Protein AF-0000000074012703 (afdb_homodimer)

InterPro domains:
  IPR051077 Calcium-dependent Lectin [PTHR24024] (96-246)

Foldseek 3Di:
DDDPPPPPPPPPDPVVVVPVVVVVLVCVLVVLVVVLVVPPPPPPPCNVVSVVVNVVSVVVVVVVVVVVVVVLVVFKDKDKAWLDQDWFDPWAFPGKAFKKWFFLADAPTDQEIDGDGPPPDDDDDDDPDDDGDMGFEFEPEPVDAFRFIFMMTMTMGSHRDKDKFKQDQDDDPPKDFGAKAFFKWDDPPTNYHYDTDAHHNNRDGDPPGGHPPGHGYIDFDFDDDDVPDPPPDDGGDTMMMTMIGD/DDPPPPPPPPPPPPCPVVPVVVVVLVVVVVVLVVVLVVCVVVPPPCSVVSVVVNVVVVVVVVVVVVVVVVVLVVQKDKDKAWLDQDWFDPWDFPGKAFKKWFFLAPAPTDAEIDGDGPPPDDDDDDDDDDDGDMDFEFEPEPVDAQRFTFMMTMTMGSHRDKDKFKQDQDDPPPKDFGAKAFFKGDDPPTNYHYDTDAHGNNRDGDPPGGHPPGHGYIDFDFDDDDVPDPVVDDGGDTMMMTMIGD

Organism: Pomacea canaliculata (NCBI:txid400727)

Solvent-accessible surface area (backbone atoms only — not comparable to full-atom values): 25313 Å² total; per-residue (Å²): 138,79,83,82,75,80,73,73,77,81,85,66,65,81,70,56,60,62,57,53,51,55,48,52,46,49,49,50,48,45,50,49,47,49,56,51,57,66,59,64,60,84,82,45,62,58,51,63,39,51,52,50,44,51,50,46,45,49,49,39,50,52,47,47,52,50,35,51,52,45,37,45,52,21,24,18,22,69,50,69,35,34,18,22,66,54,48,48,87,86,28,40,69,67,49,44,28,32,30,20,22,18,37,42,75,21,20,1,13,23,23,50,78,39,64,34,51,70,62,72,68,39,68,40,86,60,76,100,58,76,44,11,55,36,23,7,10,21,38,61,42,89,88,48,75,48,34,27,22,30,18,9,13,39,23,38,34,70,26,48,36,68,46,76,42,73,72,30,75,69,56,60,90,89,41,43,69,55,51,44,22,34,26,27,24,52,59,88,88,45,66,21,50,53,48,83,46,56,27,32,65,72,63,35,55,43,85,91,46,52,52,85,51,56,27,26,47,36,21,78,36,64,40,64,64,70,92,44,56,71,70,92,49,59,66,75,33,76,37,32,9,21,36,26,32,69,134,80,80,79,76,80,74,74,78,81,77,77,66,82,67,53,73,72,49,53,59,54,47,54,50,49,49,51,49,46,47,41,49,43,38,53,49,66,47,56,73,71,83,48,79,54,52,63,52,51,53,52,48,46,53,49,44,51,51,49,37,53,50,45,52,52,46,40,51,49,29,48,67,60,6,42,26,74,48,70,36,35,18,22,66,56,48,49,86,88,28,41,71,74,51,41,30,33,30,21,22,18,36,38,75,36,58,87,39,56,35,58,78,41,72,40,63,80,64,93,79,84,86,78,90,75,77,100,60,96,73,87,72,83,33,48,19,20,38,53,42,88,89,49,74,48,33,26,25,32,18,9,13,40,23,38,34,74,27,16,26,66,48,77,42,51,33,10,70,67,57,53,89,88,41,42,70,55,52,44,23,34,27,26,20,19,38,27,86,33,55,11,31,14,35,74,45,54,26,33,67,73,64,35,56,44,86,90,46,48,52,83,75,63,27,25,50,38,12,47,22,24,30,42,62,61,37,21,54,68,68,84,49,58,67,62,19,28,35,20,8,22,36,25,32,62

Sequence (492 aa):
MLPLKNTFPYWDTPDKIEGTGLLQEELTRNSVQHAVFVRSDVNDPLIPVVTQLTERVNEVSASLQALKTEVTEASTSVFVHWGSSTCPGSSALVYSGVVGGSNYNETGGAANYLCLPLSNITLFDYTNYHTAHLYGGEYQTEDIHGDKDPLCAVCRSSRATNVMIPASTVCPDGWTSEYSGWLMTGYYDLESASEFICVNFQKEERQGSGVNNNGKLLFHTSTVCGSLPCPPYVGGKRVTCVVCSKMLPLKNTFPYWDTPDKIEGTGLLQEELTRNSVQHAVFVRSDVNDPLIPVVTQLTERVNEVSASLQALKTEVTEASTSVFVHWGSSTCPGSSALVYSGVVGGSNYNETGGAANYLCLPLSNITLFDYTNYHTAHLYGGEYQTEDIHGDKDPLCAVCRSSRATNVMIPASTVCPDGWTSEYSGWLMTGYYDLESASEFICVNFQKEERQGSGVNNNGKLLFHTSTVCGSLPCPPYVGGKRVTCVVCSK

Secondary structure (DSSP, 8-state):
------------STTHHHHHHHHHHHHHHHHHHHHHHH---TT-THHHHHHHHHHHHHHHHHHHHHHHHHHHHHS-EEEEEET-SS--TTPEEEEEEEEEES-TT-TTSBSS-EEEESSS--EE---S---EEEEEEEE--SSS-S-PPBEEEEEEESSS-EEEEET-SSPPTT-EEEEEEEEEE--TTSSS----EEEESS--B-TT--S---SEEEEE-B--BTTB-TTTS-TT-B-EEEEEE-/-------------STHHHHHHHHHHHHHHHHHHHHHHH---TT-THHHHHHHHHHHHHHHHHHHHHHHHHHHHHS-EEEEEET-SS--TTPEEEEEEEEEES-TT-TTS--S-EEEE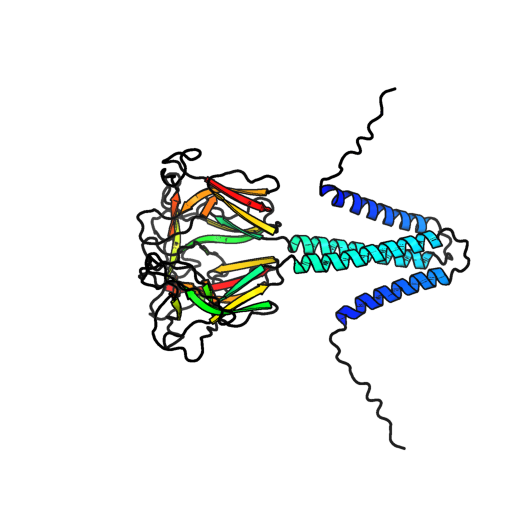SSS-------SS-----EEEEE--SSS-S-PPBEEEEEEESSS-EEEEET-SSPPTT-EEEEEEEEEE--TT-SS-B--EEEESS--B-TT--S---SEEEEEEEE-BTTB-TTTS-TT-EEEEEEEE-

pLDDT: mean 79.37, std 23.26, range [23.3, 98.69]

Radius of gyration: 30.32 Å; Cα contacts (8 Å, |Δi|>4): 1143; chains: 2; bounding box: 85×88×75 Å

Structure (mmCIF, N/CA/C/O backbone):
data_AF-0000000074012703-model_v1
#
loop_
_entity.id
_entity.type
_entity.pdbx_description
1 polymer 'Short-chain collagen C4-like'
#
loop_
_atom_site.group_PDB
_atom_site.id
_atom_site.type_symbol
_atom_site.label_atom_id
_atom_site.label_alt_id
_atom_site.label_comp_id
_atom_site.label_asym_id
_atom_site.label_entity_id
_atom_site.label_seq_id
_atom_site.pdbx_PDB_ins_code
_atom_site.Cartn_x
_atom_site.Cartn_y
_atom_site.Cartn_z
_atom_site.occupancy
_atom_site.B_iso_or_equiv
_atom_site.auth_seq_id
_atom_site.auth_comp_id
_atom_site.auth_asym_id
_atom_site.auth_atom_id
_atom_site.pdbx_PDB_model_num
ATOM 1 N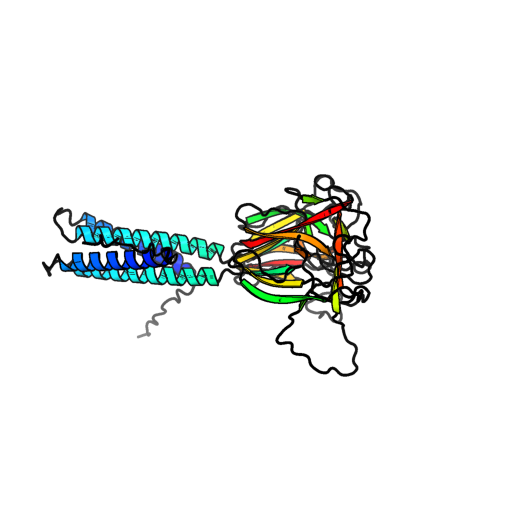 N . MET A 1 1 ? 29.625 60.094 -10.266 1 25.66 1 MET A N 1
ATOM 2 C CA . MET A 1 1 ? 28.641 60 -9.188 1 25.66 1 MET A CA 1
ATOM 3 C C . MET A 1 1 ? 27.812 58.719 -9.336 1 25.66 1 MET A C 1
ATOM 5 O O . MET A 1 1 ? 26.984 58.625 -10.242 1 25.66 1 MET A O 1
ATOM 9 N N . LEU A 1 2 ? 28.297 57.531 -9.078 1 31.31 2 LEU A N 1
ATOM 10 C CA . LEU A 1 2 ? 27.875 56.219 -9.508 1 31.31 2 LEU A CA 1
ATOM 11 C C . LEU A 1 2 ? 26.625 55.75 -8.734 1 31.31 2 LEU A C 1
ATOM 13 O O . LEU A 1 2 ? 26.562 55.938 -7.52 1 31.31 2 LEU A O 1
ATOM 17 N N . PRO A 1 3 ? 25.406 55.438 -9.352 1 31.12 3 PRO A N 1
ATOM 18 C CA . PRO A 1 3 ? 24.125 55.25 -8.672 1 31.12 3 PRO A CA 1
ATOM 19 C C . PRO A 1 3 ? 24.125 54.031 -7.734 1 31.12 3 PRO A C 1
ATOM 21 O O . PRO A 1 3 ? 24.797 53.031 -8 1 31.12 3 PRO A O 1
ATOM 24 N N . LEU A 1 4 ? 24.047 54.188 -6.398 1 28.19 4 LEU A N 1
ATOM 25 C CA . LEU A 1 4 ? 24.016 53.219 -5.309 1 28.19 4 LEU A CA 1
ATOM 26 C C . LEU A 1 4 ? 22.828 52.25 -5.477 1 28.19 4 LEU A C 1
ATOM 28 O O . LEU A 1 4 ? 21.672 52.688 -5.426 1 28.19 4 LEU A O 1
ATOM 32 N N . LYS A 1 5 ? 22.984 51.281 -6.398 1 30.69 5 LYS A N 1
ATOM 33 C CA . LYS A 1 5 ? 21.922 50.312 -6.664 1 30.69 5 LYS A CA 1
ATOM 34 C C . LYS A 1 5 ? 21.484 49.594 -5.387 1 30.69 5 LYS A C 1
ATOM 36 O O . LYS A 1 5 ? 22.328 49.062 -4.668 1 30.69 5 LYS A O 1
ATOM 41 N N . ASN A 1 6 ? 20.297 49.969 -4.734 1 25.72 6 ASN A N 1
ATOM 42 C CA . ASN A 1 6 ? 19.578 49.469 -3.566 1 25.72 6 ASN A CA 1
ATOM 43 C C . ASN A 1 6 ? 19.328 47.969 -3.666 1 25.72 6 ASN A C 1
ATOM 45 O O . ASN A 1 6 ? 18.469 47.531 -4.438 1 25.72 6 ASN A O 1
ATOM 49 N N . THR A 1 7 ? 20.344 47.156 -3.775 1 25.98 7 THR A N 1
ATOM 50 C CA . THR A 1 7 ? 20.188 45.719 -3.904 1 25.98 7 THR A CA 1
ATOM 51 C C . THR A 1 7 ? 19.469 45.156 -2.691 1 25.98 7 THR A C 1
ATOM 53 O O . THR A 1 7 ? 20.047 45.031 -1.612 1 25.98 7 THR A O 1
ATOM 56 N N . PHE A 1 8 ? 18.156 45.469 -2.51 1 25.52 8 PHE A N 1
ATOM 57 C CA . PHE A 1 8 ? 17.422 44.844 -1.422 1 25.52 8 PHE A CA 1
ATOM 58 C C . PHE A 1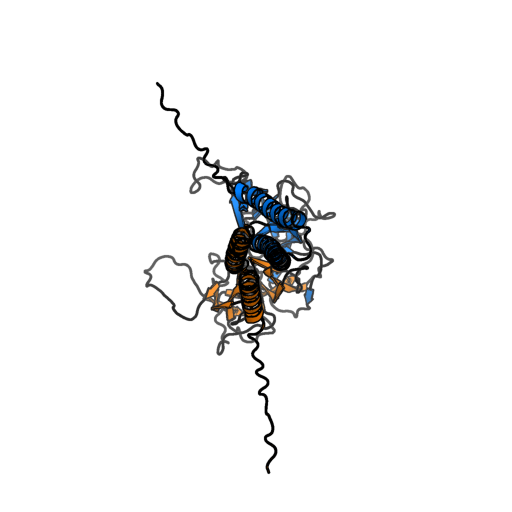 8 ? 17.469 43.312 -1.529 1 25.52 8 PHE A C 1
ATOM 60 O O . PHE A 1 8 ? 17.188 42.75 -2.592 1 25.52 8 PHE A O 1
ATOM 67 N N . PRO A 1 9 ? 18.297 42.656 -0.769 1 26.62 9 PRO A N 1
ATOM 68 C CA . PRO A 1 9 ? 18.438 41.188 -0.765 1 26.62 9 PRO A CA 1
ATOM 69 C C . PRO A 1 9 ? 17.094 40.469 -0.654 1 26.62 9 PRO A C 1
ATOM 71 O O . PRO A 1 9 ? 16.188 40.938 0.047 1 26.62 9 PRO A O 1
ATOM 74 N N . TYR A 1 10 ? 16.672 39.781 -1.713 1 26.14 10 TYR A N 1
ATOM 75 C CA . TYR A 1 10 ? 15.508 38.906 -1.874 1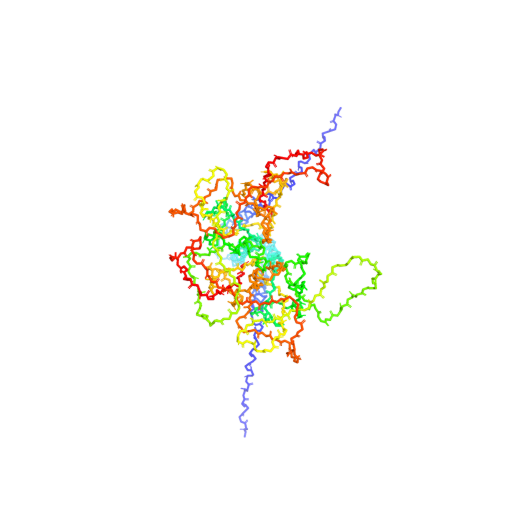 26.14 10 TYR A CA 1
ATOM 76 C C . TYR A 1 10 ? 15.445 37.875 -0.764 1 26.14 10 TYR A C 1
ATOM 78 O O . TYR A 1 10 ? 16.312 37 -0.682 1 26.14 10 TYR A O 1
ATOM 86 N N . TRP A 1 11 ? 15.148 38.281 0.507 1 27.25 11 TRP A N 1
ATOM 87 C CA . TRP A 1 11 ? 14.82 37.406 1.648 1 27.25 11 TRP A CA 1
ATOM 88 C C . TRP A 1 11 ? 13.773 36.375 1.271 1 27.25 11 TRP A C 1
ATOM 90 O O . TRP A 1 11 ? 12.57 36.656 1.374 1 27.25 11 TRP A O 1
ATOM 100 N N . ASP A 1 12 ? 13.953 35.688 0.136 1 25.88 12 ASP A N 1
ATOM 101 C CA . ASP A 1 12 ? 13 34.75 -0.459 1 25.88 12 ASP A CA 1
ATOM 102 C C . ASP A 1 12 ? 12.656 33.625 0.509 1 25.88 12 ASP A C 1
ATOM 104 O O . ASP A 1 12 ? 11.719 32.875 0.274 1 25.88 12 ASP A O 1
ATOM 108 N N . THR A 1 13 ? 13.711 32.969 1.051 1 28.14 13 THR A N 1
ATOM 109 C CA . THR A 1 13 ? 13.477 31.562 1.397 1 28.14 13 THR A CA 1
ATOM 110 C C . THR A 1 13 ? 12.492 31.453 2.561 1 28.14 13 THR A C 1
ATOM 112 O O . THR A 1 13 ? 12.469 32.312 3.443 1 28.14 13 THR A O 1
ATOM 115 N N . PRO A 1 14 ? 11.594 30.375 2.59 1 32.19 14 PRO A N 1
ATOM 116 C CA . PRO A 1 14 ? 10.547 30.062 3.566 1 32.19 14 PRO A CA 1
ATOM 117 C C . PRO A 1 14 ? 11.062 30.047 5 1 32.19 14 PRO A C 1
ATOM 119 O O . PRO A 1 14 ? 10.289 29.812 5.938 1 32.19 14 PRO A O 1
ATOM 122 N N . ASP A 1 15 ? 12.336 30.094 5.27 1 30.77 15 ASP A N 1
ATOM 123 C CA . ASP A 1 15 ? 12.914 30.094 6.609 1 30.77 15 ASP A CA 1
ATOM 124 C C . ASP A 1 15 ? 12.5 31.328 7.387 1 30.77 15 ASP A C 1
ATOM 126 O O . ASP A 1 15 ? 12.891 31.516 8.539 1 30.77 15 ASP A O 1
ATOM 130 N N . LYS A 1 16 ? 12.094 32.406 6.73 1 36.12 16 LYS A N 1
ATOM 131 C CA . LYS A 1 16 ? 11.844 33.688 7.359 1 36.12 16 LYS A CA 1
ATOM 132 C C . LYS A 1 16 ? 10.594 33.656 8.234 1 36.12 16 LYS A C 1
ATOM 134 O O . LYS A 1 16 ? 10.375 34.531 9.062 1 36.12 16 LYS A O 1
ATOM 139 N N . ILE A 1 17 ? 9.766 32.719 7.91 1 33.53 17 ILE A N 1
ATOM 140 C CA . ILE A 1 17 ? 8.555 32.781 8.727 1 33.53 17 ILE A CA 1
ATOM 141 C C . ILE A 1 17 ? 8.828 32.219 10.109 1 33.53 17 ILE A C 1
ATOM 143 O O . ILE A 1 17 ? 8.078 32.469 11.055 1 33.53 17 ILE A O 1
ATOM 147 N N . GLU A 1 18 ? 9.867 31.375 10.227 1 35.28 18 GLU A N 1
ATOM 148 C CA . GLU A 1 18 ? 10.055 30.828 11.562 1 35.28 18 GLU A CA 1
ATOM 149 C C . GLU A 1 18 ? 10.57 31.891 12.539 1 35.28 18 GLU A C 1
ATOM 151 O O . GLU A 1 18 ? 10.148 31.938 13.695 1 35.28 18 GLU A O 1
ATOM 156 N N . GLY A 1 19 ? 11.633 32.625 12.18 1 33.25 19 GLY A N 1
ATOM 157 C CA . GLY A 1 19 ? 12.336 33.531 13.07 1 33.25 19 GLY A CA 1
ATOM 158 C C . GLY A 1 19 ? 11.539 34.781 13.406 1 33.25 19 GLY A C 1
ATOM 159 O O . GLY A 1 19 ? 11.586 35.25 14.531 1 33.25 19 GLY A O 1
ATOM 160 N N . THR A 1 20 ? 10.961 35.312 12.375 1 35.56 20 THR A N 1
ATOM 161 C CA . THR A 1 20 ? 10.305 36.625 12.57 1 35.56 20 THR A CA 1
ATOM 162 C C . THR A 1 20 ? 9.023 36.438 13.383 1 35.56 20 THR A C 1
ATOM 164 O O . THR A 1 20 ? 8.664 37.312 14.164 1 35.56 20 THR A O 1
ATOM 167 N N . GLY A 1 21 ? 8.43 35.281 13.297 1 35.31 21 GLY A N 1
ATOM 168 C CA . GLY A 1 21 ? 7.199 35.094 14.047 1 35.31 21 GLY A CA 1
ATOM 169 C C . GLY A 1 21 ? 7.426 34.938 15.539 1 35.31 21 GLY A C 1
ATOM 170 O O . GLY A 1 21 ? 6.68 35.5 16.344 1 35.31 21 GLY A O 1
ATOM 171 N N . LEU A 1 22 ? 8.492 34.156 15.859 1 38.34 22 LEU A N 1
ATOM 172 C CA . LEU A 1 22 ? 8.82 34.031 17.281 1 38.34 22 LEU A CA 1
ATOM 173 C C . LEU A 1 22 ? 9.305 35.375 17.828 1 38.34 22 LEU A C 1
ATOM 175 O O . LEU A 1 22 ? 8.969 35.719 18.969 1 38.34 22 LEU A O 1
ATOM 179 N N . LEU A 1 23 ? 10.117 36.062 17.078 1 36.16 23 LEU A N 1
ATOM 180 C CA . LEU A 1 23 ? 10.641 37.344 17.547 1 36.16 23 LEU A CA 1
ATOM 181 C C . LEU A 1 23 ? 9.523 38.375 17.672 1 36.16 23 LEU A C 1
ATOM 183 O O . LEU A 1 23 ? 9.477 39.156 18.641 1 36.16 23 LEU A O 1
ATOM 187 N N . GLN A 1 24 ? 8.641 38.406 16.719 1 38.03 24 GLN A N 1
ATOM 188 C CA . GLN A 1 24 ? 7.535 39.344 16.812 1 38.03 24 GLN A CA 1
ATOM 189 C C . GLN A 1 24 ? 6.598 39 17.953 1 38.03 24 GLN A C 1
ATOM 191 O O . GLN A 1 24 ? 6.078 39.875 18.641 1 38.03 24 GLN A O 1
ATOM 196 N N . GLU A 1 25 ? 6.547 37.75 18.25 1 42.19 25 GLU A N 1
ATOM 197 C CA . GLU A 1 25 ? 5.758 37.312 19.406 1 42.19 25 GLU A CA 1
ATOM 198 C C . GLU A 1 25 ? 6.414 37.719 20.719 1 42.19 25 GLU A C 1
ATOM 200 O O . GLU A 1 25 ? 5.738 38.188 21.625 1 42.19 25 GLU A O 1
ATOM 205 N N . GLU A 1 26 ? 7.695 37.5 20.766 1 41.69 26 GLU A N 1
ATOM 206 C CA . GLU A 1 26 ? 8.422 37.906 21.969 1 41.69 26 GLU A CA 1
ATOM 207 C C . GLU A 1 26 ? 8.414 39.438 22.109 1 41.69 26 GLU A C 1
ATOM 209 O O . GLU A 1 26 ? 8.273 39.969 23.219 1 41.69 26 GLU A O 1
ATOM 214 N N . LEU A 1 27 ? 8.516 40.062 21.078 1 38.81 27 LEU A N 1
ATOM 215 C CA . LEU A 1 27 ? 8.5 41.531 21.125 1 38.81 27 LEU A CA 1
ATOM 216 C C . LEU A 1 27 ? 7.129 42.031 21.562 1 38.81 27 LEU A C 1
ATOM 218 O O . LEU A 1 27 ? 7.031 42.969 22.359 1 38.81 27 LEU A O 1
ATOM 222 N N . THR A 1 28 ? 6.113 41.344 21.078 1 42.09 28 THR A N 1
ATOM 223 C CA . THR A 1 28 ? 4.781 41.781 21.484 1 42.09 28 THR A CA 1
ATOM 224 C C . THR A 1 28 ? 4.504 41.406 22.938 1 42.09 28 THR A C 1
ATOM 226 O O . THR A 1 28 ? 3.926 42.188 23.688 1 42.09 28 THR A O 1
ATOM 229 N N . ARG A 1 29 ? 5.027 40.25 23.297 1 44.47 29 ARG A N 1
ATOM 230 C CA . ARG A 1 29 ? 4.875 39.875 24.703 1 44.47 29 ARG A CA 1
ATOM 231 C C . ARG A 1 29 ? 5.641 40.844 25.609 1 44.47 29 ARG A C 1
ATOM 233 O O . ARG A 1 29 ? 5.121 41.281 26.641 1 44.47 29 ARG A O 1
ATOM 240 N N . ASN A 1 30 ? 6.812 41 25.219 1 42.5 30 ASN A N 1
ATOM 241 C CA . ASN A 1 30 ? 7.652 41.875 26.062 1 42.5 30 ASN A CA 1
ATOM 242 C C . ASN A 1 30 ? 7.152 43.312 26.062 1 42.5 30 ASN A C 1
ATOM 244 O O . ASN A 1 30 ? 7.176 43.969 27.094 1 42.5 30 ASN A O 1
ATOM 248 N N . SER A 1 31 ? 6.727 43.719 24.938 1 40.5 31 SER A N 1
ATOM 249 C CA . SER A 1 31 ? 6.238 45.094 24.906 1 40.5 31 SER A CA 1
ATOM 250 C C . SER A 1 31 ? 4.965 45.25 25.734 1 40.5 31 SER A C 1
ATOM 252 O O . SER A 1 31 ? 4.785 46.281 26.422 1 40.5 31 SER A O 1
ATOM 254 N N . VAL A 1 32 ? 4.207 44.219 25.703 1 41.91 32 VAL A N 1
ATOM 255 C CA . VAL A 1 32 ? 2.996 44.281 26.516 1 41.91 32 VAL A CA 1
ATOM 256 C C . VAL A 1 32 ? 3.361 44.125 28 1 41.91 32 VAL A C 1
ATOM 258 O O . VAL A 1 32 ? 2.836 44.875 28.844 1 41.91 32 VAL A O 1
ATOM 261 N N . GLN A 1 33 ? 4.258 43.219 28.25 1 42.84 33 GLN A N 1
ATOM 262 C CA . GLN A 1 33 ? 4.684 43.094 29.641 1 42.84 33 GLN A CA 1
ATOM 263 C C . GLN A 1 33 ? 5.348 44.375 30.141 1 42.84 33 GLN A C 1
ATOM 265 O O . GLN A 1 33 ? 5.121 44.781 31.281 1 42.84 33 GLN A O 1
ATOM 270 N N . HIS A 1 34 ? 6.223 44.875 29.359 1 41.22 34 HIS A N 1
ATOM 271 C CA . HIS A 1 34 ? 6.887 46.094 29.734 1 41.22 34 HIS A CA 1
ATOM 272 C C . HIS A 1 34 ? 5.883 47.25 29.891 1 41.22 34 HIS A C 1
ATOM 274 O O . HIS A 1 34 ? 5.992 48.031 30.828 1 41.22 34 HIS A O 1
ATOM 280 N N . ALA A 1 35 ? 4.941 47.25 28.984 1 38.22 35 ALA A N 1
ATOM 281 C CA . ALA A 1 35 ? 3.938 48.312 29.141 1 38.22 35 ALA A CA 1
ATOM 282 C C . ALA A 1 35 ? 3.107 48.094 30.406 1 38.22 35 ALA A C 1
ATOM 284 O O . ALA A 1 35 ? 2.738 49.062 31.078 1 38.22 35 ALA A O 1
ATOM 285 N N . VAL A 1 36 ? 2.943 46.812 30.688 1 40.12 36 VAL A N 1
ATOM 286 C CA . VAL A 1 36 ? 2.225 46.531 31.938 1 40.12 36 VAL A CA 1
ATOM 287 C C . VAL A 1 36 ? 3.117 46.844 33.125 1 40.12 36 VAL A C 1
ATOM 289 O O . VAL A 1 36 ? 2.641 47.344 34.156 1 40.12 36 VAL A O 1
ATOM 292 N N . PHE A 1 37 ? 4.324 46.438 33 1 37.81 37 PHE A N 1
ATOM 293 C CA . PHE A 1 37 ? 5.188 46.688 34.156 1 37.81 37 PHE A CA 1
ATOM 294 C C . PHE A 1 37 ? 5.301 48.188 34.406 1 37.81 37 PHE A C 1
ATOM 296 O O . PHE A 1 37 ? 5.391 48.625 35.562 1 37.81 37 PHE A O 1
ATOM 303 N N . VAL A 1 38 ? 5.52 48.906 33.375 1 37.38 38 VAL A N 1
ATOM 304 C CA . VAL A 1 38 ? 5.797 50.312 33.719 1 37.38 38 VAL A CA 1
ATOM 305 C C . VAL A 1 38 ? 4.645 50.875 34.531 1 37.38 38 VAL A C 1
ATOM 307 O O . VAL A 1 38 ? 4.855 51.719 35.406 1 37.38 38 VAL A O 1
ATOM 310 N N . ARG A 1 39 ? 3.35 50.844 33.969 1 40.81 39 ARG A N 1
ATOM 311 C CA . ARG A 1 39 ? 2.385 51.656 34.719 1 40.81 39 ARG A CA 1
ATOM 312 C C . ARG A 1 39 ? 1.898 50.906 35.969 1 40.81 39 ARG A C 1
ATOM 314 O O . ARG A 1 39 ? 1.06 50 35.875 1 40.81 39 ARG A O 1
ATOM 321 N N . SER A 1 40 ? 2.773 50.562 36.844 1 38.22 40 SER A N 1
ATOM 322 C CA . SER A 1 40 ? 2.543 50.156 38.219 1 38.22 40 SER A CA 1
ATOM 323 C C . SER A 1 40 ? 1.36 50.906 38.844 1 38.22 40 SER A C 1
ATOM 325 O O . SER A 1 40 ? 1.026 50.719 40 1 38.22 40 SER A O 1
ATOM 327 N N . ASP A 1 41 ? 1.002 52.125 38.281 1 41.62 41 ASP A N 1
ATOM 328 C CA . ASP A 1 41 ? -0.078 52.688 39.062 1 41.62 41 ASP A CA 1
ATOM 329 C C . ASP A 1 41 ? -1.343 51.844 38.969 1 41.62 41 ASP A C 1
ATOM 331 O O . ASP A 1 41 ? -1.846 51.594 37.875 1 41.62 41 ASP A O 1
ATOM 335 N N . VAL A 1 42 ? -1.61 50.906 39.844 1 46.31 42 VAL A N 1
ATOM 336 C CA . VAL A 1 42 ? -2.621 49.938 40.25 1 46.31 42 VAL A CA 1
ATOM 337 C C . VAL A 1 42 ? -3.973 50.344 39.656 1 46.31 42 VAL A C 1
ATOM 339 O O . VAL A 1 42 ? -4.801 49.469 39.344 1 46.31 42 VAL A O 1
ATOM 342 N N . ASN A 1 43 ? -4.23 51.656 39.562 1 48.75 43 ASN A N 1
ATOM 343 C CA . ASN A 1 43 ? -5.582 52.094 39.219 1 48.75 43 ASN A CA 1
ATOM 344 C C . ASN A 1 43 ? -5.73 52.375 37.75 1 48.75 43 ASN A C 1
ATOM 346 O O . ASN A 1 43 ? -6.594 53.156 37.344 1 48.75 43 ASN A O 1
ATOM 350 N N . ASP A 1 44 ? -4.777 51.938 36.906 1 52 44 ASP A N 1
ATOM 351 C CA . ASP A 1 44 ? -4.801 52.281 35.5 1 52 44 ASP A CA 1
ATOM 352 C C . ASP A 1 44 ? -5.809 51.438 34.719 1 52 44 ASP A C 1
ATOM 354 O O . ASP A 1 44 ? -5.754 50.188 34.781 1 52 44 ASP A O 1
ATOM 358 N N . PRO A 1 45 ? -6.961 51.938 34.312 1 58.19 45 PRO A N 1
ATOM 359 C CA . PRO A 1 45 ? -8.031 51.25 33.594 1 58.19 45 PRO A CA 1
ATOM 360 C C . PRO A 1 45 ? -7.52 50.469 32.375 1 58.19 45 PRO A C 1
ATOM 362 O O . PRO A 1 45 ? -8.242 49.625 31.844 1 58.19 45 PRO A O 1
ATOM 365 N N . LEU A 1 46 ? -6.227 50.812 32.094 1 57.88 46 LEU A N 1
ATOM 366 C CA . LEU A 1 46 ? -5.672 50.125 30.938 1 57.88 46 LEU A CA 1
ATOM 367 C C . LEU A 1 46 ? -5.145 48.75 31.328 1 57.88 46 LEU A C 1
ATOM 369 O O . LEU A 1 46 ? -4.969 47.875 30.469 1 57.88 46 LEU A O 1
ATOM 373 N N . ILE A 1 47 ? -5.023 48.594 32.594 1 63.41 47 ILE A N 1
ATOM 374 C CA . ILE A 1 47 ? -4.434 47.344 33.094 1 63.41 47 ILE A CA 1
ATOM 375 C C . ILE A 1 47 ? -5.348 46.156 32.75 1 63.41 47 ILE A C 1
ATOM 377 O O . ILE A 1 47 ? -4.891 45.156 32.219 1 63.41 47 ILE A O 1
ATOM 381 N N . PRO A 1 48 ? -6.707 46.312 32.938 1 62.5 48 PRO A N 1
ATOM 382 C CA . PRO A 1 48 ? -7.562 45.188 32.531 1 62.5 48 PRO A CA 1
ATOM 383 C C . PRO A 1 48 ? -7.527 44.906 31.047 1 62.5 48 PRO A C 1
ATOM 385 O O . PRO A 1 48 ? -7.59 43.75 30.625 1 62.5 48 PRO A O 1
ATOM 388 N N . VAL A 1 49 ? -7.309 45.906 30.328 1 61.19 49 VAL A N 1
ATOM 389 C CA . VAL A 1 49 ? -7.266 45.75 28.891 1 61.19 49 VAL A CA 1
ATOM 390 C C . VAL A 1 49 ? -5.984 45.031 28.484 1 61.19 49 VAL A C 1
ATOM 392 O O . VAL A 1 49 ? -6.016 44.125 27.641 1 61.19 49 VAL A O 1
ATOM 395 N N . VAL A 1 50 ? -4.938 45.438 29.062 1 61.75 50 VAL A N 1
ATOM 396 C CA . VAL A 1 50 ? -3.648 44.812 28.766 1 61.75 50 VAL A CA 1
ATOM 397 C C . VAL A 1 50 ? -3.664 43.344 29.203 1 61.75 50 VAL A C 1
ATOM 399 O O . VAL A 1 50 ? -3.135 42.469 28.5 1 61.75 50 VAL A O 1
ATOM 402 N N . THR A 1 51 ? -4.32 43.125 30.297 1 65 51 THR A N 1
ATOM 403 C CA . THR A 1 51 ? -4.434 41.75 30.781 1 65 51 THR A CA 1
ATOM 404 C C . THR A 1 51 ? -5.234 40.906 29.797 1 65 51 THR A C 1
ATOM 406 O O . THR A 1 51 ? -4.836 39.781 29.469 1 65 51 THR A O 1
ATOM 409 N N . GLN A 1 52 ? -6.285 41.469 29.25 1 66.88 52 GLN A N 1
ATOM 410 C CA . GLN A 1 52 ? -7.113 40.75 28.297 1 66.88 52 GLN A CA 1
ATOM 411 C C . GLN A 1 52 ? -6.363 40.5 26.984 1 66.88 52 GLN A C 1
ATOM 413 O O . GLN A 1 52 ? -6.461 39.438 26.391 1 66.88 52 GLN A O 1
ATOM 418 N N . LEU A 1 53 ? -5.594 41.5 26.625 1 65.38 53 LEU A N 1
ATOM 419 C CA . LEU A 1 53 ? -4.82 41.344 25.391 1 65.38 53 LEU A CA 1
ATOM 420 C C . LEU A 1 53 ? -3.734 40.281 25.547 1 65.38 53 LEU A C 1
ATOM 422 O O . LEU A 1 53 ? -3.477 39.531 24.609 1 65.38 53 LEU A O 1
ATOM 426 N N . THR A 1 54 ? -3.191 40.344 26.703 1 64.75 54 THR A N 1
ATOM 427 C CA . THR A 1 54 ? -2.174 39.344 26.969 1 64.75 54 THR A CA 1
ATOM 428 C C . THR A 1 54 ? -2.775 37.938 26.922 1 64.75 54 THR A C 1
ATOM 430 O O . THR A 1 54 ? -2.172 37.031 26.359 1 64.75 54 THR A O 1
ATOM 433 N N . GLU A 1 55 ? -3.951 37.812 27.406 1 69.56 55 GLU A N 1
ATOM 434 C CA . GLU A 1 55 ? -4.633 36.531 27.375 1 69.56 55 GLU A CA 1
ATOM 435 C C . GLU A 1 55 ? -4.969 36.125 25.938 1 69.56 55 GLU A C 1
ATOM 437 O O . GLU A 1 55 ? -4.793 34.938 25.578 1 69.56 55 GLU A O 1
ATOM 442 N N . ARG A 1 56 ? -5.309 37.062 25.234 1 69.88 56 ARG A N 1
ATOM 443 C CA . ARG A 1 56 ? -5.66 36.781 23.859 1 69.88 56 ARG A CA 1
ATOM 444 C C . ARG A 1 56 ? -4.422 36.406 23.047 1 69.88 56 ARG A C 1
ATOM 446 O O . ARG A 1 56 ? -4.477 35.5 22.203 1 69.88 56 ARG A O 1
ATOM 453 N N . VAL A 1 57 ? -3.396 37.094 23.25 1 64.62 57 VAL A N 1
ATOM 454 C CA . VAL A 1 57 ? -2.139 36.75 22.578 1 64.62 57 VAL A CA 1
ATOM 455 C C . VAL A 1 57 ? -1.695 35.344 22.969 1 64.62 57 VAL A C 1
ATOM 457 O O . VAL A 1 57 ? -1.236 34.594 22.109 1 64.62 57 VAL A O 1
ATOM 460 N N . ASN A 1 58 ? -1.902 35.094 24.234 1 67.88 58 ASN A N 1
ATOM 461 C CA . ASN A 1 58 ? -1.574 33.719 24.672 1 67.88 58 ASN A CA 1
ATOM 462 C C . ASN A 1 58 ? -2.443 32.688 23.969 1 67.88 58 ASN A C 1
ATOM 464 O O . ASN A 1 58 ? -1.955 31.625 23.578 1 67.88 58 ASN A O 1
ATOM 468 N N . GLU A 1 59 ? -3.629 33.062 23.797 1 71.31 59 GLU A N 1
ATOM 469 C CA . GLU A 1 59 ? -4.551 32.156 23.125 1 71.31 59 GLU A CA 1
ATOM 470 C C . GLU A 1 59 ? -4.164 31.953 21.656 1 71.31 59 GLU A C 1
ATOM 472 O O . GLU A 1 59 ? -4.16 30.828 21.156 1 71.31 59 GLU A O 1
ATOM 477 N N . VAL A 1 60 ? -3.828 33.062 21 1 69.56 60 VAL A N 1
ATOM 478 C CA . VAL A 1 60 ? -3.432 33 19.594 1 69.56 60 VAL A CA 1
ATOM 479 C C . VAL A 1 60 ? -2.123 32.219 19.453 1 69.56 60 VAL A C 1
ATOM 481 O O . VAL A 1 60 ? -1.957 31.406 18.531 1 69.56 60 VAL A O 1
ATOM 484 N N . SER A 1 61 ? -1.291 32.531 20.422 1 67.44 61 SER A N 1
ATOM 485 C CA . SER A 1 61 ? -0.022 31.812 20.422 1 67.44 61 SER A CA 1
ATOM 486 C C . SER A 1 61 ? -0.238 30.312 20.594 1 67.44 61 SER A C 1
ATOM 488 O O . SER A 1 61 ? 0.384 29.516 19.891 1 67.44 61 SER A O 1
ATOM 490 N N . ALA A 1 62 ? -1.103 29.984 21.484 1 71.31 62 ALA A N 1
ATOM 491 C CA . ALA A 1 62 ? -1.433 28.578 21.703 1 71.31 62 ALA A CA 1
ATOM 492 C C . ALA A 1 62 ? -2.08 27.969 20.453 1 71.31 62 ALA A C 1
ATOM 494 O O . ALA A 1 62 ? -1.765 26.844 20.078 1 71.31 62 ALA A O 1
ATOM 495 N N . SER A 1 63 ? -2.875 28.766 19.859 1 71.69 63 SER A N 1
ATOM 496 C CA . SER A 1 63 ? -3.555 28.297 18.656 1 71.69 63 SER A CA 1
ATOM 497 C C . SER A 1 63 ? -2.578 28.125 17.484 1 71.69 63 SER A C 1
ATOM 499 O O . SER A 1 63 ? -2.703 27.203 16.688 1 71.69 63 SER A O 1
ATOM 501 N N . LEU A 1 64 ? -1.688 29.047 17.406 1 70.69 64 LEU A N 1
ATOM 502 C CA . LEU A 1 64 ? -0.666 28.953 16.375 1 70.69 64 LEU A CA 1
ATOM 503 C C . LEU A 1 64 ? 0.187 27.703 16.562 1 70.69 64 LEU A C 1
ATOM 505 O O . LEU A 1 64 ? 0.514 27.016 15.586 1 70.69 64 LEU A O 1
ATOM 509 N N . GLN A 1 65 ? 0.49 27.438 17.781 1 67.94 65 GLN A N 1
ATOM 510 C CA . GLN A 1 65 ? 1.26 26.234 18.078 1 67.94 65 GLN A CA 1
ATOM 511 C C . GLN A 1 65 ? 0.47 24.984 17.703 1 67.94 65 GLN A C 1
ATOM 513 O O . GLN A 1 65 ? 1.021 24.031 17.141 1 67.94 65 GLN A O 1
ATOM 518 N N . ALA A 1 66 ? -0.766 25.031 18 1 67.44 66 ALA A N 1
ATOM 519 C CA . ALA A 1 66 ? -1.63 23.906 17.656 1 67.44 66 ALA A CA 1
ATOM 520 C C . ALA A 1 66 ? -1.735 23.75 16.141 1 67.44 66 ALA A C 1
ATOM 522 O O . ALA A 1 66 ? -1.708 22.625 15.633 1 67.44 66 ALA A O 1
ATOM 523 N N . LEU A 1 67 ? -1.819 24.828 15.492 1 69.19 67 LEU A N 1
ATOM 524 C CA . LEU A 1 67 ? -1.909 24.797 14.039 1 69.19 67 LEU A CA 1
ATOM 525 C C . LEU A 1 67 ? -0.621 24.25 13.43 1 69.19 67 LEU A C 1
ATOM 527 O O . LEU A 1 67 ? -0.66 23.5 12.453 1 69.19 67 LEU A O 1
ATOM 531 N N . LYS A 1 68 ? 0.399 24.672 13.977 1 64.44 68 LYS A N 1
ATOM 532 C CA . LYS A 1 68 ? 1.685 24.188 13.492 1 64.44 68 LYS A CA 1
ATOM 533 C C . LYS A 1 68 ? 1.763 22.656 13.609 1 64.44 68 LYS A C 1
ATOM 535 O O . LYS A 1 68 ? 2.229 21.984 12.695 1 64.44 68 LYS A O 1
ATOM 540 N N . THR A 1 69 ? 1.327 22.25 14.695 1 64.31 69 THR A N 1
ATOM 541 C CA . THR A 1 69 ? 1.309 20.797 14.914 1 64.31 69 THR A CA 1
ATOM 542 C C . THR A 1 69 ? 0.377 20.125 13.914 1 64.31 69 THR A C 1
ATOM 544 O O . THR A 1 69 ? 0.711 19.062 13.367 1 64.31 69 THR A O 1
ATOM 547 N N . GLU A 1 70 ? -0.697 20.766 13.734 1 63.97 70 GLU A N 1
ATOM 548 C CA . GLU A 1 70 ? -1.689 20.219 12.82 1 63.97 70 GLU A CA 1
ATOM 549 C C . GLU A 1 70 ? -1.164 20.188 11.383 1 63.97 70 GLU A C 1
ATOM 551 O O . GLU A 1 70 ? -1.4 19.234 10.648 1 63.97 70 GLU A O 1
ATOM 556 N N . VAL A 1 71 ? -0.566 21.281 11.055 1 64.31 71 VAL A N 1
ATOM 557 C CA . VAL A 1 71 ? -0.019 21.344 9.703 1 64.31 71 VAL A CA 1
ATOM 558 C C . VAL A 1 71 ? 1.047 20.266 9.523 1 64.31 71 VAL A C 1
ATOM 560 O O . VAL A 1 71 ? 1.109 19.625 8.477 1 64.31 71 VAL A O 1
ATOM 563 N N . THR A 1 72 ? 1.832 20.109 10.492 1 62.84 72 THR A N 1
ATOM 564 C CA . THR A 1 72 ? 2.863 19.078 10.43 1 62.84 72 THR A CA 1
ATOM 565 C C . THR A 1 72 ? 2.238 17.688 10.297 1 62.84 72 THR A C 1
ATOM 567 O O . THR A 1 72 ? 2.74 16.844 9.562 1 62.84 72 THR A O 1
ATOM 570 N N . GLU A 1 73 ? 1.216 17.594 10.984 1 62.84 73 GLU A N 1
ATOM 571 C CA . GLU A 1 73 ? 0.535 16.312 10.938 1 62.84 73 GLU A CA 1
ATOM 572 C C . GLU A 1 73 ? -0.239 16.141 9.633 1 62.84 73 GLU A C 1
ATOM 574 O O . GLU A 1 73 ? -0.485 15.016 9.188 1 62.84 73 GLU A O 1
ATOM 579 N N . ALA A 1 74 ? -0.522 17.312 9.141 1 64.25 74 ALA A N 1
ATOM 580 C CA . ALA A 1 74 ? -1.318 17.312 7.918 1 64.25 74 ALA A CA 1
ATOM 581 C C . ALA A 1 74 ? -0.446 17.031 6.695 1 64.25 74 ALA A C 1
ATOM 583 O O . ALA A 1 74 ? -0.948 16.625 5.645 1 64.25 74 ALA A O 1
ATOM 584 N N . SER A 1 75 ? 0.778 17.156 6.809 1 75.38 75 SER A N 1
ATOM 585 C CA . SER A 1 75 ? 1.665 16.984 5.664 1 75.38 75 SER A CA 1
ATOM 586 C C . SER A 1 75 ? 2.514 15.719 5.805 1 75.38 75 SER A C 1
ATOM 588 O O . SER A 1 75 ? 3.723 15.805 6.031 1 75.38 75 SER A O 1
ATOM 590 N N . THR A 1 76 ? 1.792 14.578 5.875 1 87.44 76 THR A N 1
ATOM 591 C CA . THR A 1 76 ? 2.568 13.352 6.062 1 87.44 76 THR A CA 1
ATOM 592 C C . THR A 1 76 ? 2.336 12.383 4.91 1 87.44 76 THR A C 1
ATOM 594 O O . THR A 1 76 ? 1.372 12.523 4.156 1 87.44 76 THR A O 1
ATOM 597 N N . SER A 1 77 ? 3.223 11.555 4.672 1 90.44 77 SER A N 1
ATOM 598 C CA . SER A 1 77 ? 3.123 10.461 3.713 1 90.44 77 SER A CA 1
ATOM 599 C C . SER A 1 77 ? 3.709 9.172 4.277 1 90.44 77 SER A C 1
ATOM 601 O O . SER A 1 77 ? 4.402 9.195 5.301 1 90.44 77 SER A O 1
ATOM 603 N N . VAL A 1 78 ? 3.35 8.047 3.623 1 95 78 VAL A N 1
ATOM 604 C CA . VAL A 1 78 ? 3.84 6.75 4.082 1 95 78 VAL A CA 1
ATOM 605 C C . VAL A 1 78 ? 4.645 6.082 2.971 1 95 78 VAL A C 1
ATOM 607 O O . VAL A 1 78 ? 4.281 6.16 1.796 1 95 78 VAL A O 1
ATOM 610 N N . PHE A 1 79 ? 5.707 5.469 3.342 1 96.75 79 PHE A N 1
ATOM 611 C CA . PHE A 1 79 ? 6.477 4.625 2.432 1 96.75 79 PHE A CA 1
ATOM 612 C C . PHE A 1 79 ? 6.996 3.385 3.146 1 96.75 79 PHE A C 1
ATOM 614 O O . PHE A 1 79 ? 7.027 3.34 4.379 1 96.75 79 PHE A O 1
ATOM 621 N N . VAL A 1 80 ? 7.316 2.4 2.406 1 98.44 80 VAL A N 1
ATOM 622 C CA . VAL A 1 80 ? 7.926 1.202 2.977 1 98.44 80 VAL A CA 1
ATOM 623 C C . VAL A 1 80 ? 9.438 1.236 2.764 1 98.44 80 VAL A C 1
ATOM 625 O O . VAL A 1 80 ? 9.906 1.468 1.647 1 98.44 80 VAL A O 1
ATOM 628 N N . HIS A 1 81 ? 10.156 1.116 3.893 1 98.69 81 HIS A N 1
ATOM 629 C CA . HIS A 1 81 ? 11.602 0.923 3.83 1 98.69 81 HIS A CA 1
ATOM 630 C C . HIS A 1 81 ? 11.953 -0.551 3.654 1 98.69 81 HIS A C 1
ATOM 632 O O . HIS A 1 81 ? 12.219 -1.25 4.633 1 98.69 81 HIS A O 1
ATOM 638 N N . TRP A 1 82 ? 11.953 -0.938 2.402 1 98.69 82 TRP A N 1
ATOM 639 C CA . TRP A 1 82 ? 12.266 -2.328 2.09 1 98.69 82 TRP A CA 1
ATOM 640 C C . TRP A 1 82 ? 13.727 -2.637 2.389 1 98.69 82 TRP A C 1
ATOM 642 O O . TRP A 1 82 ? 14.617 -1.869 2.018 1 98.69 82 TRP A O 1
ATOM 652 N N . GLY A 1 83 ? 13.969 -3.822 3.059 1 98.06 83 GLY A N 1
ATOM 653 C CA . GLY A 1 83 ? 15.328 -4.242 3.369 1 98.06 83 GLY A CA 1
ATOM 654 C C . GLY A 1 83 ? 15.852 -3.656 4.668 1 98.06 83 GLY A C 1
ATOM 655 O O . GLY A 1 83 ? 17.062 -3.68 4.926 1 98.06 83 GLY A O 1
ATOM 656 N N . SER A 1 84 ? 14.945 -3.031 5.438 1 98.56 84 SER A N 1
ATOM 657 C CA . SER A 1 84 ? 15.344 -2.471 6.723 1 98.56 84 SER A CA 1
ATOM 658 C C . SER A 1 84 ? 14.227 -2.588 7.75 1 98.56 84 SER A C 1
ATOM 660 O O . SER A 1 84 ? 13.047 -2.428 7.414 1 98.56 84 SER A O 1
ATOM 662 N N . SER A 1 85 ? 14.695 -2.746 8.977 1 97.94 85 SER A N 1
ATOM 663 C CA . SER A 1 85 ? 13.711 -2.832 10.055 1 97.94 85 SER A CA 1
ATOM 664 C C . SER A 1 85 ? 13.492 -1.476 10.719 1 97.94 85 SER A C 1
ATOM 666 O O . SER A 1 85 ? 12.711 -1.358 11.664 1 97.94 85 SER A O 1
ATOM 668 N N . THR A 1 86 ? 14.164 -0.49 10.203 1 98.06 86 THR A N 1
ATOM 669 C CA . THR A 1 86 ? 14.078 0.838 10.805 1 98.06 86 THR A CA 1
ATOM 670 C C . THR A 1 86 ? 13.75 1.889 9.742 1 98.06 86 THR A C 1
ATOM 672 O O . THR A 1 86 ? 13.867 1.63 8.547 1 98.06 86 THR A O 1
ATOM 675 N N . CYS A 1 87 ? 13.273 2.996 10.227 1 97.81 87 CYS A N 1
ATOM 676 C CA . CYS A 1 87 ? 12.984 4.102 9.312 1 97.81 87 CYS A CA 1
ATOM 677 C C . CYS A 1 87 ? 14.141 5.09 9.273 1 97.81 87 CYS A C 1
ATOM 679 O O . CYS A 1 87 ? 14.805 5.316 10.289 1 97.81 87 CYS A O 1
ATOM 681 N N . PRO A 1 88 ? 14.305 5.637 8.117 1 94.75 88 PRO A N 1
ATOM 682 C CA . PRO A 1 88 ? 15.422 6.57 7.961 1 94.75 88 PRO A CA 1
ATOM 683 C C . PRO A 1 88 ? 15.117 7.961 8.508 1 94.75 88 PRO A C 1
ATOM 685 O O . PRO A 1 88 ? 13.961 8.391 8.492 1 94.75 88 PRO A O 1
ATOM 688 N N . GLY A 1 89 ? 16.172 8.625 8.992 1 90.31 89 GLY A N 1
ATOM 689 C CA . GLY A 1 89 ? 16.062 10.023 9.375 1 90.31 89 GLY A CA 1
ATOM 690 C C . GLY A 1 89 ? 15.047 10.266 10.469 1 90.31 89 GLY A C 1
ATOM 691 O O . GLY A 1 89 ? 15.078 9.609 11.508 1 90.31 89 GLY A O 1
ATOM 692 N N . SER A 1 90 ? 14.125 11.289 10.078 1 87.5 90 SER A N 1
ATOM 693 C CA . SER A 1 90 ? 13.141 11.703 11.078 1 87.5 90 SER A CA 1
ATOM 694 C C . SER A 1 90 ? 11.797 11.031 10.844 1 87.5 90 SER A C 1
ATOM 696 O O . SER A 1 90 ? 10.82 11.32 11.539 1 87.5 90 SER A O 1
ATOM 698 N N . SER A 1 91 ? 11.797 10.094 9.938 1 92.31 91 SER A N 1
ATOM 699 C CA . SER A 1 91 ? 10.539 9.383 9.695 1 92.31 91 SER A CA 1
ATOM 700 C C . SER A 1 91 ? 10.188 8.469 10.859 1 92.31 91 SER A C 1
ATOM 702 O O . SER A 1 91 ? 11.062 7.82 11.438 1 92.31 91 SER A O 1
ATOM 704 N N . ALA A 1 92 ? 8.898 8.461 11.117 1 94.12 92 ALA A N 1
ATOM 705 C CA . ALA A 1 92 ? 8.43 7.672 12.258 1 94.12 92 ALA A CA 1
ATOM 706 C C . ALA A 1 92 ? 8.141 6.23 11.844 1 94.12 92 ALA A C 1
ATOM 708 O O . ALA A 1 92 ? 7.566 5.988 10.781 1 94.12 92 ALA A O 1
ATOM 709 N N . LEU A 1 93 ? 8.5 5.328 12.742 1 96.81 93 LEU A N 1
ATOM 710 C CA . LEU A 1 93 ? 8.195 3.918 12.523 1 96.81 93 LEU A CA 1
ATOM 711 C C . LEU A 1 93 ? 6.73 3.621 12.828 1 96.81 93 LEU A C 1
ATOM 713 O O . LEU A 1 93 ? 6.27 3.834 13.953 1 96.81 93 LEU A O 1
ATOM 717 N N . VAL A 1 94 ? 6.055 3.209 11.797 1 96.56 94 VAL A N 1
ATOM 718 C CA . VAL A 1 94 ? 4.695 2.73 12.016 1 96.56 94 VAL A CA 1
ATOM 719 C C . VAL A 1 94 ? 4.727 1.304 12.555 1 96.56 94 VAL A C 1
ATOM 721 O O . VAL A 1 94 ? 4.156 1.023 13.617 1 96.56 94 VAL A O 1
ATOM 724 N N . TYR A 1 95 ? 5.371 0.389 11.797 1 96.62 95 TYR A N 1
ATOM 725 C CA . TYR A 1 95 ? 5.723 -0.949 12.258 1 96.62 95 TYR A CA 1
ATOM 726 C C . TYR A 1 95 ? 6.816 -1.555 11.391 1 96.62 95 TYR A C 1
ATOM 728 O O . TYR A 1 95 ? 7.094 -1.062 10.297 1 96.62 95 TYR A O 1
ATOM 736 N N . SER A 1 96 ? 7.426 -2.541 11.961 1 97.88 96 SER A N 1
ATOM 737 C CA . SER A 1 96 ? 8.398 -3.312 11.195 1 97.88 96 SER A CA 1
ATOM 738 C C . SER A 1 96 ? 7.961 -4.766 11.039 1 97.88 96 SER A C 1
ATOM 740 O O . SER A 1 96 ? 7.051 -5.219 11.734 1 97.88 96 SER A O 1
ATOM 742 N N . GLY A 1 97 ? 8.602 -5.457 10.102 1 98 97 GLY A N 1
ATOM 743 C CA . GLY A 1 97 ? 8.266 -6.852 9.852 1 98 97 GLY A CA 1
ATOM 744 C C . GLY A 1 97 ? 9.18 -7.512 8.836 1 98 97 GLY A C 1
ATOM 745 O O . GLY A 1 97 ? 10.375 -7.215 8.781 1 98 97 GLY A O 1
ATOM 746 N N . VAL A 1 98 ? 8.594 -8.5 8.148 1 98 98 VAL A N 1
ATOM 747 C CA . VAL A 1 98 ? 9.32 -9.219 7.105 1 98 98 VAL A CA 1
ATOM 748 C C . VAL A 1 98 ? 8.602 -9.039 5.766 1 98 98 VAL A C 1
ATOM 750 O O . VAL A 1 98 ? 7.387 -8.852 5.727 1 98 98 VAL A O 1
ATOM 753 N N . VAL A 1 99 ? 9.43 -9.086 4.801 1 98.25 99 VAL A N 1
ATOM 754 C CA . VAL A 1 99 ? 8.852 -9.016 3.461 1 98.25 99 VAL A CA 1
ATOM 755 C C . VAL A 1 99 ? 8.117 -10.32 3.146 1 98.25 99 VAL A C 1
ATOM 757 O O . VAL A 1 99 ? 8.617 -11.406 3.449 1 98.25 99 VAL A O 1
ATOM 760 N N . GLY A 1 100 ? 6.926 -10.188 2.523 1 98.06 100 GLY A N 1
ATOM 761 C CA . GLY A 1 100 ? 6.18 -11.359 2.102 1 98.06 100 GLY A CA 1
ATOM 762 C C . GLY A 1 100 ? 5.348 -11.125 0.855 1 98.06 100 GLY A C 1
ATOM 763 O O . GLY A 1 100 ? 5.344 -10.016 0.307 1 98.06 100 GLY A O 1
ATOM 764 N N . GLY A 1 101 ? 4.672 -12.188 0.454 1 97.62 101 GLY A N 1
ATOM 765 C CA . GLY A 1 101 ? 3.826 -12.164 -0.729 1 97.62 101 GLY A CA 1
ATOM 766 C C . GLY A 1 101 ? 3.539 -13.547 -1.284 1 97.62 101 GLY A C 1
ATOM 767 O O . GLY A 1 101 ? 3.635 -14.539 -0.565 1 97.62 101 GLY A O 1
ATOM 768 N N . SER A 1 102 ? 3.086 -13.539 -2.52 1 96.5 102 SER A N 1
ATOM 769 C CA . SER A 1 102 ? 2.789 -14.805 -3.184 1 96.5 102 SER A CA 1
ATOM 770 C C . SER A 1 102 ? 4.066 -15.492 -3.658 1 96.5 102 SER A C 1
ATOM 772 O O . SER A 1 102 ? 5.051 -14.828 -3.979 1 96.5 102 SER A O 1
ATOM 774 N N . ASN A 1 103 ? 3.957 -16.781 -3.785 1 95.56 103 ASN A N 1
ATOM 775 C CA . ASN A 1 103 ? 5.102 -17.578 -4.219 1 95.56 103 ASN A CA 1
ATOM 776 C C . ASN A 1 103 ? 5.48 -17.281 -5.664 1 95.56 103 ASN A C 1
ATOM 778 O O . ASN A 1 103 ? 4.605 -17.047 -6.5 1 95.56 103 ASN A O 1
ATOM 782 N N . TYR A 1 104 ? 6.746 -17.5 -5.926 1 93.12 104 TYR A N 1
ATOM 783 C CA . TYR A 1 104 ? 7.301 -17.141 -7.227 1 93.12 104 TYR A CA 1
ATOM 784 C C . TYR A 1 104 ? 6.703 -18 -8.328 1 93.12 104 TYR A C 1
ATOM 786 O O . TYR A 1 104 ? 6.789 -17.656 -9.508 1 93.12 104 TYR A O 1
ATOM 794 N N . ASN A 1 105 ? 6.184 -19.125 -7.945 1 92.56 105 ASN A N 1
ATOM 795 C CA . ASN A 1 105 ? 5.664 -20.031 -8.961 1 92.56 105 ASN A CA 1
ATOM 796 C C . ASN A 1 105 ? 4.141 -20.047 -8.969 1 92.56 105 ASN A C 1
ATOM 798 O O . ASN A 1 105 ? 3.529 -20.922 -9.602 1 92.56 105 ASN A O 1
ATOM 802 N N . GLU A 1 106 ? 3.539 -19.172 -8.32 1 92.69 106 GLU A N 1
ATOM 803 C CA . GLU A 1 106 ? 2.082 -19.078 -8.297 1 92.69 106 GLU A CA 1
ATOM 804 C C . GLU A 1 106 ? 1.587 -17.938 -9.188 1 92.69 106 GLU A C 1
ATOM 806 O O . GLU A 1 106 ? 1.609 -16.781 -8.789 1 92.69 106 GLU A O 1
ATOM 811 N N . THR A 1 107 ? 1.018 -18.312 -10.312 1 90.12 107 THR A N 1
ATOM 812 C CA . THR A 1 107 ? 0.696 -17.359 -11.367 1 90.12 107 THR A CA 1
ATOM 813 C C . THR A 1 107 ? -0.469 -16.453 -10.953 1 90.12 107 THR A C 1
ATOM 815 O O . THR A 1 107 ? -0.52 -15.281 -11.32 1 90.12 107 THR A O 1
ATOM 818 N N . GLY A 1 108 ? -1.334 -16.984 -10.242 1 91 108 GLY A N 1
ATOM 819 C CA . GLY A 1 108 ? -2.527 -16.234 -9.875 1 91 108 GLY A CA 1
ATOM 820 C C . GLY A 1 108 ? -2.338 -15.367 -8.648 1 91 108 GLY A C 1
ATOM 821 O O . GLY A 1 108 ? -3.234 -14.617 -8.266 1 91 108 GLY A O 1
ATOM 822 N N . GLY A 1 109 ? -1.196 -15.516 -8.055 1 91 109 GLY A N 1
ATOM 823 C CA . GLY A 1 109 ? -0.912 -14.781 -6.832 1 91 109 GLY A CA 1
ATOM 824 C C . GLY A 1 109 ? -0.709 -13.297 -7.066 1 91 109 GLY A C 1
ATOM 825 O O . GLY A 1 109 ? -0.754 -12.828 -8.211 1 91 109 GLY A O 1
ATOM 826 N N . ALA A 1 110 ? -0.534 -12.594 -5.965 1 94.75 110 ALA A N 1
ATOM 827 C CA . ALA A 1 110 ? -0.404 -11.133 -5.984 1 94.75 110 ALA A CA 1
ATOM 828 C C . ALA A 1 110 ? 0.987 -10.719 -6.449 1 94.75 110 ALA A C 1
ATOM 830 O O . ALA A 1 110 ? 1.989 -11.312 -6.047 1 94.75 110 ALA A O 1
ATOM 831 N N . ALA A 1 111 ? 0.949 -9.641 -7.242 1 94.81 111 ALA A N 1
ATOM 832 C CA . ALA A 1 111 ? 2.209 -9.109 -7.754 1 94.81 111 ALA A CA 1
ATOM 833 C C . ALA A 1 111 ? 2.912 -8.258 -6.703 1 94.81 111 ALA A C 1
ATOM 835 O O . ALA A 1 111 ? 4.141 -8.148 -6.703 1 94.81 111 ALA A O 1
ATOM 836 N N . ASN A 1 112 ? 2.139 -7.629 -5.832 1 96.44 112 ASN A N 1
ATOM 837 C CA . ASN A 1 112 ? 2.729 -6.691 -4.883 1 96.44 112 ASN A CA 1
ATOM 838 C C . ASN A 1 112 ? 3.338 -7.414 -3.686 1 96.44 112 ASN A C 1
ATOM 840 O O . ASN A 1 112 ? 2.885 -8.5 -3.312 1 96.44 112 ASN A O 1
ATOM 844 N N . TYR A 1 113 ? 4.418 -6.785 -3.121 1 97.81 113 TYR A N 1
ATOM 845 C CA . TYR A 1 113 ? 5.02 -7.199 -1.858 1 97.81 113 TYR A CA 1
ATOM 846 C C . TYR A 1 113 ? 4.266 -6.609 -0.674 1 97.81 113 TYR A C 1
ATOM 848 O O . TYR A 1 113 ? 3.66 -5.539 -0.786 1 97.81 113 TYR A O 1
ATOM 856 N N . LEU A 1 114 ? 4.348 -7.324 0.406 1 98.56 114 LEU A N 1
ATOM 857 C CA . LEU A 1 114 ? 3.779 -6.84 1.659 1 98.56 114 LEU A CA 1
ATOM 858 C C . LEU A 1 114 ? 4.852 -6.75 2.742 1 98.56 114 LEU A C 1
ATOM 860 O O . LEU A 1 114 ? 5.758 -7.582 2.795 1 98.56 114 LEU A O 1
ATOM 864 N N . CYS A 1 115 ? 4.754 -5.738 3.533 1 98.69 115 CYS A N 1
ATOM 865 C CA . CYS A 1 115 ? 5.453 -5.762 4.812 1 98.69 115 CYS A CA 1
ATOM 866 C C . CYS A 1 115 ? 4.594 -6.41 5.895 1 98.69 115 CYS A C 1
ATOM 868 O O . CYS A 1 115 ? 3.621 -5.816 6.359 1 98.69 115 CYS A O 1
ATOM 870 N N . LEU A 1 116 ? 5.004 -7.578 6.277 1 98.5 116 LEU A N 1
ATOM 871 C CA . LEU A 1 116 ? 4.219 -8.383 7.207 1 98.5 116 LEU A CA 1
ATOM 872 C C . LEU A 1 116 ? 4.668 -8.148 8.648 1 98.5 116 LEU A C 1
ATOM 874 O O . LEU A 1 116 ? 5.824 -8.422 8.992 1 98.5 116 LEU A O 1
ATOM 878 N N . PRO A 1 117 ? 3.709 -7.719 9.469 1 97.88 117 PRO A N 1
ATOM 879 C CA . PRO A 1 117 ? 4.113 -7.457 10.852 1 97.88 117 PRO A CA 1
ATOM 880 C C . PRO A 1 117 ? 4.469 -8.734 11.617 1 97.88 117 PRO A C 1
ATOM 882 O O . PRO A 1 117 ? 4.035 -9.82 11.234 1 97.88 117 PRO A O 1
ATOM 885 N N . LEU A 1 118 ? 5.199 -8.516 12.664 1 96.25 118 LEU A N 1
ATOM 886 C CA . LEU A 1 118 ? 5.582 -9.664 13.484 1 96.25 118 LEU A CA 1
ATOM 887 C C . LEU A 1 118 ? 4.891 -9.609 14.844 1 96.25 118 LEU A C 1
ATOM 889 O O . LEU A 1 118 ? 5.133 -10.461 15.703 1 96.25 118 LEU A O 1
ATOM 893 N N . SER A 1 119 ? 4.152 -8.578 14.977 1 93.88 119 SER A N 1
ATOM 894 C CA . SER A 1 119 ? 3.344 -8.438 16.188 1 93.88 119 SER A CA 1
ATOM 895 C C . SER A 1 119 ? 1.903 -8.062 15.852 1 93.88 119 SER A C 1
ATOM 897 O O . SER A 1 119 ? 1.617 -7.609 14.742 1 93.88 119 SER A O 1
ATOM 899 N N . ASN A 1 120 ? 0.968 -8.375 16.844 1 94.38 120 ASN A N 1
ATOM 900 C CA . ASN A 1 120 ? -0.45 -8.07 16.688 1 94.38 120 ASN A CA 1
ATOM 901 C C . ASN A 1 120 ? -1.036 -8.742 15.453 1 94.38 120 ASN A C 1
ATOM 903 O O . ASN A 1 120 ? -1.743 -8.102 14.672 1 94.38 120 ASN A O 1
ATOM 907 N N . ILE A 1 121 ? -0.655 -9.984 15.281 1 95.19 121 ILE A N 1
ATOM 908 C CA . ILE A 1 121 ? -1.103 -10.781 14.141 1 95.19 121 ILE A CA 1
ATOM 909 C C . ILE A 1 121 ? -2.477 -11.383 14.445 1 95.19 121 ILE A C 1
ATOM 911 O O . ILE A 1 121 ? -2.711 -11.891 15.539 1 95.19 121 ILE A O 1
ATOM 915 N N . THR A 1 122 ? -3.373 -11.273 13.531 1 96.19 122 THR A N 1
ATOM 916 C CA . THR A 1 122 ? -4.695 -11.875 13.648 1 96.19 122 THR A CA 1
ATOM 917 C C . THR A 1 122 ? -4.973 -12.805 12.469 1 96.19 122 THR A C 1
ATOM 919 O O . THR A 1 122 ? -5.062 -12.359 11.328 1 96.19 122 THR A O 1
ATOM 922 N N . LEU A 1 123 ? -5.094 -14.055 12.781 1 94.94 123 LEU A N 1
ATOM 923 C CA . LEU A 1 123 ? -5.375 -15.109 11.805 1 94.94 123 LEU A CA 1
ATOM 924 C C . LEU A 1 123 ? -6.609 -15.906 12.211 1 94.94 123 LEU A C 1
ATOM 926 O O . LEU A 1 123 ? -6.945 -15.984 13.391 1 94.94 123 LEU A O 1
ATOM 930 N N . PHE A 1 124 ? -7.238 -16.453 11.273 1 93.12 124 PHE A N 1
ATOM 931 C CA . PHE A 1 124 ? -8.43 -17.25 11.555 1 93.12 124 PHE A CA 1
ATOM 932 C C . PHE A 1 124 ? -8.328 -18.625 10.891 1 93.12 124 PHE A C 1
ATOM 934 O O . PHE A 1 124 ? -7.582 -18.797 9.922 1 93.12 124 PHE A O 1
ATOM 941 N N . ASP A 1 125 ? -9.156 -19.531 11.383 1 88.44 125 ASP A N 1
ATOM 942 C CA . ASP A 1 125 ? -9.234 -20.859 10.773 1 88.44 125 ASP A CA 1
ATOM 943 C C . ASP A 1 125 ? -9.961 -20.797 9.43 1 88.44 125 ASP A C 1
ATOM 945 O O . ASP A 1 125 ? -10.727 -19.859 9.172 1 88.44 125 ASP A O 1
ATOM 949 N N . TYR A 1 126 ? -9.406 -21.688 8.664 1 75.25 126 TYR A N 1
ATOM 950 C CA . TYR A 1 126 ? -10.039 -21.75 7.352 1 75.25 126 TYR A CA 1
ATOM 951 C C . TYR A 1 126 ? -10.539 -23.156 7.047 1 75.25 126 TYR A C 1
ATOM 953 O O . TYR A 1 126 ? -9.922 -24.141 7.457 1 75.25 126 TYR A O 1
ATOM 961 N N . THR A 1 127 ? -11.719 -23.141 6.367 1 68.38 127 THR A N 1
ATOM 962 C CA . THR A 1 127 ? -12.18 -24.422 5.828 1 68.38 127 THR A CA 1
ATOM 963 C C . THR A 1 127 ? -11.594 -24.656 4.441 1 68.38 127 THR A C 1
ATOM 965 O O . THR A 1 127 ? -11.125 -23.719 3.785 1 68.38 127 THR A O 1
ATOM 968 N N . ASN A 1 128 ? -11.469 -25.891 4.039 1 63.25 128 ASN A N 1
ATOM 969 C CA . ASN A 1 128 ? -10.836 -26.453 2.852 1 63.25 128 ASN A CA 1
ATOM 970 C C . ASN A 1 128 ? -11.43 -25.875 1.572 1 63.25 128 ASN A C 1
ATOM 972 O O . ASN A 1 128 ? -12.227 -26.516 0.901 1 63.25 128 ASN A O 1
ATOM 976 N N . TYR A 1 129 ? -11.188 -24.547 1.341 1 71.25 129 TYR A N 1
ATOM 977 C CA . TYR A 1 129 ? -11.586 -23.891 0.098 1 71.25 129 TYR A CA 1
ATOM 978 C C . TYR A 1 129 ? -10.375 -23.359 -0.652 1 71.25 129 TYR A C 1
ATOM 980 O O . TYR A 1 129 ? -9.273 -23.312 -0.107 1 71.25 129 TYR A O 1
ATOM 988 N N . HIS A 1 130 ? -10.648 -23.203 -1.994 1 83.75 130 HIS A N 1
ATOM 989 C CA . HIS A 1 130 ? -9.617 -22.578 -2.812 1 83.75 130 HIS A CA 1
ATOM 990 C C . HIS A 1 130 ? -9.141 -21.266 -2.203 1 83.75 130 HIS A C 1
ATOM 992 O O . HIS A 1 130 ? -9.961 -20.438 -1.812 1 83.75 130 HIS A O 1
ATOM 998 N N . THR A 1 131 ? -7.801 -21.25 -1.944 1 88.88 131 THR A N 1
ATOM 999 C CA . THR A 1 131 ? -7.25 -20.062 -1.304 1 88.88 131 THR A CA 1
ATOM 1000 C C . THR A 1 131 ? -6.074 -19.5 -2.104 1 88.88 131 THR A C 1
ATOM 1002 O O . THR A 1 131 ? -5.445 -20.234 -2.877 1 88.88 131 THR A O 1
ATOM 1005 N N . ALA A 1 132 ? -5.914 -18.25 -1.921 1 93.56 132 ALA A N 1
ATOM 1006 C CA . ALA A 1 132 ? -4.602 -17.672 -2.199 1 93.56 132 ALA A CA 1
ATOM 1007 C C . ALA A 1 132 ? -3.621 -17.969 -1.071 1 93.56 132 ALA A C 1
ATOM 1009 O O . ALA A 1 132 ? -4.016 -18.469 -0.014 1 93.56 132 ALA A O 1
ATOM 1010 N N . HIS A 1 133 ? -2.328 -17.75 -1.44 1 95.5 133 HIS A N 1
ATOM 1011 C CA . HIS A 1 133 ? -1.318 -18.062 -0.436 1 95.5 133 HIS A CA 1
ATOM 1012 C C . HIS A 1 133 ? -0.468 -16.844 -0.112 1 95.5 133 HIS A C 1
ATOM 1014 O O . HIS A 1 133 ? -0.233 -16 -0.979 1 95.5 133 HIS A O 1
ATOM 1020 N N . LEU A 1 134 ? -0.096 -16.812 1.146 1 96.94 134 LEU A N 1
ATOM 1021 C CA . LEU A 1 134 ? 0.832 -15.797 1.634 1 96.94 134 LEU A CA 1
ATOM 1022 C C . LEU A 1 134 ? 2.113 -16.438 2.154 1 96.94 134 LEU A C 1
ATOM 1024 O O . LEU A 1 134 ? 2.078 -17.219 3.105 1 96.94 134 LEU A O 1
ATOM 1028 N N . TYR A 1 135 ? 3.221 -16.094 1.539 1 97.44 135 TYR A N 1
ATOM 1029 C CA . TYR A 1 135 ? 4.555 -16.562 1.907 1 97.44 135 TYR A CA 1
ATOM 1030 C C . TYR A 1 135 ? 5.41 -15.406 2.42 1 97.44 135 TYR A C 1
ATOM 1032 O O . TYR A 1 135 ? 5.035 -14.234 2.285 1 97.44 135 TYR A O 1
ATOM 1040 N N . GLY A 1 136 ? 6.562 -15.773 3.057 1 97 136 GLY A N 1
ATOM 1041 C CA . GLY A 1 136 ? 7.637 -14.805 3.227 1 97 136 GLY A CA 1
ATOM 1042 C C . GLY A 1 136 ? 8.438 -14.57 1.958 1 97 136 GLY A C 1
ATOM 1043 O O . GLY A 1 136 ? 8.125 -15.133 0.908 1 97 136 GLY A O 1
ATOM 1044 N N . GLY A 1 137 ? 9.383 -13.711 2.145 1 96.19 137 GLY A N 1
ATOM 1045 C CA . GLY A 1 137 ? 10.266 -13.438 1.022 1 96.19 137 GLY A CA 1
ATOM 1046 C C . GLY A 1 137 ? 11.703 -13.852 1.277 1 96.19 137 GLY A C 1
ATOM 1047 O O . GLY A 1 137 ? 12.094 -14.078 2.424 1 96.19 137 GLY A O 1
ATOM 1048 N N . GLU A 1 138 ? 12.5 -13.969 0.16 1 96.06 138 GLU A N 1
ATOM 1049 C CA . GLU A 1 138 ? 13.93 -14.273 0.246 1 96.06 138 GLU A CA 1
ATOM 1050 C C . GLU A 1 138 ? 14.727 -13.422 -0.737 1 96.06 138 GLU A C 1
ATOM 1052 O O . GLU A 1 138 ? 14.305 -13.203 -1.872 1 96.06 138 GLU A O 1
ATOM 1057 N N . TYR A 1 139 ? 15.875 -13.031 -0.252 1 95.25 139 TYR A N 1
ATOM 1058 C CA . TYR A 1 139 ? 16.844 -12.469 -1.179 1 95.25 139 TYR A CA 1
ATOM 1059 C C . TYR A 1 139 ? 17.453 -13.555 -2.059 1 95.25 139 TYR A C 1
ATOM 1061 O O . TYR A 1 139 ? 17.875 -14.602 -1.56 1 95.25 139 TYR A O 1
ATOM 1069 N N . GLN A 1 140 ? 17.469 -13.266 -3.342 1 94.06 140 GLN A N 1
ATOM 1070 C CA . GLN A 1 140 ? 18.203 -14.109 -4.277 1 94.06 140 GLN A CA 1
ATOM 1071 C C . GLN A 1 140 ? 19.328 -13.336 -4.945 1 94.06 140 GLN A C 1
ATOM 1073 O O . GLN A 1 140 ? 19.328 -13.164 -6.164 1 94.06 140 GLN A O 1
ATOM 1078 N N . THR A 1 141 ? 20.172 -12.867 -4.141 1 88.38 141 THR A N 1
ATOM 1079 C CA . THR A 1 141 ? 21.25 -12.008 -4.637 1 88.38 141 THR A CA 1
ATOM 1080 C C . THR A 1 141 ? 22.609 -12.602 -4.297 1 88.38 141 THR A C 1
ATOM 1082 O O . THR A 1 141 ? 22.719 -13.445 -3.404 1 88.38 141 THR A O 1
ATOM 1085 N N . GLU A 1 142 ? 23.625 -12.203 -5.027 1 82.06 142 GLU A N 1
ATOM 1086 C CA . GLU A 1 142 ? 24.969 -12.727 -4.84 1 82.06 142 GLU A CA 1
ATOM 1087 C C . GLU A 1 142 ? 25.594 -12.195 -3.549 1 82.06 142 GLU A C 1
ATOM 1089 O O . GLU A 1 142 ? 26.438 -12.859 -2.943 1 82.06 142 GLU A O 1
ATOM 1094 N N . ASP A 1 143 ? 25.188 -11.055 -3.148 1 78.56 143 ASP A N 1
ATOM 1095 C CA . ASP A 1 143 ? 25.812 -10.375 -2.02 1 78.56 143 ASP A CA 1
ATOM 1096 C C . ASP A 1 143 ? 25.266 -10.891 -0.692 1 78.56 143 ASP A C 1
ATOM 1098 O O . ASP A 1 143 ? 25.859 -10.672 0.363 1 78.56 143 ASP A O 1
ATOM 1102 N N . ILE A 1 144 ? 24.109 -11.414 -0.718 1 74.94 144 ILE A N 1
ATOM 1103 C CA . ILE A 1 144 ? 23.531 -12.031 0.471 1 74.94 144 ILE A CA 1
ATOM 1104 C C . ILE A 1 144 ? 23.438 -13.539 0.268 1 74.94 144 ILE A C 1
ATOM 1106 O O . ILE A 1 144 ? 22.641 -14.008 -0.559 1 74.94 144 ILE A O 1
ATOM 1110 N N . HIS A 1 145 ? 24.219 -14.211 0.98 1 74.38 145 HIS A N 1
ATOM 1111 C CA . HIS A 1 145 ? 24.266 -15.656 0.827 1 74.38 145 HIS A CA 1
ATOM 1112 C C . HIS A 1 145 ? 23.25 -16.344 1.753 1 74.38 145 HIS A C 1
ATOM 1114 O O . HIS A 1 145 ? 23.016 -15.859 2.865 1 74.38 145 HIS A O 1
ATOM 1120 N N . GLY A 1 146 ? 22.609 -17.328 1.183 1 75.62 146 GLY A N 1
ATOM 1121 C CA . GLY A 1 146 ? 21.875 -18.219 2.061 1 75.62 146 GLY A CA 1
ATOM 1122 C C . GLY A 1 146 ? 20.375 -17.953 2.059 1 75.62 146 GLY A C 1
ATOM 1123 O O . GLY A 1 146 ? 19.703 -18.188 3.057 1 75.62 146 GLY A O 1
ATOM 1124 N N . ASP A 1 147 ? 19.781 -17.344 1.064 1 89.56 147 ASP A N 1
ATOM 1125 C CA . ASP A 1 147 ? 18.328 -17.203 0.916 1 89.56 147 ASP A CA 1
ATOM 1126 C C . ASP A 1 147 ? 17.719 -16.531 2.135 1 89.56 147 ASP A C 1
ATOM 1128 O O . ASP A 1 147 ? 16.75 -17.031 2.709 1 89.56 147 ASP A O 1
ATOM 1132 N N . LYS A 1 148 ? 18.281 -15.453 2.518 1 92.88 148 LYS A N 1
ATOM 1133 C CA . LYS A 1 148 ? 17.891 -14.781 3.752 1 92.88 148 LYS A CA 1
ATOM 1134 C C . LYS A 1 148 ? 16.562 -14.055 3.586 1 92.88 148 LYS A C 1
ATOM 1136 O O . LYS A 1 148 ? 16.25 -13.562 2.5 1 92.88 148 LYS A O 1
ATOM 1141 N N . ASP A 1 149 ? 15.844 -14.016 4.691 1 95.56 149 ASP A N 1
ATOM 1142 C CA . ASP A 1 149 ? 14.539 -13.352 4.707 1 95.56 149 ASP A CA 1
ATOM 1143 C C . ASP A 1 149 ? 14.703 -11.836 4.867 1 95.56 149 ASP A C 1
ATOM 1145 O O . ASP A 1 149 ? 15.273 -11.375 5.859 1 95.56 149 ASP A O 1
ATOM 1149 N N . PRO A 1 150 ? 14.188 -11.086 3.92 1 97.44 150 PRO A N 1
ATOM 1150 C CA . PRO A 1 150 ? 14.328 -9.625 4.008 1 97.44 150 PRO A CA 1
ATOM 1151 C C . PRO A 1 150 ? 13.453 -9.016 5.102 1 97.44 150 PRO A C 1
ATOM 1153 O O . PRO A 1 150 ? 12.305 -9.43 5.281 1 97.44 150 PRO A O 1
ATOM 1156 N N . LEU A 1 151 ? 13.977 -8.039 5.77 1 98.06 151 LEU A N 1
ATOM 1157 C CA . LEU A 1 151 ? 13.211 -7.238 6.711 1 98.06 151 LEU A CA 1
ATOM 1158 C C . LEU A 1 151 ? 12.594 -6.027 6.02 1 98.06 151 LEU A C 1
ATOM 1160 O O . LEU A 1 151 ? 12.977 -5.684 4.898 1 98.06 151 LEU A O 1
ATOM 1164 N N . CYS A 1 152 ? 11.594 -5.418 6.656 1 98.62 152 CYS A N 1
ATOM 1165 C CA . CYS A 1 152 ? 10.953 -4.211 6.148 1 98.62 152 CYS A CA 1
ATOM 1166 C C . CYS A 1 152 ? 10.414 -3.359 7.293 1 98.62 152 CYS A C 1
ATOM 1168 O O . CYS A 1 152 ? 10.297 -3.834 8.422 1 98.62 152 CYS A O 1
ATOM 1170 N N . ALA A 1 153 ? 10.188 -2.094 6.984 1 98.69 153 ALA A N 1
ATOM 1171 C CA . ALA A 1 153 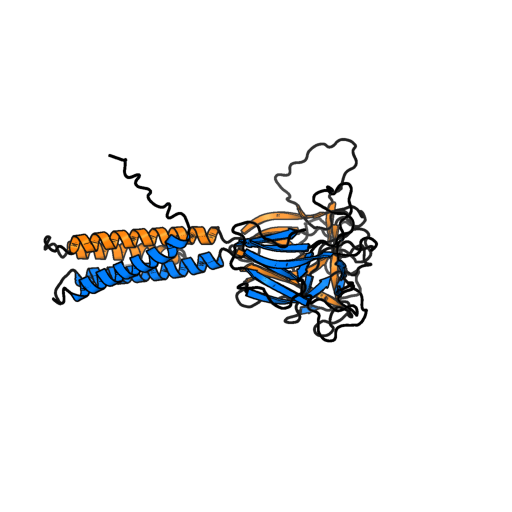? 9.562 -1.153 7.91 1 98.69 153 ALA A CA 1
ATOM 1172 C C . ALA A 1 153 ? 8.609 -0.216 7.18 1 98.69 153 ALA A C 1
ATOM 1174 O O . ALA A 1 153 ? 8.945 0.33 6.129 1 98.69 153 ALA A O 1
ATOM 1175 N N . VAL A 1 154 ? 7.395 -0.116 7.707 1 98.56 154 VAL A N 1
ATOM 1176 C CA . VAL A 1 154 ? 6.488 0.933 7.254 1 98.56 154 VAL A CA 1
ATOM 1177 C C . VAL A 1 154 ? 6.777 2.229 8.008 1 98.56 154 VAL A C 1
ATOM 1179 O O . VAL A 1 154 ? 6.742 2.254 9.242 1 98.56 154 VAL A O 1
ATOM 1182 N N . CYS A 1 155 ? 7.039 3.285 7.203 1 97.38 155 CYS A N 1
ATOM 1183 C CA . CYS A 1 155 ? 7.504 4.543 7.777 1 97.38 155 CYS A CA 1
ATOM 1184 C C . CYS A 1 155 ? 6.559 5.684 7.418 1 97.38 155 CYS A C 1
ATOM 1186 O O . CYS A 1 155 ? 6.031 5.734 6.309 1 97.38 155 CYS A O 1
ATOM 1188 N N . ARG A 1 156 ? 6.352 6.559 8.328 1 94.12 156 ARG A N 1
ATOM 1189 C CA . ARG A 1 156 ? 5.586 7.777 8.102 1 94.12 156 ARG A CA 1
ATOM 1190 C C . ARG A 1 156 ? 6.496 9 8.094 1 94.12 156 ARG A C 1
ATOM 1192 O O . ARG A 1 156 ? 7.117 9.32 9.109 1 94.12 156 ARG A O 1
ATOM 1199 N N . SER A 1 157 ? 6.531 9.633 6.945 1 90.81 157 SER A N 1
ATOM 1200 C CA . SER A 1 157 ? 7.332 10.844 6.805 1 90.81 157 SER A CA 1
ATOM 1201 C C . SER A 1 157 ? 6.543 12.078 7.223 1 90.81 157 SER A C 1
ATOM 1203 O O . SER A 1 157 ? 5.328 12.141 7.035 1 90.81 157 SER A O 1
ATOM 1205 N N . SER A 1 158 ? 7.254 13.078 7.742 1 84.56 158 SER A N 1
ATOM 1206 C CA . SER A 1 158 ? 6.625 14.352 8.07 1 84.56 158 SER A CA 1
ATOM 1207 C C . SER A 1 158 ? 6.434 15.211 6.824 1 84.56 158 SER A C 1
ATOM 1209 O O . SER A 1 158 ? 6.09 16.391 6.926 1 84.56 158 SER A O 1
ATOM 1211 N N . ARG A 1 159 ? 6.629 14.586 5.746 1 83.5 159 ARG A N 1
ATOM 1212 C CA . ARG A 1 159 ? 6.449 15.266 4.465 1 83.5 159 ARG A CA 1
ATOM 1213 C C . ARG A 1 159 ? 5.254 14.688 3.707 1 83.5 159 ARG A C 1
ATOM 1215 O O . ARG A 1 159 ? 4.984 13.492 3.781 1 83.5 159 ARG A O 1
ATOM 1222 N N . ALA A 1 160 ? 4.66 15.508 2.939 1 84.06 160 ALA A N 1
ATOM 1223 C CA . ALA A 1 160 ? 3.314 15.227 2.443 1 84.06 160 ALA A CA 1
ATOM 1224 C C . ALA A 1 160 ? 3.352 14.203 1.309 1 84.06 160 ALA A C 1
ATOM 1226 O O . ALA A 1 160 ? 2.35 13.547 1.022 1 84.06 160 ALA A O 1
ATOM 1227 N N . THR A 1 161 ? 4.492 14.195 0.637 1 87.12 161 THR A N 1
ATOM 1228 C CA . THR A 1 161 ? 4.547 13.359 -0.557 1 87.12 161 THR A CA 1
ATOM 1229 C C . THR A 1 161 ? 5.828 12.531 -0.575 1 87.12 161 THR A C 1
ATOM 1231 O O . THR A 1 161 ? 6.852 12.945 -0.029 1 87.12 161 THR A O 1
ATOM 1234 N N . ASN A 1 162 ? 5.688 11.344 -1.04 1 92.75 162 ASN A N 1
ATOM 1235 C CA . ASN A 1 162 ? 6.891 10.57 -1.321 1 92.75 162 ASN A CA 1
ATOM 1236 C C . ASN A 1 162 ? 6.852 9.961 -2.721 1 92.75 162 ASN A C 1
ATOM 1238 O O . ASN A 1 162 ? 5.777 9.781 -3.295 1 92.75 162 ASN A O 1
ATOM 1242 N N . VAL A 1 163 ? 8.094 9.781 -3.213 1 94.12 163 VAL A N 1
ATOM 1243 C CA . VAL A 1 163 ? 8.219 9.156 -4.527 1 94.12 163 VAL A CA 1
ATOM 1244 C C . VAL A 1 163 ? 9.453 8.258 -4.555 1 94.12 163 VAL A C 1
ATOM 1246 O O . VAL A 1 163 ? 10.469 8.562 -3.924 1 94.12 163 VAL A O 1
ATOM 1249 N N . MET A 1 164 ? 9.312 7.121 -5.203 1 96.75 164 MET A N 1
ATOM 1250 C CA . MET A 1 164 ? 10.469 6.309 -5.559 1 96.75 164 MET A CA 1
ATOM 1251 C C . MET A 1 164 ? 10.969 6.66 -6.953 1 96.75 164 MET A C 1
ATOM 1253 O O . MET A 1 164 ? 10.203 6.66 -7.914 1 96.75 164 MET A O 1
ATOM 1257 N N . ILE A 1 165 ? 12.211 7.027 -7.051 1 96.31 165 ILE A N 1
ATOM 1258 C CA . ILE A 1 165 ? 12.812 7.367 -8.336 1 96.31 165 ILE A CA 1
ATOM 1259 C C . ILE A 1 165 ? 13.789 6.27 -8.758 1 96.31 165 ILE A C 1
ATOM 1261 O O . ILE A 1 165 ? 14.82 6.066 -8.117 1 96.31 165 ILE A O 1
ATOM 1265 N N . PRO A 1 166 ? 13.477 5.562 -9.82 1 97.69 166 PRO A N 1
ATOM 1266 C CA . PRO A 1 166 ? 14.375 4.508 -10.281 1 97.69 166 PRO A CA 1
ATOM 1267 C C . PRO A 1 166 ? 15.609 5.055 -11 1 97.69 166 PRO A C 1
ATOM 1269 O O . PRO A 1 166 ? 15.578 6.168 -11.531 1 97.69 166 PRO A O 1
ATOM 1272 N N . ALA A 1 167 ? 16.609 4.242 -10.93 1 97.25 167 ALA A N 1
ATOM 1273 C CA . ALA A 1 167 ? 17.859 4.438 -11.68 1 97.25 167 ALA A CA 1
ATOM 1274 C C . ALA A 1 167 ? 18.578 5.691 -11.219 1 97.25 167 ALA A C 1
ATOM 1276 O O . ALA A 1 167 ? 19.344 6.293 -11.977 1 97.25 167 ALA A O 1
ATOM 1277 N N . SER A 1 168 ? 18.234 6.137 -10 1 97 168 SER A N 1
ATOM 1278 C CA . SER A 1 168 ? 18.906 7.27 -9.383 1 97 168 SER A CA 1
ATOM 1279 C C . SER A 1 168 ? 19.109 7.047 -7.887 1 97 168 SER A C 1
ATOM 1281 O O . SER A 1 168 ? 18.312 6.344 -7.25 1 97 168 SER A O 1
ATOM 1283 N N . THR A 1 169 ? 20.203 7.648 -7.316 1 98.12 169 THR A N 1
ATOM 1284 C CA . THR A 1 169 ? 20.406 7.633 -5.871 1 98.12 169 THR A CA 1
ATOM 1285 C C . THR A 1 169 ? 20.25 9.039 -5.293 1 98.12 169 THR A C 1
ATOM 1287 O O . THR A 1 169 ? 20.516 9.25 -4.105 1 98.12 169 THR A O 1
ATOM 1290 N N . VAL A 1 170 ? 19.859 9.961 -6.148 1 97.19 170 VAL A N 1
ATOM 1291 C CA . VAL A 1 170 ? 19.781 11.352 -5.73 1 97.19 170 VAL A CA 1
ATOM 1292 C C . VAL A 1 170 ? 18.375 11.891 -5.957 1 97.19 170 VAL A C 1
ATOM 1294 O O . VAL A 1 170 ? 17.75 11.617 -6.992 1 97.19 170 VAL A O 1
ATOM 1297 N N . CYS A 1 171 ? 17.953 12.57 -4.945 1 96.69 171 CYS A N 1
ATOM 1298 C CA . CYS A 1 171 ? 16.641 13.195 -5.07 1 96.69 171 CYS A CA 1
ATOM 1299 C C . CYS A 1 171 ? 16.75 14.547 -5.77 1 96.69 171 CYS A C 1
ATOM 1301 O O . CYS A 1 171 ? 17.781 15.219 -5.68 1 96.69 171 CYS A O 1
ATOM 1303 N N . PRO A 1 172 ? 15.688 14.969 -6.5 1 93.25 172 PRO A N 1
ATOM 1304 C CA . PRO A 1 172 ? 15.672 16.312 -7.086 1 93.25 172 PRO A CA 1
ATOM 1305 C C . PRO A 1 172 ? 15.805 17.406 -6.039 1 93.25 172 PRO A C 1
ATOM 1307 O O . PRO A 1 172 ? 15.578 17.172 -4.852 1 93.25 172 PRO A O 1
ATOM 1310 N N . ASP A 1 173 ? 16.016 18.547 -6.484 1 90.62 173 ASP A N 1
ATOM 1311 C CA . ASP A 1 173 ? 16.172 19.688 -5.586 1 90.62 173 ASP A CA 1
ATOM 1312 C C . ASP A 1 173 ? 14.906 19.922 -4.762 1 90.62 173 ASP A C 1
ATOM 1314 O O . ASP A 1 173 ? 13.797 19.859 -5.293 1 90.62 173 ASP A O 1
ATOM 1318 N N . GLY A 1 174 ? 15.141 20.203 -3.455 1 92.56 174 GLY A N 1
ATOM 1319 C CA . GLY A 1 174 ? 14.023 20.5 -2.578 1 92.56 174 GLY A CA 1
ATOM 1320 C C . GLY A 1 174 ? 13.414 19.25 -1.951 1 92.56 174 GLY A C 1
ATOM 1321 O O . GLY A 1 174 ? 12.578 19.359 -1.05 1 92.56 174 GLY A O 1
ATOM 1322 N N . TRP A 1 175 ? 13.812 18.109 -2.537 1 91.69 175 TRP A N 1
ATOM 1323 C CA . TRP A 1 175 ? 13.328 16.859 -1.967 1 91.69 175 TRP A CA 1
ATOM 1324 C C . TRP A 1 175 ? 14.32 16.312 -0.948 1 91.69 175 TRP A C 1
ATOM 1326 O O . TRP A 1 175 ? 15.531 16.547 -1.061 1 91.69 175 TRP A O 1
ATOM 1336 N N . THR A 1 176 ? 13.766 15.641 0.043 1 92.25 176 THR A N 1
ATOM 1337 C CA . THR A 1 176 ? 14.586 14.977 1.05 1 92.25 176 THR A CA 1
ATOM 1338 C C . THR A 1 176 ? 14.797 13.508 0.692 1 92.25 176 THR A C 1
ATOM 1340 O O . THR A 1 176 ? 13.844 12.797 0.366 1 92.25 176 THR A O 1
ATOM 1343 N N . SER A 1 177 ? 16.047 13.117 0.721 1 95.69 177 SER A N 1
ATOM 1344 C CA . SER A 1 177 ? 16.359 11.711 0.522 1 95.69 177 SER A CA 1
ATOM 1345 C C . SER A 1 177 ? 16.047 10.891 1.774 1 95.69 177 SER A C 1
ATOM 1347 O O . SER A 1 177 ? 16.656 11.117 2.828 1 95.69 177 SER A O 1
ATOM 1349 N N . GLU A 1 178 ? 15.117 10.008 1.637 1 97.31 178 GLU A N 1
ATOM 1350 C CA . GLU A 1 178 ? 14.852 9.109 2.752 1 97.31 178 GLU A CA 1
ATOM 1351 C C . GLU A 1 178 ? 15.875 7.977 2.805 1 97.31 178 GLU A C 1
ATOM 1353 O O . GLU A 1 178 ? 16.531 7.77 3.832 1 97.31 178 GLU A O 1
ATOM 1358 N N . TYR A 1 179 ? 16.031 7.285 1.688 1 97.62 179 TYR A N 1
ATOM 1359 C CA . TYR A 1 179 ? 17.078 6.281 1.562 1 97.62 179 TYR A CA 1
ATOM 1360 C C . TYR A 1 179 ? 17.297 5.91 0.1 1 97.62 179 TYR A C 1
ATOM 1362 O O . TYR A 1 179 ? 16.453 6.188 -0.756 1 97.62 179 TYR A O 1
ATOM 1370 N N . SER A 1 180 ? 18.391 5.355 -0.198 1 98.06 180 SER A N 1
ATOM 1371 C CA . SER A 1 180 ? 18.703 4.805 -1.513 1 98.06 180 SER A CA 1
ATOM 1372 C C . SER A 1 180 ? 19.016 3.314 -1.429 1 98.06 180 SER A C 1
ATOM 1374 O O . SER A 1 180 ? 19.344 2.803 -0.356 1 98.06 180 SER A O 1
ATOM 1376 N N . GLY A 1 181 ? 18.859 2.686 -2.6 1 98.31 181 GLY A N 1
ATOM 1377 C CA . GLY A 1 181 ? 19.078 1.247 -2.607 1 98.31 181 GLY A CA 1
ATOM 1378 C C . GLY A 1 181 ? 19.078 0.651 -4.004 1 98.31 181 GLY A C 1
ATOM 1379 O O . GLY A 1 181 ? 19.484 1.303 -4.965 1 98.31 181 GLY A O 1
ATOM 1380 N N . TRP A 1 182 ? 18.766 -0.625 -4.02 1 97.94 182 TRP A N 1
ATOM 1381 C CA . TRP A 1 182 ? 18.703 -1.393 -5.258 1 97.94 182 TRP A CA 1
ATOM 1382 C C . TRP A 1 182 ? 17.25 -1.543 -5.73 1 97.94 182 TRP A C 1
ATOM 1384 O O . TRP A 1 182 ? 16.359 -1.85 -4.938 1 97.94 182 TRP A O 1
ATOM 1394 N N . LEU A 1 183 ? 17.078 -1.31 -7.016 1 98.12 183 LEU A N 1
ATOM 1395 C CA . LEU A 1 183 ? 15.797 -1.682 -7.609 1 98.12 183 LEU A CA 1
ATOM 1396 C C . LEU A 1 183 ? 15.688 -3.195 -7.754 1 98.12 183 LEU A C 1
ATOM 1398 O O . LEU A 1 183 ? 16.484 -3.814 -8.461 1 98.12 183 LEU A O 1
ATOM 1402 N N . MET A 1 184 ? 14.711 -3.762 -7.094 1 97.44 184 MET A N 1
ATOM 1403 C CA . MET A 1 184 ? 14.586 -5.215 -7.094 1 97.44 184 MET A CA 1
ATOM 1404 C C . MET A 1 184 ? 13.18 -5.645 -7.484 1 97.44 184 MET A C 1
ATOM 1406 O O . MET A 1 184 ? 12.234 -4.859 -7.387 1 97.44 184 MET A O 1
ATOM 1410 N N . THR A 1 185 ? 13.039 -6.832 -7.93 1 96.94 185 THR A N 1
ATOM 1411 C CA . THR A 1 185 ? 11.789 -7.469 -8.344 1 96.94 185 THR A CA 1
ATOM 1412 C C . THR A 1 185 ? 11.977 -8.969 -8.516 1 96.94 185 THR A C 1
ATOM 1414 O O . THR A 1 185 ? 12.992 -9.531 -8.086 1 96.94 185 THR A O 1
ATOM 1417 N N . GLY A 1 186 ? 10.984 -9.656 -9.008 1 94.75 186 GLY A N 1
ATOM 1418 C CA . GLY A 1 186 ? 11.117 -11.07 -9.328 1 94.75 186 GLY A CA 1
ATOM 1419 C C . GLY A 1 186 ? 11.992 -11.328 -10.539 1 94.75 186 GLY A C 1
ATOM 1420 O O . GLY A 1 186 ? 12.125 -10.461 -11.414 1 94.75 186 GLY A O 1
ATOM 1421 N N . TYR A 1 187 ? 12.477 -12.547 -10.625 1 93.62 187 TYR A N 1
ATOM 1422 C CA . TYR A 1 187 ? 13.25 -12.977 -11.781 1 93.62 187 TYR A CA 1
ATOM 1423 C C . TYR A 1 187 ? 12.383 -13.039 -13.031 1 93.62 187 TYR A C 1
ATOM 1425 O O . TYR A 1 187 ? 11.211 -13.422 -12.969 1 93.62 187 TYR A O 1
ATOM 1433 N N . TYR A 1 188 ? 12.938 -12.711 -14.141 1 86.75 188 TYR A N 1
ATOM 1434 C CA . TYR A 1 188 ? 12.164 -12.539 -15.359 1 86.75 188 TYR A CA 1
ATOM 1435 C C . TYR A 1 188 ? 11.578 -13.867 -15.828 1 86.75 188 TYR A C 1
ATOM 1437 O O . TYR A 1 188 ? 10.602 -13.891 -16.578 1 86.75 188 TYR A O 1
ATOM 1445 N N . ASP A 1 189 ? 12.148 -14.992 -15.531 1 90.19 189 ASP A N 1
ATOM 1446 C CA . ASP A 1 189 ? 11.695 -16.297 -16.031 1 90.19 189 ASP A CA 1
ATOM 1447 C C . ASP A 1 189 ? 10.836 -17.016 -14.984 1 90.19 189 ASP A C 1
ATOM 1449 O O . ASP A 1 189 ? 10.672 -18.234 -15.039 1 90.19 189 ASP A O 1
ATOM 1453 N N . LEU A 1 190 ? 10.352 -16.359 -14.031 1 88.75 190 LEU A N 1
ATOM 1454 C CA . LEU A 1 190 ? 9.438 -16.922 -13.055 1 88.75 190 LEU A CA 1
ATOM 1455 C C . LEU A 1 190 ? 7.988 -16.766 -13.508 1 88.75 190 LEU A C 1
ATOM 1457 O O . LEU A 1 190 ? 7.676 -15.844 -14.273 1 88.75 190 LEU A O 1
ATOM 1461 N N . GLU A 1 191 ? 7.094 -17.562 -13.078 1 89.69 191 GLU A N 1
ATOM 1462 C CA . GLU A 1 191 ? 5.699 -17.594 -13.508 1 89.69 191 GLU A CA 1
ATOM 1463 C C . GLU A 1 191 ? 4.906 -16.438 -12.898 1 89.69 191 GLU A C 1
ATOM 1465 O O . GLU A 1 191 ? 4.031 -15.867 -13.555 1 89.69 191 GLU A O 1
ATOM 1470 N N . SER A 1 192 ? 5.195 -16.188 -11.711 1 90.62 192 SER A N 1
ATOM 1471 C CA . SER A 1 192 ? 4.41 -15.188 -10.977 1 90.62 192 SER A CA 1
ATOM 1472 C C . SER A 1 192 ? 4.852 -13.773 -11.32 1 90.62 192 SER A C 1
ATOM 1474 O O . SER A 1 192 ? 6.047 -13.508 -11.477 1 90.62 192 SER A O 1
ATOM 1476 N N . ALA A 1 193 ? 3.895 -12.883 -11.352 1 91.94 193 ALA A N 1
ATOM 1477 C CA . ALA A 1 193 ? 4.191 -11.469 -11.547 1 91.94 193 ALA A CA 1
ATOM 1478 C C . ALA A 1 193 ? 4.719 -10.836 -10.258 1 91.94 193 ALA A C 1
ATOM 1480 O O . ALA A 1 193 ? 4.469 -11.344 -9.164 1 91.94 193 ALA A O 1
ATOM 1481 N N . SER A 1 194 ? 5.516 -9.789 -10.414 1 93.94 194 SER A N 1
ATOM 1482 C CA . SER A 1 194 ? 6.02 -9 -9.289 1 93.94 194 SER A CA 1
ATOM 1483 C C . SER A 1 194 ? 6.094 -7.52 -9.641 1 93.94 194 SER A C 1
ATOM 1485 O O . SER A 1 194 ? 6.07 -7.152 -10.82 1 93.94 194 SER A O 1
ATOM 1487 N N . GLU A 1 195 ? 6.074 -6.719 -8.594 1 95.88 195 GLU A N 1
ATOM 1488 C CA . GLU A 1 195 ? 6.27 -5.285 -8.781 1 95.88 195 GLU A CA 1
ATOM 1489 C C . GLU A 1 195 ? 7.707 -4.879 -8.484 1 95.88 195 GLU A C 1
ATOM 1491 O O . GLU A 1 195 ? 8.445 -5.621 -7.824 1 95.88 195 GLU A O 1
ATOM 1496 N N . PHE A 1 196 ? 8.172 -3.721 -9.031 1 96.38 196 PHE A N 1
ATOM 1497 C CA . PHE A 1 196 ? 9.469 -3.16 -8.672 1 96.38 196 PHE A CA 1
ATOM 1498 C C . PHE A 1 196 ? 9.406 -2.457 -7.324 1 96.38 196 PHE A C 1
ATOM 1500 O O . PHE A 1 196 ? 8.492 -1.668 -7.074 1 96.38 196 PHE A O 1
ATOM 1507 N N . ILE A 1 197 ? 10.398 -2.73 -6.477 1 98.25 197 ILE A N 1
ATOM 1508 C CA . ILE A 1 197 ? 10.516 -2.012 -5.211 1 98.25 197 ILE A CA 1
ATOM 1509 C C . ILE A 1 197 ? 11.961 -1.556 -5.012 1 98.25 197 ILE A C 1
ATOM 1511 O O . ILE A 1 197 ? 12.891 -2.139 -5.578 1 98.25 197 ILE A O 1
ATOM 1515 N N . CYS A 1 198 ? 12.148 -0.502 -4.219 1 98.62 198 CYS A N 1
ATOM 1516 C CA . CYS A 1 198 ? 13.469 -0.017 -3.848 1 98.62 198 CYS A CA 1
ATOM 1517 C C . CYS A 1 198 ? 13.922 -0.624 -2.523 1 98.62 198 CYS A C 1
ATOM 1519 O O . CYS A 1 198 ? 13.406 -0.266 -1.464 1 98.62 198 CYS A O 1
ATOM 1521 N N . VAL A 1 199 ? 14.938 -1.504 -2.592 1 98.44 199 VAL A N 1
ATOM 1522 C CA . VAL A 1 199 ? 15.453 -2.168 -1.397 1 98.44 199 VAL A CA 1
ATOM 1523 C C . VAL A 1 199 ? 16.734 -1.482 -0.937 1 98.44 199 VAL A C 1
ATOM 1525 O O . VAL A 1 199 ? 17.656 -1.265 -1.733 1 98.44 199 VAL A O 1
ATOM 1528 N N . ASN A 1 200 ? 16.75 -1.22 0.337 1 98.12 200 ASN A N 1
ATOM 1529 C CA . ASN A 1 200 ? 17.875 -0.527 0.944 1 98.12 200 ASN A CA 1
ATOM 1530 C C . ASN A 1 200 ? 19.203 -1.157 0.534 1 98.12 200 ASN A C 1
ATOM 1532 O O . ASN A 1 200 ? 19.328 -2.383 0.493 1 98.12 200 ASN A O 1
ATOM 1536 N N . PHE A 1 201 ? 20.234 -0.304 0.396 1 97 201 PHE A N 1
ATOM 1537 C CA . PHE A 1 201 ? 21.562 -0.812 0.041 1 97 201 PHE A CA 1
ATOM 1538 C C . PHE A 1 201 ? 22.047 -1.821 1.072 1 97 201 PHE A C 1
ATOM 1540 O O . PHE A 1 201 ? 22.609 -2.855 0.716 1 97 201 PHE A O 1
ATOM 1547 N N . GLN A 1 202 ? 21.922 -1.337 2.277 1 94.81 202 GLN A N 1
ATOM 1548 C CA . GLN A 1 202 ? 22.266 -2.258 3.357 1 94.81 202 GLN A CA 1
ATOM 1549 C C . GLN A 1 202 ? 21.109 -3.197 3.664 1 94.81 202 GLN A C 1
ATOM 1551 O O . GLN A 1 202 ? 20.312 -2.943 4.578 1 94.81 202 GLN A O 1
ATOM 1556 N N . LYS A 1 203 ? 21.109 -4.262 2.99 1 95.25 203 LYS A N 1
ATOM 1557 C CA . LYS A 1 203 ? 20.016 -5.23 3.086 1 95.25 203 LYS A CA 1
ATOM 1558 C C . LYS A 1 203 ? 20.047 -5.953 4.426 1 95.25 203 LYS A C 1
ATOM 1560 O O . LYS A 1 203 ? 20.891 -6.812 4.656 1 95.25 203 LYS A O 1
ATOM 1565 N N . GLU A 1 204 ? 19.062 -5.629 5.195 1 95.62 204 GLU A N 1
ATOM 1566 C CA . GLU A 1 204 ? 18.922 -6.344 6.457 1 95.62 204 GLU A CA 1
ATOM 1567 C C . GLU A 1 204 ? 18.125 -7.641 6.273 1 95.62 204 GLU A C 1
ATOM 1569 O O . GLU A 1 204 ? 17.234 -7.711 5.438 1 95.62 204 GLU A O 1
ATOM 1574 N N . GLU A 1 205 ? 18.5 -8.578 7.043 1 94.31 205 GLU A N 1
ATOM 1575 C CA . GLU A 1 205 ? 17.859 -9.891 6.992 1 94.31 205 GLU A CA 1
ATOM 1576 C C . GLU A 1 205 ? 17.438 -10.352 8.383 1 94.31 205 GLU A C 1
ATOM 1578 O O . GLU A 1 205 ? 18.016 -9.938 9.383 1 94.31 205 GLU A O 1
ATOM 1583 N N . ARG A 1 206 ? 16.453 -11.125 8.367 1 93 206 ARG A N 1
ATOM 1584 C CA . ARG A 1 206 ? 16 -11.703 9.633 1 93 206 ARG A CA 1
ATOM 1585 C C . ARG A 1 206 ? 17.047 -12.672 10.195 1 93 206 ARG A C 1
ATOM 1587 O O . ARG A 1 206 ? 17.531 -13.555 9.484 1 93 206 ARG A O 1
ATOM 1594 N N . GLN A 1 207 ? 17.266 -12.43 11.445 1 88.12 207 GLN A N 1
ATOM 1595 C CA . GLN A 1 207 ? 18.25 -13.289 12.086 1 88.12 207 GLN A CA 1
ATOM 1596 C C . GLN A 1 207 ? 17.781 -14.742 12.109 1 88.12 207 GLN A C 1
ATOM 1598 O O . GLN A 1 207 ? 16.625 -15.016 12.414 1 88.12 207 GLN A O 1
ATOM 1603 N N . GLY A 1 208 ? 18.703 -15.594 11.812 1 82.75 208 GLY A N 1
ATOM 1604 C CA . GLY A 1 208 ? 18.406 -17.016 11.859 1 82.75 208 GLY A CA 1
ATOM 1605 C C . GLY A 1 208 ? 17.688 -17.531 10.625 1 82.75 208 GLY A C 1
ATOM 1606 O O . GLY A 1 208 ? 17.312 -18.703 10.555 1 82.75 208 GLY A O 1
ATOM 1607 N N . SER A 1 209 ? 17.594 -16.453 9.789 1 77 209 SER A N 1
ATOM 1608 C CA . SER A 1 209 ? 17 -16.859 8.523 1 77 209 SER A CA 1
ATOM 1609 C C . SER A 1 209 ? 18.078 -17.359 7.551 1 77 209 SER A C 1
ATOM 1611 O O . SER A 1 209 ? 19.266 -17.141 7.773 1 77 209 SER A O 1
ATOM 1613 N N . GLY A 1 210 ? 18.156 -18.484 6.867 1 79.19 210 GLY A N 1
ATOM 1614 C CA . GLY A 1 210 ? 19.156 -18.938 5.914 1 79.19 210 GLY A CA 1
ATOM 1615 C C . GLY A 1 210 ? 18.859 -20.297 5.336 1 79.19 210 GLY A C 1
ATOM 1616 O O . GLY A 1 210 ? 19.766 -21.109 5.148 1 79.19 210 GLY A O 1
ATOM 1617 N N . VAL A 1 211 ? 17.781 -20.438 5.336 1 86.25 211 VAL A N 1
ATOM 1618 C CA . VAL A 1 211 ? 17.328 -21.672 4.691 1 86.25 211 VAL A CA 1
ATOM 1619 C C . VAL A 1 211 ? 16.516 -21.328 3.449 1 86.25 211 VAL A C 1
ATOM 1621 O O . VAL A 1 211 ? 15.742 -20.359 3.451 1 86.25 211 VAL A O 1
ATOM 1624 N N . ASN A 1 212 ? 16.781 -22.141 2.48 1 90.06 212 ASN A N 1
ATOM 1625 C CA . ASN A 1 212 ? 15.984 -21.969 1.269 1 90.06 212 ASN A CA 1
ATOM 1626 C C . ASN A 1 212 ? 14.547 -22.453 1.465 1 90.06 212 ASN A C 1
ATOM 1628 O O . ASN A 1 212 ? 14.281 -23.656 1.43 1 90.06 212 ASN A O 1
ATOM 1632 N N . ASN A 1 213 ? 13.688 -21.531 1.652 1 90.88 213 ASN A N 1
ATOM 1633 C CA . ASN A 1 213 ? 12.266 -21.828 1.802 1 90.88 213 ASN A CA 1
ATOM 1634 C C . ASN A 1 213 ? 11.453 -21.25 0.648 1 90.88 213 ASN A C 1
ATOM 1636 O O . ASN A 1 213 ? 10.25 -21.484 0.555 1 90.88 213 ASN A O 1
ATOM 1640 N N . ASN A 1 214 ? 12.039 -20.547 -0.195 1 92.31 214 ASN A N 1
ATOM 1641 C CA . ASN A 1 214 ? 11.398 -19.875 -1.328 1 92.31 214 ASN A CA 1
ATOM 1642 C C . ASN A 1 214 ? 10.281 -18.953 -0.875 1 92.31 214 ASN A C 1
ATOM 1644 O O . ASN A 1 214 ? 10.367 -18.344 0.195 1 92.31 214 ASN A O 1
ATOM 1648 N N . GLY A 1 215 ? 9.344 -18.562 -1.762 1 95.38 215 GLY A N 1
ATOM 1649 C CA . GLY A 1 215 ? 8.32 -17.578 -1.5 1 95.38 215 GLY A CA 1
ATOM 1650 C C . GLY A 1 215 ? 8.328 -16.422 -2.498 1 95.38 215 GLY A C 1
ATOM 1651 O O . GLY A 1 215 ? 8.383 -16.656 -3.709 1 95.38 215 GLY A O 1
ATOM 1652 N N . LYS A 1 216 ? 8.117 -15.25 -1.942 1 96.81 216 LYS A N 1
ATOM 1653 C CA . LYS A 1 216 ? 8.18 -14.086 -2.816 1 96.81 216 LYS A CA 1
ATOM 1654 C C . LYS A 1 216 ? 9.609 -13.57 -2.955 1 96.81 216 LYS A C 1
ATOM 1656 O O . LYS A 1 216 ? 10.078 -12.797 -2.117 1 96.81 216 LYS A O 1
ATOM 1661 N N . LEU A 1 217 ? 10.25 -13.82 -4.027 1 96.06 217 LEU A N 1
ATOM 1662 C CA . LEU A 1 217 ? 11.695 -13.688 -4.148 1 96.06 217 LEU A CA 1
ATOM 1663 C C . LEU A 1 217 ? 12.07 -12.312 -4.684 1 96.06 217 LEU A C 1
ATOM 1665 O O . LEU A 1 217 ? 11.305 -11.695 -5.43 1 96.06 217 LEU A O 1
ATOM 1669 N N . LEU A 1 218 ? 13.266 -11.859 -4.277 1 96.38 218 LEU A N 1
ATOM 1670 C CA . LEU A 1 218 ? 13.797 -10.57 -4.715 1 96.38 218 LEU A CA 1
ATOM 1671 C C . LEU A 1 218 ? 15.117 -10.75 -5.445 1 96.38 218 LEU A C 1
ATOM 1673 O O . LEU A 1 218 ? 16.078 -11.289 -4.883 1 96.38 218 LEU A O 1
ATOM 1677 N N . PHE A 1 219 ? 15.156 -10.273 -6.656 1 96.38 219 PHE A N 1
ATOM 1678 C CA . PHE A 1 219 ? 16.359 -10.281 -7.492 1 96.38 219 PHE A CA 1
ATOM 1679 C C . PHE A 1 219 ? 16.766 -8.859 -7.855 1 96.38 219 PHE A C 1
ATOM 1681 O O . PHE A 1 219 ? 15.922 -7.969 -7.98 1 96.38 219 PHE A O 1
ATOM 1688 N N . HIS A 1 220 ? 18.062 -8.695 -8.055 1 96.06 220 HIS A N 1
ATOM 1689 C CA . HIS A 1 220 ? 18.516 -7.441 -8.656 1 96.06 220 HIS A CA 1
ATOM 1690 C C . HIS A 1 220 ? 17.938 -7.27 -10.062 1 96.06 220 HIS A C 1
ATOM 1692 O O . HIS A 1 220 ? 17.734 -8.25 -10.773 1 96.06 220 HIS A O 1
ATOM 1698 N N . THR A 1 221 ? 17.75 -6.008 -10.445 1 96.12 221 THR A N 1
ATOM 1699 C CA . THR A 1 221 ? 17.281 -5.676 -11.789 1 96.12 221 THR A CA 1
ATOM 1700 C C . THR A 1 221 ? 18.453 -5.25 -12.68 1 96.12 221 THR A C 1
ATOM 1702 O O . THR A 1 221 ? 19.328 -4.496 -12.242 1 96.12 221 THR A O 1
ATOM 1705 N N . SER A 1 222 ? 18.438 -5.746 -13.945 1 96.31 222 SER A N 1
ATOM 1706 C CA . SER A 1 222 ? 19.453 -5.348 -14.914 1 96.31 222 SER A CA 1
ATOM 1707 C C . SER A 1 222 ? 18.828 -4.629 -16.109 1 96.31 222 SER A C 1
ATOM 1709 O O . SER A 1 222 ? 17.734 -4.988 -16.547 1 96.31 222 SER A O 1
ATOM 1711 N N . THR A 1 223 ? 19.562 -3.648 -16.625 1 95.62 223 THR A N 1
ATOM 1712 C CA . THR A 1 223 ? 19.094 -2.902 -17.781 1 95.62 223 THR A CA 1
ATOM 1713 C C . THR A 1 223 ? 19.25 -3.727 -19.062 1 95.62 223 THR A C 1
ATOM 1715 O O . THR A 1 223 ? 20.219 -4.477 -19.203 1 95.62 223 THR A O 1
ATOM 1718 N N . VAL A 1 224 ? 18.344 -3.621 -20 1 96.31 224 VAL A N 1
ATOM 1719 C CA . VAL A 1 224 ? 18.391 -4.211 -21.328 1 96.31 224 VAL A CA 1
ATOM 1720 C C . VAL A 1 224 ? 18.141 -3.133 -22.375 1 96.31 224 VAL A C 1
ATOM 1722 O O . VAL A 1 224 ? 17.078 -2.51 -22.391 1 96.31 224 VAL A O 1
ATOM 1725 N N . CYS A 1 225 ? 19.094 -2.943 -23.25 1 93.44 225 CYS A N 1
ATOM 1726 C CA . CYS A 1 225 ? 18.984 -1.903 -24.266 1 93.44 225 CYS A CA 1
ATOM 1727 C C . CYS A 1 225 ? 18 -2.316 -25.375 1 93.44 225 CYS A C 1
ATOM 1729 O O . CYS A 1 225 ? 17.75 -3.506 -25.562 1 93.44 225 CYS A O 1
ATOM 1731 N N . GLY A 1 226 ? 17.438 -1.303 -26.141 1 94.75 226 GLY A N 1
ATOM 1732 C CA . GLY A 1 226 ? 16.406 -1.399 -27.141 1 94.75 226 GLY A CA 1
ATOM 1733 C C . GLY A 1 226 ? 15.359 -0.3 -27.031 1 94.75 226 GLY A C 1
ATOM 1734 O O . GLY A 1 226 ? 15.625 0.849 -27.391 1 94.75 226 GLY A O 1
ATOM 1735 N N . SER A 1 227 ? 14.266 -0.678 -26.422 1 93.62 227 SER A N 1
ATOM 1736 C CA . SER A 1 227 ? 13.281 0.362 -26.125 1 93.62 227 SER A CA 1
ATOM 1737 C C . SER A 1 227 ? 13.789 1.291 -25.031 1 93.62 227 SER A C 1
ATOM 1739 O O . SER A 1 227 ? 13.406 2.463 -24.969 1 93.62 227 SER A O 1
ATOM 1741 N N . LEU A 1 228 ? 14.617 0.727 -24.141 1 92.38 228 LEU A N 1
ATOM 1742 C CA . LEU A 1 228 ? 15.352 1.574 -23.203 1 92.38 228 LEU A CA 1
ATOM 1743 C C . LEU A 1 228 ? 16.484 2.312 -23.922 1 92.38 228 LEU A C 1
ATOM 1745 O O . LEU A 1 228 ? 17.344 1.687 -24.547 1 92.38 228 LEU A O 1
ATOM 1749 N N . PRO A 1 229 ? 16.422 3.623 -23.781 1 92.12 229 PRO A N 1
ATOM 1750 C CA . PRO A 1 229 ? 17.438 4.371 -24.531 1 92.12 229 PRO A CA 1
ATOM 1751 C C . PRO A 1 229 ? 18.859 4.152 -23.984 1 92.12 229 PRO A C 1
ATOM 1753 O O . PRO A 1 229 ? 19.094 4.355 -22.797 1 92.12 229 PRO A O 1
ATOM 1756 N N . CYS A 1 230 ? 19.75 3.854 -24.844 1 92.38 230 CYS A N 1
ATOM 1757 C CA . CYS A 1 230 ? 21.188 3.68 -24.625 1 92.38 230 CYS A CA 1
ATOM 1758 C C . CYS A 1 230 ? 22 4.469 -25.641 1 92.38 230 CYS A C 1
ATOM 1760 O O . CYS A 1 230 ? 22.078 4.086 -26.812 1 92.38 230 CYS A O 1
ATOM 1762 N N . PRO A 1 231 ? 22.297 5.703 -25.047 1 93.06 231 PRO A N 1
ATOM 1763 C CA . PRO A 1 231 ? 22.422 6.352 -23.75 1 93.06 231 PRO A CA 1
ATOM 1764 C C . PRO A 1 231 ? 21.125 7.043 -23.297 1 93.06 231 PRO A C 1
ATOM 1766 O O . PRO A 1 231 ? 20.25 7.293 -24.125 1 93.06 231 PRO A O 1
ATOM 1769 N N . PRO A 1 232 ? 21.094 7.41 -21.953 1 95.62 232 PRO A N 1
ATOM 1770 C CA . PRO A 1 232 ? 22.141 7.387 -20.938 1 95.62 232 PRO A CA 1
ATOM 1771 C C . PRO A 1 232 ? 22.219 6.047 -20.203 1 95.62 232 PRO A C 1
ATOM 1773 O O . PRO A 1 232 ? 23.141 5.832 -19.406 1 95.62 232 PRO A O 1
ATOM 1776 N N . TYR A 1 233 ? 21.312 5.152 -20.484 1 95.69 233 TYR A N 1
ATOM 1777 C CA . TYR A 1 233 ? 21.406 3.834 -19.875 1 95.69 233 TYR A CA 1
ATOM 1778 C C . TYR A 1 233 ? 22.484 2.992 -20.547 1 95.69 233 TYR A C 1
ATOM 1780 O O . TYR A 1 233 ? 22.938 3.318 -21.656 1 95.69 233 TYR A O 1
ATOM 1788 N N . VAL A 1 234 ? 23 2.041 -19.797 1 96.75 234 VAL A N 1
ATOM 1789 C CA . VAL A 1 234 ? 23.953 1.046 -20.297 1 96.75 234 VAL A CA 1
ATOM 1790 C C . VAL A 1 234 ? 23.391 -0.357 -20.078 1 96.75 234 VAL A C 1
ATOM 1792 O O . VAL A 1 234 ? 22.953 -0.685 -18.969 1 96.75 234 VAL A O 1
ATOM 1795 N N . GLY A 1 235 ? 23.453 -1.163 -21.172 1 95.44 235 GLY A N 1
ATOM 1796 C CA . GLY A 1 235 ? 22.953 -2.523 -21.078 1 95.44 235 GLY A CA 1
ATOM 1797 C C . GLY A 1 235 ? 23.734 -3.375 -20.094 1 95.44 235 GLY A C 1
ATOM 1798 O O . GLY A 1 235 ? 24.969 -3.285 -20.031 1 95.44 235 GLY A O 1
ATOM 1799 N N . GLY A 1 236 ? 22.906 -4.301 -19.25 1 96.38 236 GLY A N 1
ATOM 1800 C CA . GLY A 1 236 ? 23.531 -5.301 -18.406 1 96.38 236 GLY A CA 1
ATOM 1801 C C . GLY A 1 236 ? 23.984 -4.746 -17.062 1 96.38 236 GLY A C 1
ATOM 1802 O O . GLY A 1 236 ? 24.828 -5.348 -16.391 1 96.38 236 GLY A O 1
ATOM 1803 N N . LYS A 1 237 ? 23.484 -3.549 -16.688 1 96.75 237 LYS A N 1
ATOM 1804 C CA . LYS A 1 237 ? 23.906 -2.955 -15.43 1 96.75 237 LYS A CA 1
ATOM 1805 C C . LYS A 1 237 ? 22.812 -3.045 -14.383 1 96.75 237 LYS A C 1
ATOM 1807 O O . LYS A 1 237 ? 21.625 -2.939 -14.703 1 96.75 237 LYS A O 1
ATOM 1812 N N . ARG A 1 238 ? 23.266 -3.193 -13.164 1 96.88 238 ARG A N 1
ATOM 1813 C CA . ARG A 1 238 ? 22.328 -3.18 -12.055 1 96.88 238 ARG A CA 1
ATOM 1814 C C . ARG A 1 238 ? 21.719 -1.79 -11.859 1 96.88 238 ARG A C 1
ATOM 1816 O O . ARG A 1 238 ? 22.422 -0.784 -12 1 96.88 238 ARG A O 1
ATOM 1823 N N . VAL A 1 239 ? 20.5 -1.761 -11.469 1 97.19 239 VAL A N 1
ATOM 1824 C CA . VAL A 1 239 ? 19.766 -0.502 -11.383 1 97.19 239 VAL A CA 1
ATOM 1825 C C . VAL A 1 239 ? 19.578 -0.11 -9.922 1 97.19 239 VAL A C 1
ATOM 1827 O O . VAL A 1 239 ? 19.25 -0.955 -9.086 1 97.19 239 VAL A O 1
ATOM 1830 N N . THR A 1 240 ? 19.812 1.124 -9.625 1 98.12 240 THR A N 1
ATOM 1831 C CA . THR A 1 240 ? 19.609 1.676 -8.289 1 98.12 240 THR A CA 1
ATOM 1832 C C . THR A 1 240 ? 18.266 2.391 -8.211 1 98.12 240 THR A C 1
ATOM 1834 O O . THR A 1 240 ? 17.516 2.447 -9.195 1 98.12 240 THR A O 1
ATOM 1837 N N . CYS A 1 241 ? 17.938 2.885 -7.043 1 98.5 241 CYS A N 1
ATOM 1838 C CA . CYS A 1 241 ? 16.734 3.674 -6.801 1 98.5 241 CYS A CA 1
ATOM 1839 C C . CYS A 1 241 ? 16.906 4.555 -5.57 1 98.5 241 CYS A C 1
ATOM 1841 O O . CYS A 1 241 ? 17.844 4.383 -4.801 1 98.5 241 CYS A O 1
ATOM 1843 N N . VAL A 1 242 ? 15.992 5.504 -5.461 1 98.38 242 VAL A N 1
ATOM 1844 C CA . VAL A 1 242 ? 15.969 6.363 -4.285 1 98.38 242 VAL A CA 1
ATOM 1845 C C . VAL A 1 242 ? 14.523 6.715 -3.93 1 98.38 242 VAL A C 1
ATOM 1847 O O . VAL A 1 242 ? 13.695 6.926 -4.816 1 98.38 242 VAL A O 1
ATOM 1850 N N . VAL A 1 243 ? 14.203 6.66 -2.678 1 98.38 243 VAL A N 1
ATOM 1851 C CA . VAL A 1 243 ? 12.922 7.141 -2.168 1 98.38 243 VAL A CA 1
ATOM 1852 C C . VAL A 1 243 ? 13.078 8.555 -1.626 1 98.38 243 VAL A C 1
ATOM 1854 O O . VAL A 1 243 ? 13.93 8.812 -0.77 1 98.38 243 VAL A O 1
ATOM 1857 N N . CYS A 1 244 ? 12.297 9.461 -2.154 1 95.75 244 CYS A N 1
ATOM 1858 C CA . CYS A 1 244 ? 12.352 10.875 -1.804 1 95.75 244 CYS A CA 1
ATOM 1859 C C . CYS A 1 244 ? 11.023 11.344 -1.221 1 95.75 244 CYS A C 1
ATOM 1861 O O . CYS A 1 244 ? 9.977 10.781 -1.526 1 95.75 244 CYS A O 1
ATOM 1863 N N . SER A 1 245 ? 11.086 12.312 -0.384 1 93.19 245 SER A N 1
ATOM 1864 C CA . SER A 1 245 ? 9.867 12.906 0.152 1 93.19 245 SER A CA 1
ATOM 1865 C C . SER A 1 245 ? 9.938 14.43 0.119 1 93.19 245 SER A C 1
ATOM 1867 O O . SER A 1 245 ? 11.023 15.008 0.063 1 93.19 245 SER A O 1
ATOM 1869 N N . LYS A 1 246 ? 8.688 15.039 0.115 1 87.75 246 LYS A N 1
ATOM 1870 C CA . LYS A 1 246 ? 8.562 16.5 0.115 1 87.75 246 LYS A CA 1
ATOM 1871 C C . LYS A 1 246 ? 7.207 16.922 0.667 1 87.75 246 LYS A C 1
ATOM 1873 O O . LYS A 1 246 ? 6.219 16.203 0.532 1 87.75 246 LYS A O 1
ATOM 1878 N N . MET B 1 1 ? -57.406 29.969 37.5 1 26 1 MET B N 1
ATOM 1879 C CA . MET B 1 1 ? -56.188 30.688 37.125 1 26 1 MET B CA 1
ATOM 1880 C C . MET B 1 1 ? -55.094 29.734 36.75 1 26 1 MET B C 1
ATOM 1882 O O . MET B 1 1 ? -54.625 28.953 37.594 1 26 1 MET B O 1
ATOM 1886 N N . LEU B 1 2 ? -55.031 29.266 35.531 1 31.3 2 LEU B N 1
ATOM 1887 C CA . LEU B 1 2 ? -54.344 28.062 35.031 1 31.3 2 LEU B CA 1
ATOM 1888 C C . LEU B 1 2 ? -52.844 28.25 34.969 1 31.3 2 LEU B C 1
ATOM 1890 O O . LEU B 1 2 ? -52.375 29.312 34.562 1 31.3 2 LEU B O 1
ATOM 1894 N N . PRO B 1 3 ? -52 27.5 35.75 1 31.97 3 PRO B N 1
ATOM 1895 C CA . PRO B 1 3 ? -50.562 27.734 35.938 1 31.97 3 PRO B CA 1
ATOM 1896 C C . PRO B 1 3 ? -49.781 27.625 34.656 1 31.97 3 PRO B C 1
ATOM 1898 O O . PRO B 1 3 ? -50.062 26.781 33.812 1 31.97 3 PRO B O 1
ATOM 1901 N N . LEU B 1 4 ? -49.344 28.75 34.062 1 27.69 4 LEU B N 1
ATOM 1902 C CA . LEU B 1 4 ? -48.594 28.891 32.812 1 27.69 4 LEU B CA 1
ATOM 1903 C C . LEU B 1 4 ? -47.281 28.109 32.906 1 27.69 4 LEU B C 1
ATOM 1905 O O . LEU B 1 4 ? -46.438 28.391 33.75 1 27.69 4 LEU B O 1
ATOM 1909 N N . LYS B 1 5 ? -47.375 26.781 32.656 1 30.16 5 LYS B N 1
ATOM 1910 C CA . LYS B 1 5 ? -46.188 25.906 32.656 1 30.16 5 LYS B CA 1
ATOM 1911 C C . LYS B 1 5 ? -45.125 26.406 31.703 1 30.16 5 LYS B C 1
ATOM 1913 O O . LYS B 1 5 ? -45.406 26.625 30.516 1 30.16 5 LYS B O 1
ATOM 1918 N N . ASN B 1 6 ? -44.094 27.188 32.156 1 24.45 6 ASN B N 1
ATOM 1919 C CA . ASN B 1 6 ? -42.906 27.75 31.484 1 24.45 6 ASN B CA 1
ATOM 1920 C C . ASN B 1 6 ? -42.125 26.672 30.75 1 24.45 6 ASN B C 1
ATOM 1922 O O . ASN B 1 6 ? -41.5 25.828 31.375 1 24.45 6 ASN B O 1
ATOM 1926 N N . THR B 1 7 ? -42.656 26.062 29.75 1 25.48 7 THR B N 1
ATOM 1927 C CA . THR B 1 7 ? -42.031 25 28.969 1 25.48 7 THR B CA 1
ATOM 1928 C C . THR B 1 7 ? -40.75 25.516 28.312 1 25.48 7 THR B C 1
ATOM 1930 O O . THR B 1 7 ? -40.812 26.266 27.328 1 25.48 7 THR B O 1
ATOM 1933 N N . PHE B 1 8 ? -39.719 25.859 29.078 1 24.22 8 PHE B N 1
ATOM 1934 C CA . PHE B 1 8 ? -38.469 26.266 28.438 1 24.22 8 PHE B CA 1
ATOM 1935 C C . PHE B 1 8 ? -37.938 25.188 27.516 1 24.22 8 PHE B C 1
ATOM 1937 O O . PHE B 1 8 ? -37.812 24.031 27.906 1 24.22 8 PHE B O 1
ATOM 1944 N N . PRO B 1 9 ? -38.219 25.281 26.188 1 25.8 9 PRO B N 1
ATOM 1945 C CA . PRO B 1 9 ? -37.75 24.281 25.219 1 25.8 9 PRO B CA 1
ATOM 1946 C C . PRO B 1 9 ? -36.25 24.047 25.266 1 25.8 9 PRO B C 1
ATOM 1948 O O . PRO B 1 9 ? -35.469 24.984 25.469 1 25.8 9 PRO B O 1
ATOM 1951 N N . TYR B 1 10 ? -35.781 22.906 25.781 1 25.72 10 TYR B N 1
ATOM 1952 C CA . TYR B 1 10 ? -34.438 22.328 25.797 1 25.72 10 TYR B CA 1
ATOM 1953 C C . TYR B 1 10 ? -33.844 22.281 24.391 1 25.72 10 TYR B C 1
ATOM 1955 O O . TYR B 1 10 ? -34.281 21.469 23.562 1 25.72 10 TYR B O 1
ATOM 1963 N N . TRP B 1 11 ? -33.688 23.453 23.688 1 23.3 11 TRP B N 1
ATOM 1964 C CA . TRP B 1 11 ? -33 23.469 22.406 1 23.3 11 TRP B CA 1
ATOM 1965 C C . TRP B 1 11 ? -31.688 22.719 22.484 1 23.3 11 TRP B C 1
ATOM 1967 O O . TRP B 1 11 ? -30.797 23.109 23.25 1 23.3 11 TRP B O 1
ATOM 1977 N N . ASP B 1 12 ? -31.641 21.484 22.312 1 26.05 12 ASP B N 1
ATOM 1978 C CA . ASP B 1 12 ? -30.578 20.5 22.156 1 26.05 12 ASP B CA 1
ATOM 1979 C C . ASP B 1 12 ? -29.625 20.891 21.047 1 26.05 12 ASP B C 1
ATOM 1981 O O . ASP B 1 12 ? -29.469 20.156 20.062 1 26.05 12 ASP B O 1
ATOM 1985 N N . THR B 1 13 ? -29.547 22.203 20.656 1 23.89 13 THR B N 1
ATOM 1986 C CA . THR B 1 13 ? -28.828 22.484 19.422 1 23.89 13 THR B CA 1
ATOM 1987 C C . THR B 1 13 ? -27.359 22.094 19.562 1 23.89 13 THR B C 1
ATOM 1989 O O . THR B 1 13 ? -26.672 22.562 20.469 1 23.89 13 THR B O 1
ATOM 1992 N N . PRO B 1 14 ? -26.906 21.016 19.016 1 29.5 14 PRO B N 1
ATOM 1993 C CA . PRO B 1 14 ? -25.531 20.5 18.953 1 29.5 14 PRO B CA 1
ATOM 1994 C C . PRO B 1 14 ? -24.531 21.531 18.438 1 29.5 14 PRO B C 1
ATOM 1996 O O . PRO B 1 14 ? -23.344 21.234 18.344 1 29.5 14 PRO B O 1
ATOM 1999 N N . ASP B 1 15 ? -25.031 22.641 17.812 1 27.7 15 ASP B N 1
ATOM 2000 C CA . ASP B 1 15 ? -24.172 23.625 17.156 1 27.7 15 ASP B CA 1
ATOM 2001 C C . ASP B 1 15 ? -23.312 24.359 18.188 1 27.7 15 ASP B C 1
ATOM 2003 O O . ASP B 1 15 ? -22.797 25.453 17.922 1 27.7 15 ASP B O 1
ATOM 2007 N N . LYS B 1 16 ? -23.297 24.047 19.406 1 32.5 16 LYS B N 1
ATOM 2008 C CA . LYS B 1 16 ? -22.75 24.844 20.5 1 32.5 16 LYS B CA 1
ATOM 2009 C C . LYS B 1 16 ? -21.234 25.016 20.359 1 32.5 16 LYS B C 1
ATOM 2011 O O . LYS B 1 16 ? -20.656 25.938 20.906 1 32.5 16 LYS B O 1
ATOM 2016 N N . ILE B 1 17 ? -20.625 24.016 19.781 1 30.41 17 ILE B N 1
ATOM 2017 C CA . ILE B 1 17 ? -19.188 24.125 19.969 1 30.41 17 ILE B CA 1
ATOM 2018 C C . ILE B 1 17 ? -18.609 25.156 19.016 1 30.41 17 ILE B C 1
ATOM 2020 O O . ILE B 1 17 ? -17.578 25.766 19.281 1 30.41 17 ILE B O 1
ATOM 2024 N N . GLU B 1 18 ? -19.266 25.375 17.844 1 32.62 18 GLU B N 1
ATOM 2025 C CA . GLU B 1 18 ? -18.734 26.391 16.938 1 32.62 18 GLU B CA 1
ATOM 2026 C C . GLU B 1 18 ? -18.984 27.797 17.469 1 32.62 18 GLU B C 1
ATOM 2028 O O . GLU B 1 18 ? -18.234 28.734 17.188 1 32.62 18 GLU B O 1
ATOM 2033 N N . GLY B 1 19 ? -20.094 28.047 18.234 1 31.14 19 GLY B N 1
ATOM 2034 C CA . GLY B 1 19 ? -20.609 29.328 18.703 1 31.14 19 GLY B CA 1
ATOM 2035 C C . GLY B 1 19 ? -19.781 29.922 19.828 1 31.14 19 GLY B C 1
ATOM 2036 O O . GLY B 1 19 ? -19.719 31.141 19.984 1 31.14 19 GLY B O 1
ATOM 2037 N N . THR B 1 20 ? -19.328 29.047 20.656 1 33.38 20 THR B N 1
ATOM 2038 C CA . THR B 1 20 ? -18.672 29.578 21.859 1 33.38 20 THR B CA 1
ATOM 2039 C C . THR B 1 20 ? -17.359 30.25 21.5 1 33.38 20 THR B C 1
ATOM 2041 O O . THR B 1 20 ? -16.969 31.234 22.125 1 33.38 20 THR B O 1
ATOM 2044 N N . GLY B 1 21 ? -16.75 29.797 20.406 1 33.69 21 GLY B N 1
ATOM 2045 C CA . GLY B 1 21 ? -15.508 30.469 20.047 1 33.69 21 GLY B CA 1
ATOM 2046 C C . GLY B 1 21 ? -15.719 31.859 19.484 1 33.69 21 GLY B C 1
ATOM 2047 O O . GLY B 1 21 ? -14.969 32.781 19.812 1 33.69 21 GLY B O 1
ATOM 2048 N N . LEU B 1 22 ? -16.797 32 18.688 1 36.16 22 LEU B N 1
ATOM 2049 C CA . LEU B 1 22 ? -17.125 33.312 18.156 1 36.16 22 LEU B CA 1
ATOM 2050 C C . LEU B 1 22 ? -17.594 34.25 19.266 1 36.16 22 LEU B C 1
ATOM 2052 O O . LEU B 1 22 ? -17.25 35.438 19.281 1 36.16 22 LEU B O 1
ATOM 2056 N N . LEU B 1 23 ? -18.375 33.75 20.203 1 34.69 23 LEU B N 1
ATOM 2057 C CA . LEU B 1 23 ? -18.906 34.562 21.297 1 34.69 23 LEU B CA 1
ATOM 2058 C C . LEU B 1 23 ? -17.797 35 22.234 1 34.69 23 LEU B C 1
ATOM 2060 O O . LEU B 1 23 ? -17.766 36.156 22.688 1 34.69 23 LEU B O 1
ATOM 2064 N N . GLN B 1 24 ? -16.891 34.125 22.531 1 36.03 24 GLN B N 1
ATOM 2065 C CA . GLN B 1 24 ? -15.773 34.531 23.375 1 36.03 24 GLN B CA 1
ATOM 2066 C C . GLN B 1 24 ? -14.906 35.562 22.672 1 36.03 24 GLN B C 1
ATOM 2068 O O . GLN B 1 24 ? -14.438 36.531 23.297 1 36.03 24 GLN B O 1
ATOM 2073 N N . GLU B 1 25 ? -14.859 35.531 21.422 1 40.78 25 GLU B N 1
ATOM 2074 C CA . GLU B 1 25 ? -14.164 36.562 20.656 1 40.78 25 GLU B CA 1
ATOM 2075 C C . GLU B 1 25 ? -14.93 37.875 20.688 1 40.78 25 GLU B C 1
ATOM 2077 O O . GLU B 1 25 ? -14.328 38.938 20.859 1 40.78 25 GLU B O 1
ATOM 2082 N N . GLU B 1 26 ? -16.219 37.781 20.547 1 39.59 26 GLU B N 1
ATOM 2083 C CA . GLU B 1 26 ? -17.047 39 20.609 1 39.59 26 GLU B CA 1
ATOM 2084 C C . GLU B 1 26 ? -17.031 39.594 22 1 39.59 26 GLU B C 1
ATOM 2086 O O . GLU B 1 26 ? -16.953 40.812 22.141 1 39.59 26 GLU B O 1
ATOM 2091 N N . LEU B 1 27 ? -17.016 38.812 22.953 1 37.22 27 LEU B N 1
ATOM 2092 C CA . LEU B 1 27 ? -17 39.344 24.312 1 37.22 27 LEU B CA 1
ATOM 2093 C C . LEU B 1 27 ? -15.656 39.969 24.656 1 37.22 27 LEU B C 1
ATOM 2095 O O . LEU B 1 27 ? -15.594 41 25.281 1 37.22 27 LEU B O 1
ATOM 2099 N N . THR B 1 28 ? -14.617 39.375 24.141 1 40.12 28 THR B N 1
ATOM 2100 C CA . THR B 1 28 ? -13.305 39.969 24.359 1 40.12 28 THR B CA 1
ATOM 2101 C C . THR B 1 28 ? -13.148 41.25 23.547 1 40.12 28 THR B C 1
ATOM 2103 O O . THR B 1 28 ? -12.602 42.219 24.016 1 40.12 28 THR B O 1
ATOM 2106 N N . ARG B 1 29 ? -13.695 41.219 22.375 1 43.34 29 ARG B N 1
ATOM 2107 C CA . ARG B 1 29 ? -13.703 42.438 21.609 1 43.34 29 ARG B CA 1
ATOM 2108 C C . ARG B 1 29 ? -14.477 43.531 22.328 1 43.34 29 ARG B C 1
ATOM 2110 O O . ARG B 1 29 ? -14.016 44.688 22.406 1 43.34 29 ARG B O 1
ATOM 2117 N N . ASN B 1 30 ? -15.586 43.156 22.766 1 41.62 30 ASN B N 1
ATOM 2118 C CA . ASN B 1 30 ? -16.438 44.156 23.438 1 41.62 30 ASN B CA 1
ATOM 2119 C C . ASN B 1 30 ? -15.828 44.594 24.75 1 41.62 30 ASN B C 1
ATOM 2121 O O . ASN B 1 30 ? -15.922 45.781 25.109 1 41.62 30 ASN B O 1
ATOM 2125 N N . SER B 1 31 ? -15.258 43.719 25.406 1 39.19 31 SER B N 1
ATOM 2126 C CA . SER B 1 31 ? -14.656 44.125 26.672 1 39.19 31 SER B CA 1
ATOM 2127 C C . SER B 1 31 ? -13.445 45.031 26.453 1 39.19 31 SER B C 1
ATOM 2129 O O . SER B 1 31 ? -13.25 46 27.172 1 39.19 31 SER B O 1
ATOM 2131 N N . VAL B 1 32 ? -12.711 44.719 25.422 1 42.19 32 VAL B N 1
ATOM 2132 C CA . VAL B 1 32 ? -11.625 45.625 25.062 1 42.19 32 VAL B CA 1
ATOM 2133 C C . VAL B 1 32 ? -12.195 46.969 24.609 1 42.19 32 VAL B C 1
ATOM 2135 O O . VAL B 1 32 ? -11.711 48.031 25.016 1 42.19 32 VAL B O 1
ATOM 2138 N N . GLN B 1 33 ? -13.195 46.844 23.781 1 41.88 33 GLN B N 1
ATOM 2139 C CA . GLN B 1 33 ? -13.828 48.094 23.359 1 41.88 33 GLN B CA 1
ATOM 2140 C C . GLN B 1 33 ? -14.375 48.875 24.562 1 41.88 33 GLN B C 1
ATOM 2142 O O . GLN B 1 33 ? -14.234 50.094 24.641 1 41.88 33 GLN B O 1
ATOM 2147 N N . HIS B 1 34 ? -15.016 48.156 25.422 1 39.94 34 HIS B N 1
ATOM 2148 C CA . HIS B 1 34 ? -15.57 48.812 26.594 1 39.94 34 HIS B CA 1
ATOM 2149 C C . HIS B 1 34 ? -14.469 49.344 27.5 1 39.94 34 HIS B C 1
ATOM 2151 O O . HIS B 1 34 ? -14.578 50.438 28.047 1 39.94 34 HIS B O 1
ATOM 2157 N N . ALA B 1 35 ? -13.469 48.5 27.719 1 37.62 35 ALA B N 1
ATOM 2158 C CA . ALA B 1 35 ? -12.367 49 28.531 1 37.62 35 ALA B CA 1
ATOM 2159 C C . ALA B 1 35 ? -11.703 50.219 27.859 1 37.62 35 ALA B C 1
ATOM 2161 O O . ALA B 1 35 ? -11.312 51.156 28.531 1 37.62 35 ALA B O 1
ATOM 2162 N N . VAL B 1 36 ? -11.617 50.094 26.516 1 40.03 36 VAL B N 1
ATOM 2163 C CA . VAL B 1 36 ? -11.172 51.281 25.812 1 40.03 36 VAL B CA 1
ATOM 2164 C C . VAL B 1 36 ? -12.195 52.406 26 1 40.03 36 VAL B C 1
ATOM 2166 O O . VAL B 1 36 ? -11.828 53.562 26.156 1 40.03 36 VAL B O 1
ATOM 2169 N N . PHE B 1 37 ? -13.438 52 26 1 35.59 37 PHE B N 1
ATOM 2170 C CA . PHE B 1 37 ? -14.453 53.031 26.156 1 35.59 37 PHE B CA 1
ATOM 2171 C C . PHE B 1 37 ? -14.414 53.625 27.562 1 35.59 37 PHE B C 1
ATOM 2173 O O . PHE B 1 37 ? -14.625 54.812 27.75 1 35.59 37 PHE B O 1
ATOM 2180 N N . VAL B 1 38 ? -14.484 52.75 28.562 1 36.16 38 VAL B N 1
ATOM 2181 C CA . VAL B 1 38 ? -14.617 53.406 29.875 1 36.16 38 VAL B CA 1
ATOM 2182 C C . VAL B 1 38 ? -13.438 54.344 30.109 1 36.16 38 VAL B C 1
ATOM 2184 O O . VAL B 1 38 ? -13.531 55.281 30.891 1 36.16 38 VAL B O 1
ATOM 2187 N N . ARG B 1 39 ? -12.211 53.875 29.922 1 39.38 39 ARG B N 1
ATOM 2188 C CA . ARG B 1 39 ? -11.281 54.969 30.203 1 39.38 39 ARG B CA 1
ATOM 2189 C C . ARG B 1 39 ? -11.391 56.062 29.141 1 39.38 39 ARG B C 1
ATOM 2191 O O . ARG B 1 39 ? -10.875 55.906 28.031 1 39.38 39 ARG B O 1
ATOM 2198 N N . SER B 1 40 ? -12.492 56.594 28.922 1 36.62 40 SER B N 1
ATOM 2199 C CA . SER B 1 40 ? -12.664 57.938 28.359 1 36.62 40 SER B CA 1
ATOM 2200 C C . SER B 1 40 ? -11.547 58.875 28.797 1 36.62 40 SER B C 1
ATOM 2202 O O . SER B 1 40 ? -11.539 60.062 28.422 1 36.62 40 SER B O 1
ATOM 2204 N N . ASP B 1 41 ? -10.984 58.719 30 1 38.97 41 ASP B N 1
ATOM 2205 C CA . ASP B 1 41 ? -9.961 59.75 30.016 1 38.97 41 ASP B CA 1
ATOM 2206 C C . ASP B 1 41 ? -8.984 59.594 28.859 1 38.97 41 ASP B C 1
ATOM 2208 O O . ASP B 1 41 ? -8.281 58.562 28.797 1 38.97 41 ASP B O 1
ATOM 2212 N N . VAL B 1 42 ? -9.344 59.906 27.609 1 42.66 42 VAL B N 1
ATOM 2213 C CA . VAL B 1 42 ? -8.984 60.094 26.203 1 42.66 42 VAL B CA 1
ATOM 2214 C C . VAL B 1 42 ? -7.461 60.156 26.078 1 42.66 42 VAL B C 1
ATOM 2216 O O . VAL B 1 42 ? -6.914 59.781 25.031 1 42.66 42 VAL B O 1
ATOM 2219 N N . ASN B 1 43 ? -6.812 60.812 27 1 47.06 43 ASN B N 1
ATOM 2220 C CA . ASN B 1 43 ? -5.445 61.25 26.703 1 47.06 43 ASN B CA 1
ATOM 2221 C C . ASN B 1 43 ? -4.441 60.125 27.047 1 47.06 43 ASN B C 1
ATOM 2223 O O . ASN B 1 43 ? -3.27 60.406 27.297 1 47.06 43 ASN B O 1
ATOM 2227 N N . ASP B 1 44 ? -4.918 58.938 27.391 1 51.5 44 ASP B N 1
ATOM 2228 C CA . ASP B 1 44 ? -3.912 57.938 27.75 1 51.5 44 ASP B CA 1
ATOM 2229 C C . ASP B 1 44 ? -3.246 57.344 26.516 1 51.5 44 ASP B C 1
ATOM 2231 O O . ASP B 1 44 ? -3.924 56.812 25.641 1 51.5 44 ASP B O 1
ATOM 2235 N N . PRO B 1 45 ? -1.993 57.719 26.234 1 58.56 45 PRO B N 1
ATOM 2236 C CA . PRO B 1 45 ? -1.2 57.281 25.094 1 58.56 45 PRO B CA 1
ATOM 2237 C C . PRO B 1 45 ? -1.218 55.781 24.891 1 58.56 45 PRO B C 1
ATOM 2239 O O . PRO B 1 45 ? -0.864 55.281 23.828 1 58.56 45 PRO B O 1
ATOM 2242 N N . LEU B 1 46 ? -1.812 55.156 25.938 1 57.75 46 LEU B N 1
ATOM 2243 C CA . LEU B 1 46 ? -1.757 53.688 25.875 1 57.75 46 LEU B CA 1
ATOM 2244 C C . LEU B 1 46 ? -2.973 53.125 25.141 1 57.75 46 LEU B C 1
ATOM 2246 O O . LEU B 1 46 ? -2.936 52 24.625 1 57.75 46 LEU B O 1
ATOM 2250 N N . ILE B 1 47 ? -4.023 53.938 25.062 1 64.06 47 ILE B N 1
ATOM 2251 C CA . ILE B 1 47 ? -5.277 53.469 24.484 1 64.06 47 ILE B CA 1
ATOM 2252 C C . ILE B 1 47 ? -5.07 53.125 23.016 1 64.06 47 ILE B C 1
ATOM 2254 O O . ILE B 1 47 ? -5.465 52.031 22.547 1 64.06 47 ILE B O 1
ATOM 2258 N N . PRO B 1 48 ? -4.34 54.031 22.328 1 62.22 48 PRO B N 1
ATOM 2259 C CA . PRO B 1 48 ? -4.113 53.656 20.922 1 62.22 48 PRO B CA 1
ATOM 2260 C C . PRO B 1 48 ? -3.27 52.406 20.766 1 62.22 48 PRO B C 1
ATOM 2262 O O . PRO B 1 48 ? -3.498 51.625 19.844 1 62.22 48 PRO B O 1
ATOM 2265 N N . VAL B 1 49 ? -2.434 52.188 21.672 1 59.47 49 VAL B N 1
ATOM 2266 C CA . VAL B 1 49 ? -1.555 51.031 21.609 1 59.47 49 VAL B CA 1
ATOM 2267 C C . VAL B 1 49 ? -2.359 49.75 21.891 1 59.47 49 VAL B C 1
ATOM 2269 O O . VAL B 1 49 ? -2.213 48.781 21.188 1 59.47 49 VAL B O 1
ATOM 2272 N N . VAL B 1 50 ? -3.262 49.812 22.812 1 62.91 50 VA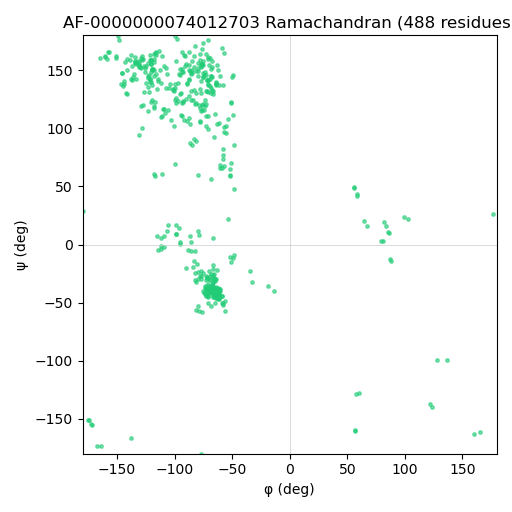L B N 1
ATOM 2273 C CA . VAL B 1 50 ? -4.078 48.656 23.188 1 62.91 50 VAL B CA 1
ATOM 2274 C C . VAL B 1 50 ? -5.051 48.344 22.062 1 62.91 50 VAL B C 1
ATOM 2276 O O . VAL B 1 50 ? -5.266 47.156 21.75 1 62.91 50 VAL B O 1
ATOM 2279 N N . THR B 1 51 ? -5.57 49.375 21.5 1 64.88 51 THR B N 1
ATOM 2280 C CA . THR B 1 51 ? -6.492 49.156 20.391 1 64.88 51 THR B CA 1
ATOM 2281 C C . THR B 1 51 ? -5.781 48.5 19.219 1 64.88 51 THR B C 1
ATOM 2283 O O . THR B 1 51 ? -6.309 47.562 18.625 1 64.88 51 THR B O 1
ATOM 2286 N N . GLN B 1 52 ? -4.539 48.938 18.953 1 63.59 52 GLN B N 1
ATOM 2287 C CA . GLN B 1 52 ? -3.77 48.344 17.844 1 63.59 52 GLN B CA 1
ATOM 2288 C C . GLN B 1 52 ? -3.404 46.906 18.125 1 63.59 52 GLN B C 1
ATOM 2290 O O . GLN B 1 52 ? -3.477 46.062 17.234 1 63.59 52 GLN B O 1
ATOM 2295 N N . LEU B 1 53 ? -3.164 46.656 19.328 1 63.94 53 LEU B N 1
ATOM 2296 C CA . LEU B 1 53 ? -2.773 45.312 19.703 1 63.94 53 LEU B CA 1
ATOM 2297 C C . LEU B 1 53 ? -3.965 44.344 19.625 1 63.94 53 LEU B C 1
ATOM 2299 O O . LEU B 1 53 ? -3.824 43.219 19.172 1 63.94 53 LEU B O 1
ATOM 2303 N N . THR B 1 54 ? -5.059 44.875 20.031 1 66.5 54 THR B N 1
ATOM 2304 C CA . THR B 1 54 ? -6.273 44.062 19.953 1 66.5 54 THR B CA 1
ATOM 2305 C C . THR B 1 54 ? -6.605 43.719 18.516 1 66.5 54 THR B C 1
ATOM 2307 O O . THR B 1 54 ? -6.961 42.594 18.203 1 66.5 54 THR B O 1
ATOM 2310 N N . GLU B 1 55 ? -6.48 44.719 17.688 1 66.62 55 GLU B N 1
ATOM 2311 C CA . GLU B 1 55 ? -6.738 44.5 16.266 1 66.62 55 GLU B CA 1
ATOM 2312 C C . GLU B 1 55 ? -5.766 43.469 15.688 1 66.62 55 GLU B C 1
ATOM 2314 O O . GLU B 1 55 ? -6.172 42.594 14.922 1 66.62 55 GLU B O 1
ATOM 2319 N N . ARG B 1 56 ? -4.586 43.562 16.125 1 65.31 56 ARG B N 1
ATOM 2320 C CA . ARG B 1 56 ? -3.576 42.625 15.617 1 65.31 56 ARG B CA 1
ATOM 2321 C C . ARG B 1 56 ? -3.836 41.219 16.094 1 65.31 56 ARG B C 1
ATOM 2323 O O . ARG B 1 56 ? -3.699 40.25 15.328 1 65.31 56 ARG B O 1
ATOM 2330 N N . VAL B 1 57 ? -4.215 41.062 17.297 1 66.19 57 VAL B N 1
ATOM 2331 C CA . VAL B 1 57 ? -4.5 39.75 17.859 1 66.19 57 VAL B CA 1
ATOM 2332 C C . VAL B 1 57 ? -5.707 39.156 17.156 1 66.19 57 VAL B C 1
ATOM 2334 O O . VAL B 1 57 ? -5.711 37.938 16.859 1 66.19 57 VAL B O 1
ATOM 2337 N N . ASN B 1 58 ? -6.668 40.031 16.906 1 67.38 58 ASN B N 1
ATOM 2338 C CA . ASN B 1 58 ? -7.84 39.531 16.188 1 67.38 58 ASN B CA 1
ATOM 2339 C C . ASN B 1 58 ? -7.488 39.094 14.781 1 67.38 58 ASN B C 1
ATOM 2341 O O . ASN B 1 58 ? -7.992 38.062 14.305 1 67.38 58 ASN B O 1
ATOM 2345 N N . GLU B 1 59 ? -6.668 39.844 14.172 1 67.94 59 GLU B N 1
ATOM 2346 C CA . GLU B 1 59 ? -6.227 39.5 12.828 1 67.94 59 GLU B CA 1
ATOM 2347 C C . GLU B 1 59 ? -5.469 38.188 12.812 1 67.94 59 GLU B C 1
ATOM 2349 O O . GLU B 1 59 ? -5.727 37.312 11.969 1 67.94 59 GLU B O 1
ATOM 2354 N N . VAL B 1 60 ? -4.625 38.031 13.773 1 69.5 60 VAL B N 1
ATOM 2355 C CA . VAL B 1 60 ? -3.824 36.812 13.836 1 69.5 60 VAL B CA 1
ATOM 2356 C C . VAL B 1 60 ? -4.715 35.625 14.18 1 69.5 60 VAL B C 1
ATOM 2358 O O . VAL B 1 60 ? -4.547 34.531 13.625 1 69.5 60 VAL B O 1
ATOM 2361 N N . SER B 1 61 ? -5.664 35.906 15.008 1 70.69 61 SER B N 1
ATOM 2362 C CA . SER B 1 61 ? -6.598 34.875 15.383 1 70.69 61 SER B CA 1
ATOM 2363 C C . SER B 1 61 ? -7.418 34.406 14.188 1 70.69 61 SER B C 1
ATOM 2365 O O . SER B 1 61 ? -7.605 33.188 13.984 1 70.69 61 SER B O 1
ATOM 2367 N N . ALA B 1 62 ? -7.891 35.312 13.461 1 70.62 62 ALA B N 1
ATOM 2368 C CA . ALA B 1 62 ? -8.656 35 12.258 1 70.62 62 ALA B CA 1
ATOM 2369 C C . ALA B 1 62 ? -7.785 34.25 11.25 1 70.62 62 ALA B C 1
ATOM 2371 O O . ALA B 1 62 ? -8.234 33.281 10.641 1 70.62 62 ALA B O 1
ATOM 2372 N N . SER B 1 63 ? -6.57 34.688 11.117 1 68.06 63 SER B N 1
ATOM 2373 C CA . SER B 1 63 ? -5.641 34.062 10.188 1 68.06 63 SER B CA 1
ATOM 2374 C C . SER B 1 63 ? -5.309 32.656 10.633 1 68.06 63 SER B C 1
ATOM 2376 O O . SER B 1 63 ? -5.188 31.734 9.797 1 68.06 63 SER B O 1
ATOM 2378 N N . LEU B 1 64 ? -5.234 32.469 11.914 1 72.31 64 LEU B N 1
ATOM 2379 C CA . LEU B 1 64 ? -4.949 31.141 12.469 1 72.31 64 LEU B CA 1
ATOM 2380 C C . LEU B 1 64 ? -6.102 30.188 12.203 1 72.31 64 LEU B C 1
ATOM 2382 O O . LEU B 1 64 ? -5.883 29.016 11.867 1 72.31 64 LEU B O 1
ATOM 2386 N N . GLN B 1 65 ? -7.262 30.734 12.344 1 69.12 65 GLN B N 1
ATOM 2387 C CA . GLN B 1 65 ? -8.43 29.891 12.086 1 69.12 65 GLN B CA 1
ATOM 2388 C C . GLN B 1 65 ? -8.508 29.5 10.617 1 69.12 65 GLN B C 1
ATOM 2390 O O . GLN B 1 65 ? -8.828 28.359 10.289 1 69.12 65 GLN B O 1
ATOM 2395 N N . ALA B 1 66 ? -8.242 30.406 9.797 1 67.25 66 ALA B N 1
ATOM 2396 C CA . ALA B 1 66 ? -8.234 30.125 8.367 1 67.25 66 ALA B CA 1
ATOM 2397 C C . ALA B 1 66 ? -7.164 29.094 8.016 1 67.25 66 ALA B C 1
ATOM 2399 O O . ALA B 1 66 ? -7.402 28.188 7.219 1 67.25 66 ALA B O 1
ATOM 2400 N N . LEU B 1 67 ? -6.07 29.266 8.664 1 69 67 LEU B N 1
ATOM 2401 C CA . LEU B 1 67 ? -4.965 28.344 8.414 1 69 67 LEU B CA 1
ATOM 2402 C C . LEU B 1 67 ? -5.301 26.938 8.906 1 69 67 LEU B C 1
ATOM 2404 O O . LEU B 1 67 ? -4.957 25.953 8.258 1 69 67 LEU B O 1
ATOM 2408 N N . LYS B 1 68 ? -5.957 26.969 9.977 1 67.19 68 LYS B N 1
ATOM 2409 C CA . LYS B 1 68 ? -6.371 25.672 10.516 1 67.19 68 LYS B CA 1
ATOM 2410 C C . LYS B 1 68 ? -7.293 24.938 9.547 1 67.19 68 LYS B C 1
ATOM 2412 O O . LYS B 1 68 ? -7.145 23.734 9.336 1 67.19 68 LYS B O 1
ATOM 2417 N N . THR B 1 69 ? -8.148 25.625 9.07 1 64.06 69 THR B N 1
ATOM 2418 C CA . THR B 1 69 ? -9.07 25.047 8.102 1 64.06 69 THR B CA 1
ATOM 2419 C C . THR B 1 69 ? -8.328 24.562 6.863 1 64.06 69 THR B C 1
ATOM 2421 O O . THR B 1 69 ? -8.617 23.484 6.34 1 64.06 69 THR B O 1
ATOM 2424 N N . GLU B 1 70 ? -7.438 25.328 6.422 1 63.03 70 GLU B N 1
ATOM 2425 C CA . GLU B 1 70 ? -6.66 24.984 5.234 1 63.03 70 GLU B CA 1
ATOM 2426 C C . GLU B 1 70 ? -5.809 23.75 5.465 1 63.03 70 GLU B C 1
ATOM 2428 O O . GLU B 1 70 ? -5.695 22.891 4.586 1 63.03 70 GLU B O 1
ATOM 2433 N N . VAL B 1 71 ? -5.234 23.75 6.645 1 65.69 71 VAL B N 1
ATOM 2434 C CA . VAL B 1 71 ? -4.363 22.625 6.953 1 65.69 71 VAL B CA 1
ATOM 2435 C C . VAL B 1 71 ? -5.191 21.344 7.027 1 65.69 71 VAL B C 1
ATOM 2437 O O . VAL B 1 71 ? -4.77 20.297 6.527 1 65.69 71 VAL B O 1
ATOM 2440 N N . THR B 1 72 ? -6.324 21.469 7.621 1 62.66 72 THR B N 1
ATOM 2441 C CA . THR B 1 72 ? -7.195 20.312 7.754 1 62.66 72 THR B CA 1
ATOM 2442 C C . THR B 1 72 ? -7.648 19.812 6.383 1 62.66 72 THR B C 1
ATOM 2444 O O . THR B 1 72 ? -7.73 18.609 6.152 1 62.66 72 THR B O 1
ATOM 2447 N N . GLU B 1 73 ? -8.031 20.734 5.605 1 61.41 73 GLU B N 1
ATOM 2448 C CA . GLU B 1 73 ? -8.508 20.359 4.273 1 61.41 73 GLU B CA 1
ATOM 2449 C C . GLU B 1 73 ? -7.367 19.828 3.414 1 61.41 73 GLU B C 1
ATOM 2451 O O . GLU B 1 73 ? -7.594 19.016 2.512 1 61.41 73 GLU B O 1
ATOM 2456 N N . ALA B 1 74 ? -6.258 20.312 3.832 1 63.25 74 ALA B N 1
ATOM 2457 C CA . ALA B 1 74 ? -5.113 19.938 3.008 1 63.25 74 ALA B CA 1
ATOM 2458 C C . ALA B 1 74 ? -4.57 18.562 3.414 1 63.25 74 ALA B C 1
ATOM 2460 O O . ALA B 1 74 ? -3.938 17.875 2.609 1 63.25 74 ALA B O 1
ATOM 2461 N N . SER B 1 75 ? -4.895 18.156 4.555 1 74.38 75 SER B N 1
ATOM 2462 C CA . SER B 1 75 ? -4.32 16.906 5.031 1 74.38 75 SER B CA 1
ATOM 2463 C C . SER B 1 75 ? -5.297 15.75 4.855 1 74.38 75 SER B C 1
ATOM 2465 O O . SER B 1 75 ? -5.996 15.375 5.793 1 74.38 75 SER B O 1
ATOM 2467 N N . THR B 1 76 ? -5.562 15.352 3.559 1 83.38 76 THR B N 1
ATOM 2468 C CA . THR B 1 76 ? -6.508 14.266 3.311 1 83.38 76 THR B CA 1
ATOM 2469 C C . THR B 1 76 ? -5.832 13.117 2.57 1 83.38 76 THR B C 1
ATOM 2471 O O . THR B 1 76 ? -4.719 13.266 2.059 1 83.38 76 THR B O 1
ATOM 2474 N N . SER B 1 77 ? -6.352 11.992 2.723 1 90.12 77 SER B N 1
ATOM 2475 C CA . SER B 1 77 ? -5.91 10.82 1.966 1 90.12 77 SER B CA 1
ATOM 2476 C C . SER B 1 77 ? -7.098 10.039 1.421 1 90.12 77 SER B C 1
ATOM 2478 O O . SER B 1 77 ? -8.234 10.242 1.848 1 90.12 77 SER B O 1
ATOM 2480 N N . VAL B 1 78 ? -6.852 9.195 0.421 1 92.44 78 VAL B N 1
ATOM 2481 C CA . VAL B 1 78 ? -7.898 8.406 -0.217 1 92.44 78 VAL B CA 1
ATOM 2482 C C . VAL B 1 78 ? -7.594 6.918 -0.057 1 92.44 78 VAL B C 1
ATOM 2484 O O . VAL B 1 78 ? -6.438 6.504 -0.15 1 92.44 78 VAL B O 1
ATOM 2487 N N . PHE B 1 79 ? -8.633 6.184 0.255 1 96.81 79 PHE B N 1
ATOM 2488 C CA . PHE B 1 79 ? -8.531 4.73 0.246 1 96.81 79 PHE B CA 1
ATOM 2489 C C . PHE B 1 79 ? -9.789 4.105 -0.353 1 96.81 79 PHE B C 1
ATOM 2491 O O . PHE B 1 79 ? -10.82 4.766 -0.468 1 96.81 79 PHE B O 1
ATOM 2498 N N . VAL B 1 80 ? -9.617 2.842 -0.807 1 97.94 80 VAL B N 1
ATOM 2499 C CA . VAL B 1 80 ? -10.781 2.105 -1.288 1 97.94 80 VAL B CA 1
ATOM 2500 C C . VAL B 1 80 ? -11.289 1.165 -0.196 1 97.94 80 VAL B C 1
ATOM 2502 O O . VAL B 1 80 ? -10.508 0.412 0.392 1 97.94 80 VAL B O 1
ATOM 2505 N N . HIS B 1 81 ? -12.562 1.309 0.099 1 98.56 81 HIS B N 1
ATOM 2506 C CA . HIS B 1 81 ? -13.242 0.353 0.966 1 98.56 81 HIS B CA 1
ATOM 2507 C C . HIS B 1 81 ? -13.773 -0.835 0.17 1 98.56 81 HIS B C 1
ATOM 2509 O O . HIS B 1 81 ? -14.938 -0.849 -0.234 1 98.56 81 HIS B O 1
ATOM 2515 N N . TRP B 1 82 ? -12.891 -1.804 0.017 1 98.62 82 TRP B N 1
ATOM 2516 C CA . TRP B 1 82 ? -13.266 -2.998 -0.732 1 98.62 82 TRP B CA 1
ATOM 2517 C C . TRP B 1 82 ? -14.289 -3.82 0.035 1 98.62 82 TRP B C 1
ATOM 2519 O O . TRP B 1 82 ? -14.141 -4.055 1.236 1 98.62 82 TRP B O 1
ATOM 2529 N N . GLY B 1 83 ? -15.344 -4.312 -0.67 1 98 83 GLY B N 1
ATOM 2530 C CA . GLY B 1 83 ? -16.375 -5.137 -0.053 1 98 83 GLY B CA 1
ATOM 2531 C C . GLY B 1 83 ? -17.469 -4.328 0.604 1 98 83 GLY B C 1
ATOM 2532 O O . GLY B 1 83 ? -18.25 -4.859 1.39 1 98 83 GLY B O 1
ATOM 2533 N N . SER B 1 84 ? -17.469 -2.98 0.344 1 98.38 84 SER B N 1
ATOM 2534 C CA . SER B 1 84 ? -18.516 -2.127 0.912 1 98.38 84 SER B CA 1
ATOM 2535 C C . SER B 1 84 ? -18.875 -0.994 -0.039 1 98.38 84 SER B C 1
ATOM 2537 O O . SER B 1 84 ? -18.016 -0.437 -0.714 1 98.38 84 SER B O 1
ATOM 2539 N N . SER B 1 85 ? -20.156 -0.634 0.038 1 97.5 85 SER B N 1
ATOM 2540 C CA . SER B 1 85 ? -20.609 0.474 -0.793 1 97.5 85 SER B CA 1
ATOM 2541 C C . SER B 1 85 ? -20.578 1.792 -0.026 1 97.5 85 SER B C 1
ATOM 2543 O O . SER B 1 85 ? -20.938 2.84 -0.566 1 97.5 85 SER B O 1
ATOM 2545 N N . THR B 1 86 ? -20.141 1.716 1.248 1 98 86 THR B N 1
ATOM 2546 C CA . THR B 1 86 ? -20.125 2.904 2.096 1 98 86 THR B CA 1
ATOM 2547 C C . THR B 1 86 ? -18.75 3.117 2.711 1 98 86 THR B C 1
ATOM 2549 O O . THR B 1 86 ? -17.922 2.205 2.717 1 98 86 THR B O 1
ATOM 2552 N N . CYS B 1 87 ? -18.547 4.336 3.115 1 97.69 87 CYS B N 1
ATOM 2553 C CA . CYS B 1 87 ? -17.297 4.648 3.777 1 97.69 87 CYS B CA 1
ATOM 2554 C C . CYS B 1 87 ? -17.438 4.57 5.293 1 97.69 87 CYS B C 1
ATOM 2556 O O . CYS B 1 87 ? -18.484 4.906 5.836 1 97.69 87 CYS B O 1
ATOM 2558 N N . PRO B 1 88 ? -16.328 4.137 5.906 1 95.44 88 PRO B N 1
ATOM 2559 C CA . PRO B 1 88 ? -16.375 3.982 7.359 1 95.44 88 PRO B CA 1
ATOM 2560 C C . PRO B 1 88 ? -16.203 5.305 8.102 1 95.44 88 PRO B C 1
ATOM 2562 O O . PRO B 1 88 ? -15.547 6.215 7.598 1 95.44 88 PRO B O 1
ATOM 2565 N N . GLY B 1 89 ? -16.797 5.344 9.305 1 91.56 89 GLY B N 1
ATOM 2566 C CA . GLY B 1 89 ? -16.562 6.461 10.203 1 91.56 89 GLY B CA 1
ATOM 2567 C C . GLY B 1 89 ? -16.922 7.805 9.594 1 91.56 89 GLY B C 1
ATOM 2568 O O . GLY B 1 89 ? -18.016 7.98 9.062 1 91.56 89 GLY B O 1
ATOM 2569 N N . SER B 1 90 ? -15.875 8.75 9.695 1 88.44 90 SER B N 1
ATOM 2570 C CA . SER B 1 90 ? -16.109 10.109 9.234 1 88.44 90 SER B CA 1
ATOM 2571 C C . SER B 1 90 ? -15.555 10.328 7.836 1 88.44 90 SER B C 1
ATOM 2573 O O . SER B 1 90 ? -15.578 11.453 7.32 1 88.44 90 SER B O 1
ATOM 2575 N N . SER B 1 91 ? -15.141 9.242 7.215 1 93.31 91 SER B N 1
ATOM 2576 C CA . SER B 1 91 ? -14.625 9.391 5.859 1 93.31 91 SER B CA 1
ATOM 2577 C C . SER B 1 91 ? -15.75 9.688 4.871 1 93.31 91 SER B C 1
ATOM 2579 O O . SER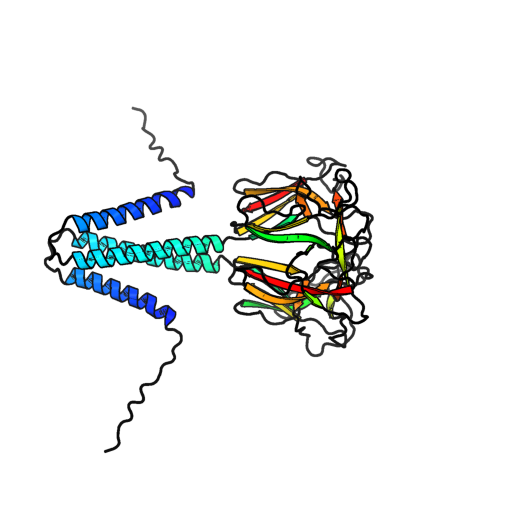 B 1 91 ? -16.844 9.133 4.98 1 93.31 91 SER B O 1
ATOM 2581 N N . ALA B 1 92 ? -15.406 10.57 3.938 1 93.88 92 ALA B N 1
ATOM 2582 C CA . ALA B 1 92 ? -16.406 11 2.961 1 93.88 92 ALA B CA 1
ATOM 2583 C C . ALA B 1 92 ? -16.438 10.062 1.76 1 93.88 92 ALA B C 1
ATOM 2585 O O . ALA B 1 92 ? -15.383 9.633 1.273 1 93.88 92 ALA B O 1
ATOM 2586 N N . LEU B 1 93 ? -17.641 9.828 1.262 1 96.88 93 LEU B N 1
ATOM 2587 C CA . LEU B 1 93 ? -17.812 9.031 0.056 1 96.88 93 LEU B CA 1
ATOM 2588 C C . LEU B 1 93 ? -17.516 9.852 -1.192 1 96.88 93 LEU B C 1
ATOM 2590 O O . LEU B 1 93 ? -18.156 10.867 -1.439 1 96.88 93 LEU B O 1
ATOM 2594 N N . VAL B 1 94 ? -16.547 9.398 -1.929 1 95.81 94 VAL B N 1
ATOM 2595 C CA . VAL B 1 94 ? -16.297 10 -3.234 1 95.81 94 VAL B CA 1
ATOM 2596 C C . VAL B 1 94 ? -17.266 9.414 -4.266 1 95.81 94 VAL B C 1
ATOM 2598 O O . VAL B 1 94 ? -17.984 10.148 -4.941 1 95.81 94 VAL B O 1
ATOM 2601 N N . TYR B 1 95 ? -17.266 8.086 -4.418 1 95.5 95 TYR B N 1
ATOM 2602 C CA . TYR B 1 95 ? -18.266 7.328 -5.172 1 95.5 95 TYR B CA 1
ATOM 2603 C C . TYR B 1 95 ? -18.25 5.859 -4.766 1 95.5 95 TYR B C 1
ATOM 2605 O O . TYR B 1 95 ? -17.312 5.395 -4.117 1 95.5 95 TYR B O 1
ATOM 2613 N N . SER B 1 96 ? -19.266 5.211 -5.078 1 97.5 96 SER B N 1
ATOM 2614 C CA . SER B 1 96 ? -19.344 3.766 -4.906 1 97.5 96 SER B CA 1
ATOM 2615 C C . SER B 1 96 ? -19.531 3.059 -6.246 1 97.5 96 SER B C 1
ATOM 2617 O O . SER B 1 96 ? -19.812 3.697 -7.258 1 97.5 96 SER B O 1
ATOM 2619 N N . GLY B 1 97 ? -19.266 1.709 -6.199 1 97.44 97 GLY B N 1
ATOM 2620 C CA . GLY B 1 97 ? -19.391 0.931 -7.422 1 97.44 97 GLY B CA 1
ATOM 2621 C C . GLY B 1 97 ? -19.203 -0.559 -7.203 1 97.44 97 GLY B C 1
ATOM 2622 O O . GLY B 1 97 ? -19.609 -1.094 -6.168 1 97.44 97 GLY B O 1
ATOM 2623 N N . VAL B 1 98 ? -18.688 -1.195 -8.312 1 97.44 98 VAL B N 1
ATOM 2624 C CA . VAL B 1 98 ? -18.422 -2.631 -8.258 1 97.44 98 VAL B CA 1
ATOM 2625 C C . VAL B 1 98 ? -16.938 -2.898 -8.516 1 97.44 98 VAL B C 1
ATOM 2627 O O . VAL B 1 98 ? -16.281 -2.137 -9.219 1 97.44 98 VAL B O 1
ATOM 2630 N N . VAL B 1 99 ? -16.547 -3.967 -7.863 1 97.62 99 VAL B N 1
ATOM 2631 C CA . VAL B 1 99 ? -15.156 -4.375 -8.094 1 97.62 99 VAL B CA 1
ATOM 2632 C C . VAL B 1 99 ? -15.008 -4.938 -9.508 1 97.62 99 VAL B C 1
ATOM 2634 O O . VAL B 1 99 ? -15.859 -5.703 -9.969 1 97.62 99 VAL B O 1
ATOM 2637 N N . GLY B 1 100 ? -13.891 -4.531 -10.172 1 97 100 GLY B N 1
ATOM 2638 C CA . GLY B 1 100 ? -13.594 -5.074 -11.484 1 97 100 GLY B CA 1
ATOM 2639 C C . GLY B 1 100 ? -12.109 -5.168 -11.773 1 97 100 GLY B C 1
ATOM 2640 O O . GLY B 1 100 ? -11.281 -4.777 -10.945 1 97 100 GLY B O 1
ATOM 2641 N N . GLY B 1 101 ? -11.805 -5.75 -12.938 1 96.25 101 GLY B N 1
ATOM 2642 C CA . GLY B 1 101 ? -10.438 -5.953 -13.391 1 96.25 101 GLY B CA 1
ATOM 2643 C C . GLY B 1 101 ? -10.328 -6.934 -14.547 1 96.25 101 GLY B C 1
ATOM 2644 O O . GLY B 1 101 ? -11.312 -7.184 -15.25 1 96.25 101 GLY B O 1
ATOM 2645 N N . SER B 1 102 ? -9.133 -7.441 -14.727 1 94.62 102 SER B N 1
ATOM 2646 C CA . SER B 1 102 ? -8.914 -8.414 -15.797 1 94.62 102 SER B CA 1
ATOM 2647 C C . SER B 1 102 ? -9.383 -9.805 -15.383 1 94.62 102 SER B C 1
ATOM 2649 O O . SER B 1 102 ? -9.352 -10.148 -14.195 1 94.62 102 SER B O 1
ATOM 2651 N N . ASN B 1 103 ? -9.672 -10.539 -16.422 1 94.88 103 ASN B N 1
ATOM 2652 C CA . ASN B 1 103 ? -10.133 -11.898 -16.172 1 94.88 103 ASN B CA 1
ATOM 2653 C C . ASN B 1 103 ? -9.016 -12.766 -15.602 1 94.88 103 ASN B C 1
ATOM 2655 O O . ASN B 1 103 ? -7.859 -12.656 -16 1 94.88 103 ASN B O 1
ATOM 2659 N N . TYR B 1 104 ? -9.461 -13.719 -14.844 1 92.31 104 TYR B N 1
ATOM 2660 C CA . TYR B 1 104 ? -8.523 -14.562 -14.117 1 92.31 104 TYR B CA 1
ATOM 2661 C C . TYR B 1 104 ? -7.699 -15.414 -15.078 1 92.31 104 TYR B C 1
ATOM 2663 O O . TYR B 1 104 ? -6.664 -15.969 -14.695 1 92.31 104 TYR B O 1
ATOM 2671 N N . ASN B 1 105 ? -8.109 -15.578 -16.266 1 92.56 105 ASN B N 1
ATOM 2672 C CA . ASN B 1 105 ? -7.422 -16.438 -17.219 1 92.56 105 ASN B CA 1
ATOM 2673 C C . ASN B 1 105 ? -6.73 -15.633 -18.312 1 92.56 105 ASN B C 1
ATOM 2675 O O . ASN B 1 105 ? -6.23 -16.203 -19.281 1 92.56 105 ASN B O 1
ATOM 2679 N N . GLU B 1 106 ? -6.738 -14.398 -18.141 1 92.12 106 GLU B N 1
ATOM 2680 C CA . GLU B 1 106 ? -6.031 -13.539 -19.094 1 92.12 106 GLU B CA 1
ATOM 2681 C C . GLU B 1 106 ? -4.68 -13.102 -18.531 1 92.12 106 GLU B C 1
ATOM 2683 O O . GLU B 1 106 ? -4.594 -12.117 -17.797 1 92.12 106 GLU B O 1
ATOM 2688 N N . THR B 1 107 ? -3.582 -13.734 -18.984 1 89.94 107 THR B N 1
ATOM 2689 C CA . THR B 1 107 ? -2.25 -13.609 -18.406 1 89.94 107 THR B CA 1
ATOM 2690 C C . THR B 1 107 ? -1.7 -12.203 -18.594 1 89.94 107 THR B C 1
ATOM 2692 O O . THR B 1 107 ? -0.914 -11.719 -17.766 1 89.94 107 THR B O 1
ATOM 2695 N N . GLY B 1 108 ? -2.082 -11.609 -19.672 1 88.75 108 GLY B N 1
ATOM 2696 C CA . GLY B 1 108 ? -1.569 -10.281 -19.953 1 88.75 108 GLY B CA 1
ATOM 2697 C C . GLY B 1 108 ? -2.381 -9.18 -19.297 1 88.75 108 GLY B C 1
ATOM 2698 O O . GLY B 1 108 ? -2.053 -7.996 -19.422 1 88.75 108 GLY B O 1
ATOM 2699 N N . GLY B 1 109 ? -3.346 -9.547 -18.578 1 88.12 109 GLY B N 1
ATOM 2700 C CA . GLY B 1 109 ? -4.238 -8.57 -17.984 1 88.12 109 GLY B CA 1
ATOM 2701 C C . GLY B 1 109 ? -3.641 -7.871 -16.781 1 88.12 109 GLY B C 1
ATOM 2702 O O . GLY B 1 109 ? -2.607 -8.297 -16.266 1 88.12 109 GLY B O 1
ATOM 2703 N N . ALA B 1 110 ? -4.344 -6.801 -16.375 1 91.44 110 ALA B N 1
ATOM 2704 C CA . ALA B 1 110 ? -3.887 -5.996 -15.25 1 91.44 110 ALA B CA 1
ATOM 2705 C C . ALA B 1 110 ? -4.012 -6.77 -13.938 1 91.44 110 ALA B C 1
ATOM 2707 O O . ALA B 1 110 ? -5 -7.473 -13.719 1 91.44 110 ALA B O 1
ATOM 2708 N N . ALA B 1 111 ? -3.025 -6.598 -13.008 1 94.38 111 ALA B N 1
ATOM 2709 C CA . ALA B 1 111 ? -3.037 -7.273 -11.711 1 94.38 111 ALA B CA 1
ATOM 2710 C C . ALA B 1 111 ? -3.941 -6.547 -10.727 1 94.38 111 ALA B C 1
ATOM 2712 O O . ALA B 1 111 ? -4.531 -7.168 -9.836 1 94.38 111 ALA B O 1
ATOM 2713 N N . ASN B 1 112 ? -4.039 -5.273 -10.828 1 95.19 112 ASN B N 1
ATOM 2714 C CA . ASN B 1 112 ? -4.75 -4.477 -9.828 1 95.19 112 ASN B CA 1
ATOM 2715 C C . ASN B 1 112 ? -6.262 -4.598 -9.984 1 95.19 112 ASN B C 1
ATOM 2717 O O . ASN B 1 112 ? -6.754 -4.91 -11.07 1 95.19 112 ASN B O 1
ATOM 2721 N N . TYR B 1 113 ? -6.934 -4.352 -8.883 1 97.12 113 TYR B N 1
ATOM 2722 C CA . TYR B 1 113 ? -8.383 -4.203 -8.859 1 97.12 113 TYR B CA 1
ATOM 2723 C C . TYR B 1 113 ? -8.789 -2.746 -9.047 1 97.12 113 TYR B C 1
ATOM 2725 O O . TYR B 1 113 ? -8.047 -1.839 -8.664 1 97.12 113 TYR B O 1
ATOM 2733 N N . LEU B 1 114 ? -10.023 -2.607 -9.594 1 96.5 114 LEU B N 1
ATOM 2734 C CA . LEU B 1 114 ? -10.609 -1.279 -9.75 1 96.5 114 LEU B CA 1
ATOM 2735 C C . LEU B 1 114 ? -11.961 -1.192 -9.039 1 96.5 114 LEU B C 1
ATOM 2737 O O . LEU B 1 114 ? -12.703 -2.174 -8.992 1 96.5 114 LEU B O 1
ATOM 2741 N N . CYS B 1 115 ? -12.219 -0.076 -8.516 1 98.06 115 CYS B N 1
ATOM 2742 C CA . CYS B 1 115 ? -13.586 0.264 -8.156 1 98.06 115 CYS B CA 1
ATOM 2743 C C . CYS B 1 115 ? -14.289 0.982 -9.297 1 98.06 115 CYS B C 1
ATOM 2745 O O . CYS B 1 115 ? -14.016 2.152 -9.57 1 98.06 115 CYS B O 1
ATOM 2747 N N . LEU B 1 116 ? -15.203 0.274 -9.93 1 96.56 116 LEU B N 1
ATOM 2748 C CA . LEU B 1 116 ? -15.859 0.786 -11.125 1 96.56 116 LEU B CA 1
ATOM 2749 C C . LEU B 1 116 ? -17.156 1.505 -10.773 1 96.56 116 LEU B C 1
ATOM 2751 O O . LEU B 1 116 ? -18.062 0.905 -10.195 1 96.56 116 LEU B O 1
ATOM 2755 N N . PRO B 1 117 ? -17.266 2.787 -11.156 1 95.88 117 PRO B N 1
ATOM 2756 C CA . PRO B 1 117 ? -18.5 3.502 -10.844 1 95.88 117 PRO B CA 1
ATOM 2757 C C . PRO B 1 117 ? -19.703 2.959 -11.609 1 95.88 117 PRO B C 1
ATOM 2759 O O . PRO B 1 117 ? -19.547 2.324 -12.656 1 95.88 117 PRO B O 1
ATOM 2762 N N . LEU B 1 118 ? -20.844 3.219 -11.086 1 94.81 118 LEU B N 1
ATOM 2763 C CA . LEU B 1 118 ? -22.062 2.762 -11.742 1 94.81 118 LEU B CA 1
ATOM 2764 C C . LEU B 1 118 ? -22.828 3.936 -12.344 1 94.81 118 LEU B C 1
ATOM 2766 O O . LEU B 1 118 ? -23.891 3.752 -12.93 1 94.81 118 LEU B O 1
ATOM 2770 N N . SER B 1 119 ? -22.312 5.117 -12.148 1 92.12 119 SER B N 1
ATOM 2771 C CA . SER B 1 119 ? -22.938 6.301 -12.719 1 92.12 119 SER B CA 1
ATOM 2772 C C . SER B 1 119 ? -21.922 7.172 -13.445 1 92.12 119 SER B C 1
ATOM 2774 O O . SER B 1 119 ? -20.719 7.055 -13.195 1 92.12 119 SER B O 1
ATOM 2776 N N . ASN B 1 120 ? -22.5 8.016 -14.422 1 93.94 120 ASN B N 1
ATOM 2777 C CA . ASN B 1 120 ? -21.688 8.953 -15.188 1 93.94 120 ASN B CA 1
ATOM 2778 C C . ASN B 1 120 ? -20.578 8.242 -15.961 1 93.94 120 ASN B C 1
ATOM 2780 O O . ASN B 1 120 ? -19.422 8.664 -15.922 1 93.94 120 ASN B O 1
ATOM 2784 N N . ILE B 1 121 ? -20.938 7.133 -16.531 1 94.31 121 ILE B N 1
ATOM 2785 C CA . ILE B 1 121 ? -20 6.305 -17.297 1 94.31 121 ILE B CA 1
ATOM 2786 C C . ILE B 1 121 ? -19.844 6.871 -18.703 1 94.31 121 ILE B C 1
ATOM 2788 O O . ILE B 1 121 ? -20.828 7.219 -19.359 1 94.31 121 ILE B O 1
ATOM 2792 N N . THR B 1 122 ? -18.625 7.047 -19.125 1 92.06 122 THR B N 1
ATOM 2793 C CA . THR B 1 122 ? -18.328 7.469 -20.484 1 92.06 122 THR B CA 1
ATOM 2794 C C . THR B 1 122 ? -17.516 6.395 -21.219 1 92.06 122 THR B C 1
ATOM 2796 O O . THR B 1 122 ? -16.406 6.051 -20.797 1 92.06 122 THR B O 1
ATOM 2799 N N . LEU B 1 123 ? -18.062 5.805 -22.312 1 91.62 123 LEU B N 1
ATOM 2800 C CA . LEU B 1 123 ? -17.438 4.785 -23.141 1 91.62 123 LEU B CA 1
ATOM 2801 C C . LEU B 1 123 ? -17.422 5.215 -24.609 1 91.62 123 LEU B C 1
ATOM 2803 O O . LEU B 1 123 ? -18.25 6.023 -25.031 1 91.62 123 LEU B O 1
ATOM 2807 N N . PHE B 1 124 ? -16.406 4.785 -25.344 1 88.31 124 PHE B N 1
ATOM 2808 C CA . PHE B 1 124 ? -16.266 5.113 -26.766 1 88.31 124 PHE B CA 1
ATOM 2809 C C . PHE B 1 124 ? -16.25 3.848 -27.609 1 88.31 124 PHE B C 1
ATOM 2811 O O . PHE B 1 124 ? -15.797 2.791 -27.156 1 88.31 124 PHE B O 1
ATOM 2818 N N . ASP B 1 125 ? -16.562 3.984 -28.875 1 85.44 125 ASP B N 1
ATOM 2819 C CA . ASP B 1 125 ? -16.484 2.881 -29.812 1 85.44 125 ASP B CA 1
ATOM 2820 C C . ASP B 1 125 ? -15.039 2.6 -30.219 1 85.44 125 ASP B C 1
ATOM 2822 O O . ASP B 1 125 ? -14.203 3.502 -30.203 1 85.44 125 ASP B O 1
ATOM 2826 N N . TYR B 1 126 ? -14.781 1.408 -30.109 1 74.06 126 TYR B N 1
ATOM 2827 C CA . TYR B 1 126 ? -13.453 0.969 -30.5 1 74.06 126 TYR B CA 1
ATOM 2828 C C . TYR B 1 126 ? -13.508 0.031 -31.703 1 74.06 126 TYR B C 1
ATOM 2830 O O . TYR B 1 126 ? -14.414 -0.808 -31.797 1 74.06 126 TYR B O 1
ATOM 2838 N N . THR B 1 127 ? -12.602 0.311 -32.688 1 70.5 127 THR B N 1
ATOM 2839 C CA . THR B 1 127 ? -12.461 -0.534 -33.875 1 70.5 127 THR B CA 1
ATOM 2840 C C . THR B 1 127 ? -11.469 -1.666 -33.625 1 70.5 127 THR B C 1
ATOM 2842 O O . THR B 1 127 ? -10.688 -1.608 -32.656 1 70.5 127 THR B O 1
ATOM 2845 N N . ASN B 1 128 ? -11.43 -2.711 -34.5 1 65.38 128 ASN B N 1
ATOM 2846 C CA . ASN B 1 128 ? -10.859 -4.051 -34.5 1 65.38 128 ASN B CA 1
ATOM 2847 C C . ASN B 1 128 ? -9.344 -4.016 -34.312 1 65.38 128 ASN B C 1
ATOM 2849 O O . ASN B 1 128 ? -8.586 -4.195 -35.281 1 65.38 128 ASN B O 1
ATOM 2853 N N . TYR B 1 129 ? -8.938 -3.578 -33.156 1 78.06 129 TYR B N 1
ATOM 2854 C CA . TYR B 1 129 ? -7.523 -3.781 -32.844 1 78.06 129 TYR B CA 1
ATOM 2855 C C . TYR B 1 129 ? -7.363 -4.609 -31.578 1 78.06 129 TYR B C 1
ATOM 2857 O O . TYR B 1 129 ? -8.344 -4.941 -30.906 1 78.06 129 TYR B O 1
ATOM 2865 N N . HIS B 1 130 ? -6.164 -5.148 -31.391 1 85.56 130 HIS B N 1
ATOM 2866 C CA . HIS B 1 130 ? -5.82 -5.863 -30.172 1 85.56 130 HIS B CA 1
ATOM 2867 C C . HIS B 1 130 ? -6.164 -5.039 -28.938 1 85.56 130 HIS B C 1
ATOM 2869 O O . HIS B 1 130 ? -5.832 -3.852 -28.859 1 85.56 130 HIS B O 1
ATOM 2875 N N . THR B 1 131 ? -7.023 -5.648 -28.062 1 87.12 131 THR B N 1
ATOM 2876 C CA . THR B 1 131 ? -7.504 -4.883 -26.922 1 87.12 131 THR B CA 1
ATOM 2877 C C . THR B 1 131 ? -7.223 -5.621 -25.609 1 87.12 131 THR B C 1
ATOM 2879 O O . THR B 1 131 ? -7.059 -6.844 -25.609 1 87.12 131 THR B O 1
ATOM 2882 N N . ALA B 1 132 ? -7.086 -4.844 -24.625 1 90.56 132 ALA B N 1
ATOM 2883 C CA . ALA B 1 132 ? -7.242 -5.379 -23.281 1 90.56 132 ALA B CA 1
ATOM 2884 C C . ALA B 1 132 ? -8.711 -5.406 -22.859 1 90.56 132 ALA B C 1
ATOM 2886 O O . ALA B 1 132 ? -9.547 -4.746 -23.484 1 90.56 132 ALA B O 1
ATOM 2887 N N . HIS B 1 133 ? -9.008 -6.375 -21.766 1 93.12 133 HIS B N 1
ATOM 2888 C CA . HIS B 1 133 ? -10.398 -6.512 -21.359 1 93.12 133 HIS B CA 1
ATOM 2889 C C . HIS B 1 133 ? -10.609 -6.066 -19.922 1 93.12 133 HIS B C 1
ATOM 2891 O O . HIS B 1 133 ? -9.688 -6.156 -19.094 1 93.12 133 HIS B O 1
ATOM 2897 N N . LEU B 1 134 ? -11.805 -5.512 -19.688 1 94.81 134 LEU B N 1
ATOM 2898 C CA . LEU B 1 134 ? -12.266 -5.172 -18.344 1 94.81 134 LEU B CA 1
ATOM 2899 C C . LEU B 1 134 ? -13.508 -5.98 -17.984 1 94.81 134 LEU B C 1
ATOM 2901 O O . LEU B 1 134 ? -14.523 -5.918 -18.688 1 94.81 134 LEU B O 1
ATOM 2905 N N . TYR B 1 135 ? -13.359 -6.719 -16.875 1 96.38 135 TYR B N 1
ATOM 2906 C CA . TYR B 1 135 ? -14.445 -7.535 -16.344 1 96.38 135 TYR B CA 1
ATOM 2907 C C . TYR B 1 135 ? -14.867 -7.047 -14.961 1 96.38 135 TYR B C 1
ATOM 2909 O O . TYR B 1 135 ? -14.148 -6.277 -14.32 1 96.38 135 TYR B O 1
ATOM 2917 N N . GLY B 1 136 ? -16.078 -7.508 -14.43 1 95.94 136 GLY B N 1
ATOM 2918 C CA . GLY B 1 136 ? -16.422 -7.434 -13.023 1 95.94 136 GLY B CA 1
ATOM 2919 C C . GLY B 1 136 ? -15.695 -8.469 -12.18 1 95.94 136 GLY B C 1
ATOM 2920 O O . GLY B 1 136 ? -14.984 -9.32 -12.711 1 95.94 136 GLY B O 1
ATOM 2921 N N . GLY B 1 137 ? -15.93 -8.273 -10.883 1 95.38 137 GLY B N 1
ATOM 2922 C CA . GLY B 1 137 ? -15.328 -9.242 -9.977 1 95.38 137 GLY B CA 1
ATOM 2923 C C . GLY B 1 137 ? -16.344 -10.141 -9.305 1 95.38 137 GLY B C 1
ATOM 2924 O O . GLY B 1 137 ? -17.547 -9.844 -9.312 1 95.38 137 GLY B O 1
ATOM 2925 N N . GLU B 1 138 ? -15.836 -11.281 -8.766 1 95.44 138 GLU B N 1
ATOM 2926 C CA . GLU B 1 138 ? -16.656 -12.203 -7.988 1 95.44 138 GLU B CA 1
ATOM 2927 C C . GLU B 1 138 ? -15.922 -12.688 -6.742 1 95.44 138 GLU B C 1
ATOM 2929 O O . GLU B 1 138 ? -14.727 -12.961 -6.793 1 95.44 138 GLU B O 1
ATOM 2934 N N . TYR B 1 139 ? -16.719 -12.789 -5.699 1 94.06 139 TYR B N 1
ATOM 2935 C CA . TYR B 1 139 ? -16.219 -13.516 -4.543 1 94.06 139 TYR B CA 1
ATOM 2936 C C . TYR B 1 139 ? -16.156 -15.008 -4.82 1 94.06 139 TYR B C 1
ATOM 2938 O O . TYR B 1 139 ? -17.125 -15.594 -5.312 1 94.06 139 TYR B O 1
ATOM 2946 N N . GLN B 1 140 ? -15.016 -15.602 -4.48 1 92.38 140 GLN B N 1
ATOM 2947 C CA . GLN B 1 140 ? -14.898 -17.047 -4.48 1 92.38 140 GLN B CA 1
ATOM 2948 C C . GLN B 1 140 ? -14.602 -17.578 -3.078 1 92.38 140 GLN B C 1
ATOM 2950 O O . GLN B 1 140 ? -13.555 -18.188 -2.842 1 92.38 140 GLN B O 1
ATOM 2955 N N . THR B 1 141 ? -15.5 -17.312 -2.201 1 86.19 141 THR B N 1
ATOM 2956 C CA . THR B 1 141 ? -15.312 -17.656 -0.797 1 86.19 141 THR B CA 1
ATOM 2957 C C . THR B 1 141 ? -16.453 -18.547 -0.307 1 86.19 141 THR B C 1
ATOM 2959 O O . THR B 1 141 ? -17.531 -18.578 -0.91 1 86.19 141 THR B O 1
ATOM 2962 N N . GLU B 1 142 ? -16.156 -19.281 0.726 1 79.31 142 GLU B N 1
ATOM 2963 C CA . GLU B 1 142 ? -17.141 -20.219 1.271 1 79.31 142 GLU B CA 1
ATOM 2964 C C . GLU B 1 142 ? -18.297 -19.469 1.938 1 79.31 142 GLU B C 1
ATOM 2966 O O . GLU B 1 142 ? -19.422 -19.969 1.978 1 79.31 142 GLU B O 1
ATOM 2971 N N . ASP B 1 143 ? -18 -18.344 2.453 1 76.75 143 ASP B N 1
ATOM 2972 C CA . ASP B 1 143 ? -18.984 -17.625 3.266 1 76.75 143 ASP B CA 1
ATOM 2973 C C . ASP B 1 143 ? -19.984 -16.891 2.389 1 76.75 143 ASP B C 1
ATOM 2975 O O . ASP B 1 143 ? -21.047 -16.484 2.861 1 76.75 143 ASP B O 1
ATOM 2979 N N . ILE B 1 144 ? -19.594 -16.594 1.188 1 72.75 144 ILE B N 1
ATOM 2980 C CA . ILE B 1 144 ? -20.5 -15.961 0.241 1 72.75 144 ILE B CA 1
ATOM 2981 C C . ILE B 1 144 ? -20.828 -16.938 -0.886 1 72.75 144 ILE B C 1
ATOM 2983 O O . ILE B 1 144 ? -19.969 -17.266 -1.704 1 72.75 144 ILE B O 1
ATOM 2987 N N . HIS B 1 145 ? -21.984 -17.375 -0.89 1 72.94 145 HIS B N 1
ATOM 2988 C CA . HIS B 1 145 ? -22.406 -18.359 -1.876 1 72.94 145 HIS B CA 1
ATOM 2989 C C . HIS B 1 145 ? -22.938 -17.688 -3.139 1 72.94 145 HIS B C 1
ATOM 2991 O O . HIS B 1 145 ? -23.547 -16.625 -3.068 1 72.94 145 HIS B O 1
ATOM 2997 N N . GLY B 1 146 ? -22.547 -18.297 -4.211 1 72.25 146 GLY B N 1
ATOM 2998 C CA . GLY B 1 146 ? -23.234 -17.922 -5.438 1 72.25 146 GLY B CA 1
ATOM 2999 C C . GLY B 1 146 ? -22.453 -16.922 -6.273 1 72.25 146 GLY B C 1
ATOM 3000 O O . GLY B 1 146 ? -23.031 -16.109 -6.988 1 72.25 146 GLY B O 1
ATOM 3001 N N . ASP B 1 147 ? -21.125 -16.844 -6.137 1 87.69 147 ASP B N 1
ATOM 3002 C CA . ASP B 1 147 ? -20.281 -16.047 -7.027 1 87.69 147 ASP B CA 1
ATOM 3003 C C . ASP B 1 147 ? -20.734 -14.594 -7.066 1 87.69 147 ASP B C 1
ATOM 3005 O O . ASP B 1 147 ? -20.938 -14.031 -8.141 1 87.69 147 ASP B O 1
ATOM 3009 N N . LYS B 1 148 ? -20.938 -14.055 -5.941 1 92.25 148 LYS B N 1
ATOM 3010 C CA . LYS B 1 148 ? -21.531 -12.719 -5.828 1 92.25 148 LYS B CA 1
ATOM 3011 C C . LYS B 1 148 ? -20.516 -11.641 -6.223 1 92.25 148 LYS B C 1
ATOM 3013 O O . LYS B 1 148 ? -19.312 -11.805 -6.016 1 92.25 148 LYS B O 1
ATOM 3018 N N . ASP B 1 149 ? -21.078 -10.594 -6.777 1 95.19 149 ASP B N 1
ATOM 3019 C CA . ASP B 1 149 ? -20.266 -9.469 -7.215 1 95.19 149 ASP B CA 1
ATOM 3020 C C . ASP B 1 149 ? -19.938 -8.539 -6.043 1 95.19 149 ASP B C 1
ATOM 3022 O O . ASP B 1 149 ? -20.844 -7.984 -5.418 1 95.19 149 ASP B O 1
ATOM 3026 N N . PRO B 1 150 ? -18.672 -8.344 -5.77 1 97.19 150 PRO B N 1
ATOM 3027 C CA . PRO B 1 150 ? -18.297 -7.48 -4.648 1 97.19 150 PRO B CA 1
ATOM 3028 C C . PRO B 1 150 ? -18.578 -6.004 -4.918 1 97.19 150 PRO B C 1
ATOM 3030 O O . PRO B 1 150 ? -18.344 -5.523 -6.027 1 97.19 150 PRO B O 1
ATOM 3033 N N . LEU B 1 151 ? -19.016 -5.297 -3.922 1 97.94 151 LEU B N 1
ATOM 3034 C CA . LEU B 1 151 ? -19.156 -3.844 -3.967 1 97.94 151 LEU B CA 1
ATOM 3035 C C . LEU B 1 151 ? -17.875 -3.164 -3.459 1 97.94 151 LEU B C 1
ATOM 3037 O O . LEU B 1 151 ? -17.031 -3.809 -2.846 1 97.94 151 LEU B O 1
ATOM 3041 N N . CYS B 1 152 ? -17.766 -1.891 -3.779 1 98.5 152 CYS B N 1
ATOM 3042 C CA . CYS B 1 152 ? -16.641 -1.09 -3.316 1 98.5 152 CYS B CA 1
ATOM 3043 C C . CYS B 1 152 ? -17.031 0.375 -3.174 1 98.5 152 CYS B C 1
ATOM 3045 O O . CYS B 1 152 ? -18.062 0.8 -3.701 1 98.5 152 CYS B O 1
ATOM 3047 N N . ALA B 1 153 ? -16.219 1.117 -2.424 1 98.62 153 ALA B N 1
ATOM 3048 C CA . ALA B 1 153 ? -16.359 2.561 -2.262 1 98.62 153 ALA B CA 1
ATOM 3049 C C . ALA B 1 153 ? -15 3.248 -2.205 1 98.62 153 ALA B C 1
ATOM 3051 O O . ALA B 1 153 ? -14.102 2.801 -1.487 1 98.62 153 ALA B O 1
ATOM 3052 N N . VAL B 1 154 ? -14.891 4.262 -3.002 1 97.88 154 VAL B N 1
ATOM 3053 C CA . VAL B 1 154 ? -13.742 5.145 -2.855 1 97.88 154 VAL B CA 1
ATOM 3054 C C . VAL B 1 154 ? -14.031 6.203 -1.792 1 97.88 154 VAL B C 1
ATOM 3056 O O . VAL B 1 154 ? -15.016 6.938 -1.891 1 97.88 154 VAL B O 1
ATOM 3059 N N . CYS B 1 155 ? -13.117 6.258 -0.775 1 97.38 155 CYS B N 1
ATOM 3060 C CA . CYS B 1 155 ? -13.359 7.078 0.408 1 97.38 155 CYS B CA 1
ATOM 3061 C C . CYS B 1 155 ? -12.25 8.109 0.596 1 97.38 155 CYS B C 1
ATOM 3063 O O . CYS B 1 155 ? -11.078 7.809 0.37 1 97.38 155 CYS B O 1
ATOM 3065 N N . ARG B 1 156 ? -12.609 9.273 0.98 1 93.38 156 ARG B N 1
ATOM 3066 C CA . ARG B 1 156 ? -11.664 10.32 1.353 1 93.38 156 ARG B CA 1
ATOM 3067 C C . ARG B 1 156 ? -11.633 10.516 2.863 1 93.38 156 ARG B C 1
ATOM 3069 O O . ARG B 1 156 ? -12.633 10.898 3.469 1 93.38 156 ARG B O 1
ATOM 3076 N N . SER B 1 157 ? -10.477 10.227 3.455 1 91.19 157 SER B N 1
ATOM 3077 C CA . SER B 1 157 ? -10.273 10.43 4.887 1 91.19 157 SER B CA 1
ATOM 3078 C C . SER B 1 157 ? -9.844 11.859 5.188 1 91.19 157 SER B C 1
ATOM 3080 O O . SER B 1 157 ? -9.133 12.477 4.391 1 91.19 157 SER B O 1
ATOM 3082 N N . SER B 1 158 ? -10.25 12.344 6.355 1 84.5 158 SER B N 1
ATOM 3083 C CA . SER B 1 158 ? -9.789 13.656 6.797 1 84.5 158 SER B CA 1
ATOM 3084 C C . SER B 1 158 ? -8.375 13.594 7.363 1 84.5 158 SER B C 1
ATOM 3086 O O . SER B 1 158 ? -7.871 14.578 7.902 1 84.5 158 SER B O 1
ATOM 3088 N N . ARG B 1 159 ? -7.781 12.508 7.219 1 86.94 159 ARG B N 1
ATOM 3089 C CA . ARG B 1 159 ? -6.414 12.297 7.688 1 86.94 159 ARG B CA 1
ATOM 3090 C C . ARG B 1 159 ? -5.445 12.203 6.516 1 86.94 159 ARG B C 1
ATOM 3092 O O . ARG B 1 159 ? -5.797 11.695 5.449 1 86.94 159 ARG B O 1
ATOM 3099 N N . ALA B 1 160 ? -4.273 12.539 6.789 1 85.31 160 ALA B N 1
ATOM 3100 C CA . ALA B 1 160 ? -3.334 12.836 5.711 1 85.31 160 ALA B CA 1
ATOM 3101 C C . ALA B 1 160 ? -2.822 11.555 5.059 1 85.31 160 ALA B C 1
ATOM 3103 O O . ALA B 1 160 ? -2.41 11.57 3.895 1 85.31 160 ALA B O 1
ATOM 3104 N N . THR B 1 161 ? -2.758 10.5 5.836 1 91.12 161 THR B N 1
ATOM 3105 C CA . THR B 1 161 ? -2.16 9.273 5.309 1 91.12 161 THR B CA 1
ATOM 3106 C C . THR B 1 161 ? -3.012 8.062 5.66 1 91.12 161 THR B C 1
ATOM 3108 O O . THR B 1 161 ? -3.729 8.07 6.66 1 91.12 161 THR B O 1
ATOM 3111 N N . ASN B 1 162 ? -2.975 7.16 4.77 1 93.44 162 ASN B N 1
ATOM 3112 C CA . ASN B 1 162 ? -3.555 5.855 5.078 1 93.44 162 ASN B CA 1
ATOM 3113 C C . ASN B 1 162 ? -2.602 4.719 4.719 1 93.44 162 ASN B C 1
ATOM 3115 O O . ASN B 1 162 ? -1.713 4.891 3.885 1 93.44 162 ASN B O 1
ATOM 3119 N N . VAL B 1 163 ? -2.816 3.633 5.418 1 96.88 163 VAL B N 1
ATOM 3120 C CA . VAL B 1 163 ? -2.01 2.443 5.164 1 96.88 163 VAL B CA 1
ATOM 3121 C C . VAL B 1 163 ? -2.85 1.189 5.398 1 96.88 163 VAL B C 1
ATOM 3123 O O . VAL B 1 163 ? -3.676 1.151 6.316 1 96.88 163 VAL B O 1
ATOM 3126 N N . MET B 1 164 ? -2.686 0.254 4.52 1 97.88 164 MET B N 1
ATOM 3127 C CA . MET B 1 164 ? -3.203 -1.087 4.777 1 97.88 164 MET B CA 1
ATOM 3128 C C . MET B 1 164 ? -2.158 -1.948 5.477 1 97.88 164 MET B C 1
ATOM 3130 O O . MET B 1 164 ? -1.023 -2.059 5.012 1 97.88 164 MET B O 1
ATOM 3134 N N . ILE B 1 165 ? -2.529 -2.514 6.605 1 98.31 165 ILE B N 1
ATOM 3135 C CA . ILE B 1 165 ? -1.639 -3.379 7.371 1 98.31 165 ILE B CA 1
ATOM 3136 C C . ILE B 1 165 ? -2.125 -4.824 7.285 1 98.31 165 ILE B C 1
ATOM 3138 O O . ILE B 1 165 ? -3.199 -5.156 7.797 1 98.31 165 ILE B O 1
ATOM 3142 N N . PRO B 1 166 ? -1.327 -5.68 6.707 1 98.5 166 PRO B N 1
ATOM 3143 C CA . PRO B 1 166 ? -1.731 -7.082 6.598 1 98.5 166 PRO B CA 1
ATOM 3144 C C . PRO B 1 166 ? -1.571 -7.844 7.914 1 98.5 166 PRO B C 1
ATOM 3146 O O . PRO B 1 166 ? -0.762 -7.457 8.758 1 98.5 166 PRO B O 1
ATOM 3149 N N . ALA B 1 167 ? -2.355 -8.852 8.047 1 98.31 167 ALA B N 1
ATOM 3150 C CA . ALA B 1 167 ? -2.273 -9.859 9.102 1 98.31 167 ALA B CA 1
ATOM 3151 C C . ALA B 1 167 ? -2.594 -9.258 10.469 1 98.31 167 ALA B C 1
ATOM 3153 O O . ALA B 1 167 ? -2.199 -9.805 11.5 1 98.31 167 ALA B O 1
ATOM 3154 N N . SER B 1 168 ? -3.199 -8.078 10.453 1 98.06 168 SER B N 1
ATOM 3155 C CA . SER B 1 168 ? -3.623 -7.438 11.688 1 98.06 168 SER B CA 1
ATOM 3156 C C . SER B 1 168 ? -5.016 -6.828 11.547 1 98.06 168 SER B C 1
ATOM 3158 O O . SER B 1 168 ? -5.426 -6.457 10.445 1 98.06 168 SER B O 1
ATOM 3160 N N . THR B 1 169 ? -5.727 -6.719 12.758 1 97.88 169 THR B N 1
ATOM 3161 C CA . THR B 1 169 ? -7.008 -6.023 12.766 1 97.88 169 THR B CA 1
ATOM 3162 C C . THR B 1 169 ? -6.93 -4.758 13.617 1 97.88 169 THR B C 1
ATOM 3164 O O . THR B 1 169 ? -7.949 -4.109 13.867 1 97.88 169 THR B O 1
ATOM 3167 N N . VAL B 1 170 ? -5.699 -4.469 14.039 1 97.19 170 VAL B N 1
ATOM 3168 C CA . VAL B 1 170 ? -5.516 -3.322 14.922 1 97.19 170 VAL B CA 1
ATOM 3169 C C . VAL B 1 170 ? -4.484 -2.367 14.328 1 97.19 170 VAL B C 1
ATOM 3171 O O . VAL B 1 170 ? -3.465 -2.803 13.789 1 97.19 170 VAL B O 1
ATOM 3174 N N . CYS B 1 171 ? -4.852 -1.125 14.477 1 97 171 CYS B N 1
ATOM 3175 C CA . CYS B 1 171 ? -3.916 -0.113 14 1 97 171 CYS B CA 1
ATOM 3176 C C . CYS B 1 171 ? -2.908 0.254 15.086 1 97 171 CYS B C 1
ATOM 3178 O O . CYS B 1 171 ? -3.203 0.144 16.281 1 97 171 CYS B O 1
ATOM 3180 N N . PRO B 1 172 ? -1.699 0.638 14.68 1 94.81 172 PRO B N 1
ATOM 3181 C CA . PRO B 1 172 ? -0.728 1.13 15.656 1 94.81 172 PRO B CA 1
ATOM 3182 C C . PRO B 1 172 ? -1.247 2.322 16.453 1 94.81 172 PRO B C 1
ATOM 3184 O O . PRO B 1 172 ? -2.215 2.971 16.047 1 94.81 172 PRO B O 1
ATOM 3187 N N . ASP B 1 173 ? -0.573 2.605 17.516 1 93.19 173 ASP B N 1
ATOM 3188 C CA . ASP B 1 173 ? -0.971 3.707 18.375 1 93.19 173 ASP B CA 1
ATOM 3189 C C . ASP B 1 173 ? -1.016 5.027 17.609 1 93.19 173 ASP B C 1
ATOM 3191 O O . ASP B 1 173 ? -0.121 5.316 16.812 1 93.19 173 ASP B O 1
ATOM 3195 N N . GLY B 1 174 ? -2.09 5.789 17.891 1 91.62 174 GLY B N 1
ATOM 3196 C CA . GLY B 1 174 ? -2.23 7.102 17.266 1 91.62 174 GLY B CA 1
ATOM 3197 C C . GLY B 1 174 ? -2.912 7.051 15.914 1 91.62 174 GLY B C 1
ATOM 3198 O O . GLY B 1 174 ? -3.24 8.094 15.344 1 91.62 174 GLY B O 1
ATOM 3199 N N . TRP B 1 175 ? -3.033 5.855 15.398 1 93.81 175 TRP B N 1
ATOM 3200 C CA . TRP B 1 175 ? -3.715 5.703 14.117 1 93.81 175 TRP B CA 1
ATOM 3201 C C . TRP B 1 175 ? -5.195 5.387 14.32 1 93.81 175 TRP B C 1
ATOM 3203 O O . TRP B 1 175 ? -5.574 4.781 15.328 1 93.81 175 TRP B O 1
ATOM 3213 N N . THR B 1 176 ? -5.977 5.859 13.367 1 93.88 176 THR B N 1
ATOM 3214 C CA . THR B 1 176 ? -7.406 5.562 13.367 1 93.88 176 THR B CA 1
ATOM 3215 C C . THR B 1 176 ? -7.707 4.348 12.492 1 93.88 176 THR B C 1
ATOM 3217 O O . THR B 1 176 ? -7.227 4.262 11.359 1 93.88 176 THR B O 1
ATOM 3220 N N . SER B 1 177 ? -8.453 3.443 13.086 1 96.75 177 SER B N 1
ATOM 3221 C CA . SER B 1 177 ? -8.922 2.305 12.297 1 96.75 177 SER B CA 1
ATOM 3222 C C . SER B 1 177 ? -10.086 2.695 11.398 1 96.75 177 SER B C 1
ATOM 3224 O O . SER B 1 177 ? -11.156 3.074 11.891 1 96.75 177 SER B O 1
ATOM 3226 N N . GLU B 1 178 ? -9.859 2.641 10.141 1 97.44 178 GLU B N 1
ATOM 3227 C CA . GLU B 1 178 ? -10.977 2.867 9.227 1 97.44 178 GLU B CA 1
ATOM 3228 C C . GLU B 1 178 ? -11.883 1.639 9.148 1 97.44 178 GLU B C 1
ATOM 3230 O O . GLU B 1 178 ? -13.086 1.729 9.391 1 97.44 178 GLU B O 1
ATOM 3235 N N . TYR B 1 179 ? -11.281 0.538 8.758 1 97.75 179 TYR B N 1
ATOM 3236 C CA . TYR B 1 179 ? -12 -0.73 8.789 1 97.75 179 TYR B CA 1
ATOM 3237 C C . TYR B 1 179 ? -11.031 -1.907 8.805 1 97.75 179 TYR B C 1
ATOM 3239 O O . TYR B 1 179 ? -9.859 -1.755 8.469 1 97.75 179 TYR B O 1
ATOM 3247 N N . SER B 1 180 ? -11.508 -3.033 9.242 1 98.38 180 SER B N 1
ATOM 3248 C CA . SER B 1 180 ? -10.773 -4.293 9.172 1 98.38 180 SER B CA 1
ATOM 3249 C C . SER B 1 180 ? -11.5 -5.309 8.305 1 98.38 180 SER B C 1
ATOM 3251 O O . SER B 1 180 ? -12.711 -5.191 8.078 1 98.38 180 SER B O 1
ATOM 3253 N N . GLY B 1 181 ? -10.68 -6.281 7.875 1 98.12 181 GLY B N 1
ATOM 3254 C CA . GLY B 1 181 ? -11.273 -7.27 6.984 1 98.12 181 GLY B CA 1
ATOM 3255 C C . GLY B 1 181 ? -10.336 -8.43 6.68 1 98.12 181 GLY B C 1
ATOM 3256 O O . GLY B 1 181 ? -9.523 -8.812 7.52 1 98.12 181 GLY B O 1
ATOM 3257 N N . TRP B 1 182 ? -10.617 -9.008 5.5 1 97.25 182 TRP B N 1
ATOM 3258 C CA . TRP B 1 182 ? -9.852 -10.148 5.008 1 97.25 182 TRP B CA 1
ATOM 3259 C C . TRP B 1 182 ? -8.844 -9.711 3.955 1 97.25 182 TRP B C 1
ATOM 3261 O O . TRP B 1 182 ? -9.172 -8.945 3.047 1 97.25 182 TRP B O 1
ATOM 3271 N N . LEU B 1 183 ? -7.641 -10.242 4.16 1 97.94 183 LEU B N 1
ATOM 3272 C CA . LEU B 1 183 ? -6.699 -10.117 3.055 1 97.94 183 LEU B CA 1
ATOM 3273 C C . LEU B 1 183 ? -7.074 -11.055 1.911 1 97.94 183 LEU B C 1
ATOM 3275 O O . LEU B 1 183 ? -7.113 -12.273 2.09 1 97.94 183 LEU B O 1
ATOM 3279 N N . MET B 1 184 ? -7.32 -10.414 0.736 1 96.69 184 MET B N 1
ATOM 3280 C CA . MET B 1 184 ? -7.773 -11.234 -0.383 1 96.69 184 MET B CA 1
ATOM 3281 C C . MET B 1 184 ? -6.961 -10.938 -1.64 1 96.69 184 MET B C 1
ATOM 3283 O O . MET B 1 184 ? -6.352 -9.875 -1.756 1 96.69 184 MET B O 1
ATOM 3287 N N . THR B 1 185 ? -6.883 -11.859 -2.492 1 96.69 185 THR B N 1
ATOM 3288 C CA . THR B 1 185 ? -6.23 -11.781 -3.793 1 96.69 185 THR B CA 1
ATOM 3289 C C . THR B 1 185 ? -6.68 -12.93 -4.691 1 96.69 185 THR B C 1
ATOM 3291 O O . THR B 1 185 ? -7.672 -13.602 -4.402 1 96.69 185 THR B O 1
ATOM 3294 N N . GLY B 1 186 ? -6.074 -13.094 -5.867 1 93.69 186 GLY B N 1
ATOM 3295 C CA . GLY B 1 186 ? -6.391 -14.195 -6.758 1 93.69 186 GLY B CA 1
ATOM 3296 C C . GLY B 1 186 ? -5.914 -15.539 -6.238 1 93.69 186 GLY B C 1
ATOM 3297 O O . GLY B 1 186 ? -4.918 -15.609 -5.516 1 93.69 186 GLY B O 1
ATOM 3298 N N . TYR B 1 187 ? -6.602 -16.578 -6.699 1 92.94 187 TYR B N 1
ATOM 3299 C CA . TYR B 1 187 ? -6.188 -17.938 -6.398 1 92.94 187 TYR B CA 1
ATOM 3300 C C . TYR B 1 187 ? -4.789 -18.219 -6.941 1 92.94 187 TYR B C 1
ATOM 3302 O O . TYR B 1 187 ? -4.445 -17.781 -8.039 1 92.94 187 TYR B O 1
ATOM 3310 N N . TYR B 1 188 ? -4.047 -19.016 -6.215 1 90.44 188 TYR B N 1
ATOM 3311 C CA . TYR B 1 188 ? -2.623 -19.156 -6.504 1 90.44 188 TYR B CA 1
ATOM 3312 C C . TYR B 1 188 ? -2.404 -19.812 -7.859 1 90.44 188 TYR B C 1
ATOM 3314 O O . TYR B 1 188 ? -1.369 -19.594 -8.5 1 90.44 188 TYR B O 1
ATOM 3322 N N . ASP B 1 189 ? -3.301 -20.609 -8.391 1 89.38 189 ASP B N 1
ATOM 3323 C CA . ASP B 1 189 ? -3.092 -21.406 -9.594 1 89.38 189 ASP B CA 1
ATOM 3324 C C . ASP B 1 189 ? -3.836 -20.797 -10.789 1 89.38 189 ASP B C 1
ATOM 3326 O O . ASP B 1 189 ? -4.078 -21.484 -11.781 1 89.38 189 ASP B O 1
ATOM 3330 N N . LEU B 1 190 ? -4.234 -19.562 -10.703 1 90.31 190 LEU B N 1
ATOM 3331 C CA . LEU B 1 190 ? -4.824 -18.875 -11.852 1 90.31 190 LEU B CA 1
ATOM 3332 C C . LEU B 1 190 ? -3.74 -18.328 -12.766 1 90.31 190 LEU B C 1
ATOM 3334 O O . LEU B 1 190 ? -2.578 -18.219 -12.375 1 90.31 190 LEU B O 1
ATOM 3338 N N . GLU B 1 191 ? -4.121 -18.031 -13.953 1 90.25 191 GLU B N 1
ATOM 3339 C CA . GLU B 1 191 ? -3.143 -17.625 -14.953 1 90.25 191 GLU B CA 1
ATOM 3340 C C . GLU B 1 191 ? -2.793 -16.141 -14.805 1 90.25 191 GLU B C 1
ATOM 3342 O O . GLU B 1 191 ? -1.693 -15.719 -15.164 1 90.25 191 GLU B O 1
ATOM 3347 N N . SER B 1 192 ? -3.766 -15.398 -14.344 1 91.25 192 SER B N 1
ATOM 3348 C CA . SER B 1 192 ? -3.582 -13.953 -14.273 1 91.25 192 SER B CA 1
ATOM 3349 C C . SER B 1 192 ? -3.164 -13.516 -12.875 1 91.25 192 SER B C 1
ATOM 3351 O O . SER B 1 192 ? -3.74 -13.961 -11.883 1 91.25 192 SER B O 1
ATOM 3353 N N . ALA B 1 193 ? -2.217 -12.562 -12.898 1 93.25 193 ALA B N 1
ATOM 3354 C CA . ALA B 1 193 ? -1.763 -12.008 -11.625 1 93.25 193 ALA B CA 1
ATOM 3355 C C . ALA B 1 193 ? -2.842 -11.133 -10.992 1 93.25 193 ALA B C 1
ATOM 3357 O O . ALA B 1 193 ? -3.775 -10.703 -11.672 1 93.25 193 ALA B O 1
ATOM 3358 N N . SER B 1 194 ? -2.639 -10.938 -9.727 1 95.56 194 SER B N 1
ATOM 3359 C CA . SER B 1 194 ? -3.547 -10.086 -8.961 1 95.56 194 SER B CA 1
ATOM 3360 C C . SER B 1 194 ? -2.781 -9.188 -8 1 95.56 194 SER B C 1
ATOM 3362 O O . SER B 1 194 ? -1.603 -8.898 -8.219 1 95.56 194 SER B O 1
ATOM 3364 N N . GLU B 1 195 ? -3.523 -8.602 -7.082 1 96.69 195 GLU B N 1
ATOM 3365 C CA . GLU B 1 195 ? -2.998 -7.746 -6.023 1 96.69 195 GLU B CA 1
ATOM 3366 C C . GLU B 1 195 ? -3.652 -8.062 -4.684 1 96.69 195 GLU B C 1
ATOM 3368 O O . GLU B 1 195 ? -4.852 -8.344 -4.621 1 96.69 195 GLU B O 1
ATOM 3373 N N . PHE B 1 196 ? -2.834 -7.961 -3.58 1 98.06 196 PHE B N 1
ATOM 3374 C CA . PHE B 1 196 ? -3.449 -8.078 -2.264 1 98.06 196 PHE B CA 1
ATOM 3375 C C . PHE B 1 196 ? -4.281 -6.848 -1.942 1 98.06 196 PHE B C 1
ATOM 3377 O O . PHE B 1 196 ? -3.795 -5.719 -2.047 1 98.06 196 PHE B O 1
ATOM 3384 N N . ILE B 1 197 ? -5.504 -7.059 -1.503 1 98.38 197 ILE B N 1
ATOM 3385 C CA . ILE B 1 197 ? -6.348 -5.969 -1.023 1 98.38 197 ILE B CA 1
ATOM 3386 C C . ILE B 1 197 ? -7.023 -6.375 0.284 1 98.38 197 ILE B C 1
ATOM 3388 O O . ILE B 1 197 ? -7.172 -7.562 0.569 1 98.38 197 ILE B O 1
ATOM 3392 N N . CYS B 1 198 ? -7.406 -5.422 1.05 1 98.69 198 CYS B N 1
ATOM 3393 C CA . CYS B 1 198 ? -8.156 -5.637 2.281 1 98.69 198 CYS B CA 1
ATOM 3394 C C . CYS B 1 198 ? -9.656 -5.508 2.035 1 98.69 198 CYS B C 1
ATOM 3396 O O . CYS B 1 198 ? -10.156 -4.402 1.814 1 98.69 198 CYS B O 1
ATOM 3398 N N . VAL B 1 199 ? -10.344 -6.633 2.135 1 98.25 199 VAL B N 1
ATOM 3399 C CA . VAL B 1 199 ? -11.781 -6.645 1.912 1 98.25 199 VAL B CA 1
ATOM 3400 C C . VAL B 1 199 ? -12.516 -6.672 3.254 1 98.25 199 VAL B C 1
ATOM 3402 O O . VAL B 1 199 ? -12.203 -7.5 4.117 1 98.25 199 VAL B O 1
ATOM 3405 N N . ASN B 1 200 ? -13.477 -5.812 3.33 1 98 200 ASN B N 1
ATOM 3406 C CA . ASN B 1 200 ? -14.242 -5.676 4.562 1 98 200 ASN B CA 1
ATOM 3407 C C . ASN B 1 200 ? -14.734 -7.031 5.066 1 98 200 ASN B C 1
ATOM 3409 O O . ASN B 1 200 ? -15.188 -7.863 4.281 1 98 200 ASN B O 1
ATOM 3413 N N . PHE B 1 201 ? -14.742 -7.164 6.441 1 96.56 201 PHE B N 1
ATOM 3414 C CA . PHE B 1 201 ? -15.242 -8.406 7.027 1 96.56 201 PHE B CA 1
ATOM 3415 C C . PHE B 1 201 ? -16.656 -8.688 6.559 1 96.56 201 PHE B C 1
ATOM 3417 O O . PHE B 1 201 ? -17 -9.836 6.258 1 96.56 201 PHE B O 1
ATOM 3424 N N . GLN B 1 202 ? -17.422 -7.625 6.68 1 94.5 202 GLN B N 1
ATOM 3425 C CA . GLN B 1 202 ? -18.781 -7.746 6.168 1 94.5 202 GLN B CA 1
ATOM 3426 C C . GLN B 1 202 ? -18.828 -7.504 4.664 1 94.5 202 GLN B C 1
ATOM 3428 O O . GLN B 1 202 ? -19.094 -6.383 4.219 1 94.5 202 GLN B O 1
ATOM 3433 N N . LYS B 1 203 ? -18.688 -8.531 3.928 1 95.25 203 LYS B N 1
ATOM 3434 C CA . LYS B 1 203 ? -18.609 -8.469 2.471 1 95.25 203 LYS B CA 1
ATOM 3435 C C . LYS B 1 203 ? -19.969 -8.164 1.864 1 95.25 203 LYS B C 1
ATOM 3437 O O . LYS B 1 203 ? -20.859 -9.023 1.837 1 95.25 203 LYS B O 1
ATOM 3442 N N . GLU B 1 204 ? -20.047 -6.977 1.338 1 95.12 204 GLU B N 1
ATOM 3443 C CA . GLU B 1 204 ? -21.266 -6.617 0.621 1 95.12 204 GLU B CA 1
ATOM 3444 C C . GLU B 1 204 ? -21.219 -7.082 -0.832 1 95.12 204 GLU B C 1
ATOM 3446 O O . GLU B 1 204 ? -20.141 -7.125 -1.434 1 95.12 204 GLU B O 1
ATOM 3451 N N . GLU B 1 205 ? -22.359 -7.395 -1.307 1 94.12 205 GLU B N 1
ATOM 3452 C CA . GLU B 1 205 ? -22.484 -7.875 -2.68 1 94.12 205 GLU B CA 1
ATOM 3453 C C . GLU B 1 205 ? -23.594 -7.137 -3.424 1 94.12 205 GLU B C 1
ATOM 3455 O O . GLU B 1 205 ? -24.547 -6.637 -2.807 1 94.12 205 GLU B O 1
ATOM 3460 N N . ARG B 1 206 ? -23.422 -7.082 -4.648 1 92.25 206 ARG B N 1
ATOM 3461 C CA . ARG B 1 206 ? -24.438 -6.465 -5.484 1 92.25 206 ARG B CA 1
ATOM 3462 C C . ARG B 1 206 ? -25.719 -7.305 -5.488 1 92.25 206 ARG B C 1
ATOM 3464 O O . ARG B 1 206 ? -25.672 -8.516 -5.715 1 92.25 206 ARG B O 1
ATOM 3471 N N . GLN B 1 207 ? -26.766 -6.59 -5.301 1 88.69 207 GLN B N 1
ATOM 3472 C CA . GLN B 1 207 ? -28.047 -7.289 -5.281 1 88.69 207 GLN B CA 1
ATOM 3473 C C . GLN B 1 207 ? -28.359 -7.922 -6.637 1 88.69 207 GLN B C 1
ATOM 3475 O O . GLN B 1 207 ? -28.141 -7.301 -7.68 1 88.69 207 GLN B O 1
ATOM 3480 N N . GLY B 1 208 ? -28.844 -9.078 -6.586 1 84 208 GLY B N 1
ATOM 3481 C CA . GLY B 1 208 ? -29.25 -9.781 -7.797 1 84 208 GLY B CA 1
ATOM 3482 C C . GLY B 1 208 ? -28.078 -10.391 -8.547 1 84 208 GLY B C 1
ATOM 3483 O O . GLY B 1 208 ? -28.25 -10.945 -9.633 1 84 208 GLY B O 1
ATOM 3484 N N . SER B 1 209 ? -26.969 -10.148 -7.805 1 75.81 209 SER B N 1
ATOM 3485 C CA . SER B 1 209 ? -25.797 -10.797 -8.398 1 75.81 209 SER B CA 1
ATOM 3486 C C . SER B 1 209 ? -25.672 -12.242 -7.926 1 75.81 209 SER B C 1
ATOM 3488 O O . SER B 1 209 ? -26.328 -12.648 -6.973 1 75.81 209 SER B O 1
ATOM 3490 N N . GLY B 1 210 ? -25.469 -13.32 -8.625 1 77.94 210 GLY B N 1
ATOM 3491 C CA . GLY B 1 210 ? -25.312 -14.695 -8.164 1 77.94 210 GLY B CA 1
ATOM 3492 C C . GLY B 1 210 ? -25.172 -15.688 -9.297 1 77.94 210 GLY B C 1
ATOM 3493 O O . GLY B 1 210 ? -25.688 -16.812 -9.219 1 77.94 210 GLY B O 1
ATOM 3494 N N . VAL B 1 211 ? -24.766 -15.156 -10.141 1 84.88 211 VAL B N 1
ATOM 3495 C CA . VAL B 1 211 ? -24.453 -16.031 -11.273 1 84.88 211 VAL B CA 1
ATOM 3496 C C . VAL B 1 211 ? -22.938 -16.094 -11.477 1 84.88 211 VAL B C 1
ATOM 3498 O O . VAL B 1 211 ? -22.25 -15.078 -11.32 1 84.88 211 VAL B O 1
ATOM 3501 N N . ASN B 1 212 ? -22.562 -17.297 -11.75 1 88.5 212 ASN B N 1
ATOM 3502 C CA . ASN B 1 212 ? -21.141 -17.453 -12.07 1 88.5 212 ASN B CA 1
ATOM 3503 C C . ASN B 1 212 ? -20.797 -16.844 -13.422 1 88.5 212 ASN B C 1
ATOM 3505 O O . ASN B 1 212 ? -21.047 -17.438 -14.469 1 88.5 212 ASN B O 1
ATOM 3509 N N . ASN B 1 213 ? -20.266 -15.664 -13.422 1 89.19 213 ASN B N 1
ATOM 3510 C CA . ASN B 1 213 ? -19.844 -14.977 -14.633 1 89.19 213 ASN B CA 1
ATOM 3511 C C . ASN B 1 213 ? -18.312 -14.852 -14.695 1 89.19 213 ASN B C 1
ATOM 3513 O O . ASN B 1 213 ? -17.766 -14.383 -15.695 1 89.19 213 ASN B O 1
ATOM 3517 N N . ASN B 1 214 ? -17.672 -15.258 -13.711 1 91.94 214 ASN B N 1
ATOM 3518 C CA . ASN B 1 214 ? -16.219 -15.156 -13.594 1 91.94 214 ASN B CA 1
ATOM 3519 C C . ASN B 1 214 ? -15.742 -13.719 -13.727 1 91.94 214 ASN B C 1
ATOM 3521 O O . ASN B 1 214 ? -16.422 -12.789 -13.281 1 91.94 214 ASN B O 1
ATOM 3525 N N . GLY B 1 215 ? -14.422 -13.469 -14.07 1 95 215 GLY B N 1
ATOM 3526 C CA . GLY B 1 215 ? -13.82 -12.148 -14.102 1 95 215 GLY B CA 1
ATOM 3527 C C . GLY B 1 215 ? -12.609 -12.023 -13.195 1 95 215 GLY B C 1
ATOM 3528 O O . GLY B 1 215 ? -11.719 -12.883 -13.227 1 95 215 GLY B O 1
ATOM 3529 N N . LYS B 1 216 ? -12.602 -10.852 -12.508 1 95.81 216 LYS B N 1
ATOM 3530 C CA . LYS B 1 216 ? -11.508 -10.68 -11.562 1 95.81 216 LYS B CA 1
ATOM 3531 C C . LYS B 1 216 ? -11.875 -11.219 -10.188 1 95.81 216 LYS B C 1
ATOM 3533 O O . LYS B 1 216 ? -12.523 -10.539 -9.398 1 95.81 216 LYS B O 1
ATOM 3538 N N . LEU B 1 217 ? -11.336 -12.32 -9.844 1 95.19 217 LEU B N 1
ATOM 3539 C CA . LEU B 1 217 ? -11.867 -13.102 -8.734 1 95.19 217 LEU B CA 1
ATOM 3540 C C . LEU B 1 217 ? -11.125 -12.781 -7.438 1 95.19 217 LEU B C 1
ATOM 3542 O O . LEU B 1 217 ? -9.945 -12.43 -7.469 1 95.19 217 LEU B O 1
ATOM 3546 N N . LEU B 1 218 ? -11.867 -12.93 -6.324 1 95.25 218 LEU B N 1
ATOM 3547 C CA . LEU B 1 218 ? -11.305 -12.695 -5 1 95.25 218 LEU B CA 1
ATOM 3548 C C . LEU B 1 218 ? -11.383 -13.953 -4.141 1 95.25 218 LEU B C 1
ATOM 3550 O O . LEU B 1 218 ? -12.469 -14.492 -3.926 1 95.25 218 LEU B O 1
ATOM 3554 N N . PHE B 1 219 ? -10.227 -14.344 -3.664 1 95.12 219 PHE B N 1
ATOM 3555 C CA . PHE B 1 219 ? -10.102 -15.484 -2.762 1 95.12 219 PHE B CA 1
ATOM 3556 C C . PHE B 1 219 ? -9.508 -15.055 -1.425 1 95.12 219 PHE B C 1
ATOM 3558 O O . PHE B 1 219 ? -8.703 -14.125 -1.369 1 95.12 219 PHE B O 1
ATOM 3565 N N . HIS B 1 220 ? -9.898 -15.805 -0.379 1 95.19 220 HIS B N 1
ATOM 3566 C CA . HIS B 1 220 ? -9.188 -15.633 0.881 1 95.19 220 HIS B CA 1
ATOM 3567 C C . HIS B 1 220 ? -7.723 -16.031 0.741 1 95.19 220 HIS B C 1
ATOM 3569 O O . HIS B 1 220 ? -7.383 -16.891 -0.08 1 95.19 220 HIS B O 1
ATOM 3575 N N . THR B 1 221 ? -6.926 -15.43 1.611 1 95.81 221 THR B N 1
ATOM 3576 C CA . THR B 1 221 ? -5.5 -15.742 1.624 1 95.81 221 THR B CA 1
ATOM 3577 C C . THR B 1 221 ? -5.148 -16.625 2.818 1 95.81 221 THR B C 1
ATOM 3579 O O . THR B 1 221 ? -5.594 -16.375 3.938 1 95.81 221 THR B O 1
ATOM 3582 N N . SER B 1 222 ? -4.344 -17.672 2.541 1 95.69 222 SER B N 1
ATOM 3583 C CA . SER B 1 222 ? -3.873 -18.547 3.609 1 95.69 222 SER B CA 1
ATOM 3584 C C . SER B 1 222 ? -2.361 -18.438 3.785 1 95.69 222 SER B C 1
ATOM 3586 O O . SER B 1 222 ? -1.621 -18.359 2.803 1 95.69 222 SER B O 1
ATOM 3588 N N . THR B 1 223 ? -1.947 -18.5 5.023 1 96.12 223 THR B N 1
ATOM 3589 C CA . THR B 1 223 ? -0.522 -18.438 5.324 1 96.12 223 THR B CA 1
ATOM 3590 C C . THR B 1 223 ? 0.172 -19.75 4.98 1 96.12 223 THR B C 1
ATOM 3592 O O . THR B 1 223 ? -0.387 -20.828 5.191 1 96.12 223 THR B O 1
ATOM 3595 N N . VAL B 1 224 ? 1.416 -19.688 4.543 1 95.31 224 VAL B N 1
ATOM 3596 C CA . VAL B 1 224 ? 2.273 -20.844 4.301 1 95.31 224 VAL B CA 1
ATOM 3597 C C . VAL B 1 224 ? 3.613 -20.656 5.008 1 95.31 224 VAL B C 1
ATOM 3599 O O . VAL B 1 224 ? 4.355 -19.719 4.703 1 95.31 224 VAL B O 1
ATOM 3602 N N . CYS B 1 225 ? 3.914 -21.516 5.887 1 94.06 225 CYS B N 1
ATOM 3603 C CA . CYS B 1 225 ? 5.137 -21.391 6.672 1 94.06 225 CYS B CA 1
ATOM 3604 C C . CYS B 1 225 ? 6.363 -21.719 5.824 1 94.06 225 CYS B C 1
ATOM 3606 O O . CYS B 1 225 ? 6.25 -22.375 4.793 1 94.06 225 CYS B O 1
ATOM 3608 N N . GLY B 1 226 ? 7.617 -21.312 6.328 1 92.69 226 GLY B N 1
ATOM 3609 C CA . GLY B 1 226 ? 8.906 -21.344 5.648 1 92.69 226 GLY B CA 1
ATOM 3610 C C . GLY B 1 226 ? 9.625 -20.016 5.688 1 92.69 226 GLY B C 1
ATOM 3611 O O . GLY B 1 226 ? 10.148 -19.609 6.73 1 92.69 226 GLY B O 1
ATOM 3612 N N . SER B 1 227 ? 9.484 -19.375 4.617 1 90.94 227 SER B N 1
ATOM 3613 C CA . SER B 1 227 ? 10.023 -18.016 4.621 1 90.94 227 SER B CA 1
ATOM 3614 C C . SER B 1 227 ? 9.18 -17.078 5.477 1 90.94 227 SER B C 1
ATOM 3616 O O . SER B 1 227 ? 9.664 -16.062 5.953 1 90.94 227 SER B O 1
ATOM 3618 N N . LEU B 1 228 ? 7.914 -17.438 5.531 1 94.06 228 LEU B N 1
ATOM 3619 C CA . LEU B 1 228 ? 7.078 -16.781 6.535 1 94.06 228 LEU B CA 1
ATOM 3620 C C . LEU B 1 228 ? 7.371 -17.328 7.926 1 94.06 228 LEU B C 1
ATOM 3622 O O . LEU B 1 228 ? 7.246 -18.531 8.164 1 94.06 228 LEU B O 1
ATOM 3626 N N . PRO B 1 229 ? 7.754 -16.469 8.758 1 93.62 229 PRO B N 1
ATOM 3627 C CA . PRO B 1 229 ? 8.148 -16.984 10.07 1 93.62 229 PRO B CA 1
ATOM 3628 C C . PRO B 1 229 ? 6.969 -17.578 10.844 1 93.62 229 PRO B C 1
ATOM 3630 O O . PRO B 1 229 ? 5.949 -16.906 11.031 1 93.62 229 PRO B O 1
ATOM 3633 N N . CYS B 1 230 ? 7.164 -18.703 11.297 1 93.81 230 CYS B N 1
ATOM 3634 C CA . CYS B 1 230 ? 6.258 -19.438 12.164 1 93.81 230 CYS B CA 1
ATOM 3635 C C . CYS B 1 230 ? 6.977 -19.938 13.406 1 93.81 230 CYS B C 1
ATOM 3637 O O . CYS B 1 230 ? 7.75 -20.906 13.344 1 93.81 230 CYS B O 1
ATOM 3639 N N . PRO B 1 231 ? 6.734 -19.109 14.531 1 93.44 231 PRO B N 1
ATOM 3640 C CA . PRO B 1 231 ? 5.844 -18.016 14.898 1 93.44 231 PRO B 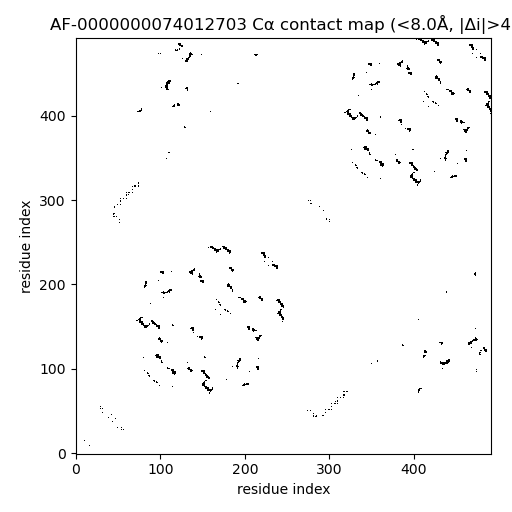CA 1
ATOM 3641 C C . PRO B 1 231 ? 6.344 -16.656 14.406 1 93.44 231 PRO B C 1
ATOM 3643 O O . PRO B 1 231 ? 7.52 -16.516 14.055 1 93.44 231 PRO B O 1
ATOM 3646 N N . PRO B 1 232 ? 5.445 -15.633 14.555 1 95.12 232 PRO B N 1
ATOM 3647 C CA . PRO B 1 232 ? 4.105 -15.594 15.141 1 95.12 232 PRO B CA 1
ATOM 3648 C C . PRO B 1 232 ? 3.021 -16.062 14.172 1 95.12 232 PRO B C 1
ATOM 3650 O O . PRO B 1 232 ? 1.855 -16.172 14.555 1 95.12 232 PRO B O 1
ATOM 3653 N N . TYR B 1 233 ? 3.354 -16.328 12.945 1 96.38 233 TYR B N 1
ATOM 3654 C CA . TYR B 1 233 ? 2.352 -16.828 12.008 1 96.38 233 TYR B CA 1
ATOM 3655 C C . TYR B 1 233 ? 2.082 -18.312 12.234 1 96.38 233 TYR B C 1
ATOM 3657 O O . TYR B 1 233 ? 2.857 -18.984 12.906 1 96.38 233 TYR B O 1
ATOM 3665 N N . VAL B 1 234 ? 1.009 -18.734 11.797 1 96.12 234 VAL B N 1
ATOM 3666 C CA . VAL B 1 234 ? 0.613 -20.141 11.812 1 96.12 234 VAL B CA 1
ATOM 3667 C C . VAL B 1 234 ? 0.209 -20.578 10.406 1 96.12 234 VAL B C 1
ATOM 3669 O O . VAL B 1 234 ? -0.571 -19.891 9.742 1 96.12 234 VAL B O 1
ATOM 3672 N N . GLY B 1 235 ? 0.783 -21.719 10 1 94.81 235 GLY B N 1
ATOM 3673 C CA . GLY B 1 235 ? 0.477 -22.234 8.672 1 94.81 235 GLY B CA 1
ATOM 3674 C C . GLY B 1 235 ? -0.979 -22.625 8.5 1 94.81 235 GLY B C 1
ATOM 3675 O O . GLY B 1 235 ? -1.58 -23.203 9.414 1 94.81 235 GLY B O 1
ATOM 3676 N N . GLY B 1 236 ? -1.505 -22.234 7.234 1 94.06 236 GLY B N 1
ATOM 3677 C CA . GLY B 1 236 ? -2.828 -22.703 6.859 1 94.06 236 GLY B CA 1
ATOM 3678 C C . GLY B 1 236 ? -3.949 -21.875 7.449 1 94.06 236 GLY B C 1
ATOM 3679 O O . GLY B 1 236 ? -5.062 -22.359 7.641 1 94.06 236 GLY B O 1
ATOM 3680 N N . LYS B 1 237 ? -3.613 -20.672 7.863 1 95.5 237 LYS B N 1
ATOM 3681 C CA . LYS B 1 237 ? -4.645 -19.812 8.445 1 95.5 237 LYS B CA 1
ATOM 3682 C C . LYS B 1 237 ? -5.012 -18.688 7.488 1 95.5 237 LYS B C 1
ATOM 3684 O O . LYS B 1 237 ? -4.172 -18.219 6.715 1 95.5 237 LYS B O 1
ATOM 3689 N N . ARG B 1 238 ? -6.273 -18.234 7.625 1 95.81 238 ARG B N 1
ATOM 3690 C CA . ARG B 1 238 ? -6.715 -17.078 6.855 1 95.81 238 ARG B CA 1
ATOM 3691 C C . ARG B 1 238 ? -6.137 -15.781 7.426 1 95.81 238 ARG B C 1
ATOM 3693 O O . ARG B 1 238 ? -6.074 -15.609 8.641 1 95.81 238 ARG B O 1
ATOM 3700 N N . VAL B 1 239 ? -5.852 -14.961 6.57 1 97.25 239 VAL B N 1
ATOM 3701 C CA . VAL B 1 239 ? -5.129 -13.75 6.949 1 97.25 239 VAL B CA 1
ATOM 3702 C C . VAL B 1 239 ? -6.094 -12.562 6.98 1 97.25 239 VAL B C 1
ATOM 3704 O O . VAL B 1 239 ? -6.926 -12.414 6.086 1 97.25 239 VAL B O 1
ATOM 3707 N N . THR B 1 240 ? -5.953 -11.742 7.984 1 98.06 240 THR B N 1
ATOM 3708 C CA . THR B 1 240 ? -6.738 -10.523 8.109 1 98.06 240 THR B CA 1
ATOM 3709 C C . THR B 1 240 ? -5.926 -9.312 7.652 1 98.06 240 THR B C 1
ATOM 3711 O O . THR B 1 240 ? -4.773 -9.453 7.238 1 98.06 240 THR B O 1
ATOM 3714 N N . CYS B 1 241 ? -6.57 -8.164 7.715 1 98.56 241 CYS B N 1
ATOM 3715 C CA . CYS B 1 241 ? -5.941 -6.879 7.422 1 98.56 241 CYS B CA 1
ATOM 3716 C C . CYS B 1 241 ? -6.711 -5.734 8.07 1 98.56 241 CYS B C 1
ATOM 3718 O O . CYS B 1 241 ? -7.84 -5.918 8.531 1 98.56 241 CYS B O 1
ATOM 3720 N N . VAL B 1 242 ? -6.039 -4.598 8.102 1 98.62 242 VAL B N 1
ATOM 3721 C CA . VAL B 1 242 ? -6.688 -3.389 8.594 1 98.62 242 VAL B CA 1
ATOM 3722 C C . VAL B 1 242 ? -6.203 -2.18 7.801 1 98.62 242 VAL B C 1
ATOM 3724 O O . VAL B 1 242 ? -5.023 -2.096 7.445 1 98.62 242 VAL B O 1
ATOM 3727 N N . VAL B 1 243 ? -7.125 -1.332 7.473 1 98.44 243 VAL B N 1
ATOM 3728 C CA . VAL B 1 243 ? -6.793 -0.04 6.879 1 98.44 243 VAL B CA 1
ATOM 3729 C C . VAL B 1 243 ? -6.812 1.043 7.957 1 98.44 243 VAL B C 1
ATOM 3731 O O . VAL B 1 243 ? -7.812 1.215 8.656 1 98.44 243 VAL B O 1
ATOM 3734 N N . CYS B 1 244 ? -5.68 1.677 8.078 1 97.5 244 CYS B N 1
ATOM 3735 C CA . CYS B 1 244 ? -5.488 2.699 9.102 1 97.5 244 CYS B CA 1
ATOM 3736 C C . CYS B 1 244 ? -5.207 4.055 8.469 1 97.5 244 CYS B C 1
ATOM 3738 O O . CYS B 1 244 ? -4.672 4.133 7.363 1 97.5 244 CYS B O 1
ATOM 3740 N N . SER B 1 245 ? -5.605 5.121 9.172 1 93.75 245 SER B N 1
ATOM 3741 C CA . SER B 1 245 ? -5.293 6.473 8.711 1 93.75 245 SER B CA 1
ATOM 3742 C C . SER B 1 245 ? -4.766 7.336 9.852 1 93.75 245 SER B C 1
ATOM 3744 O O . SER B 1 245 ? -5.012 7.047 11.023 1 93.75 245 SER B O 1
ATOM 3746 N N . LYS B 1 246 ? -4.047 8.383 9.469 1 90.75 246 LYS B N 1
ATOM 3747 C CA . LYS B 1 246 ? -3.482 9.336 10.422 1 90.75 246 LYS B CA 1
ATOM 3748 C C . LYS B 1 246 ? -3.193 10.68 9.75 1 90.75 246 LYS B C 1
ATOM 3750 O O . LYS B 1 246 ? -2.861 10.727 8.57 1 90.75 246 LYS B O 1
#